Protein AF-A0A183UJT4-F1 (afdb_monomer)

Secondary structure (DSSP, 8-state):
-HHHHHHHHTT----EEEEGGGS-TT-TT-TTTTHHHHHHHTTSEEEEPEE--BTTBPPEE--HHHHHHHHHHHHT--EE-S---HHHHH-GGGGGGHHHHHHTEEEEEEEEEEEEEEEETTEEEEEEEEEEE-----TTS-HHHHHHHHH---TTSTTHHHHHHHHTT--HHHHHHHHHHHHHHHHHHHHHTTPPEEE---------------------------------------S----HHHHHHHTSPPPGGG------------------------SSSTTSS----------------HHHHHHHHHHHHHHHHTTS-HHHHHHHHHH-----HHHHHHHHHHHHS--GGGSSS-------

Foldseek 3Di:
DQVCLQCLVVVHQAAAEEACVLCDPPPPVDDPSVVQVVCVVLRRYDHDYWDPDDDPRHTGTPPRVVVQLVVCLQQVAAAEEQDLPVVLCPDPVNVSSVCRSQQQYKYKDWAADPFQWEDDAPRIDGRTHIDIFDDDPDPPDDRLVSVCSNGDDDPPDPNVVSNVVVVVVDDPVSSVVSSVSVVVSSVVVCVVVVGDHDYDDDDDDPDPPPDDDDDDDDDDDDDDDDDDDDDDDDDDPDPDDQDPVNCCVRRNDPHPVPDDPPPPDDDDDDDDDDDDDDDDDPPDPPPDPPDDDDDDDDDDDDDDDPPVLVVLLVVLLVVLVVPAPNVLLVVLVVVDPDSDSVVSNVSRVVVPDPDPVPPPDDDDDDDD

Structure (mmCIF, N/CA/C/O backbone):
data_AF-A0A183UJT4-F1
#
_entry.id   AF-A0A183UJT4-F1
#
loop_
_atom_site.group_PDB
_atom_site.id
_atom_site.type_symbol
_atom_site.label_atom_id
_atom_site.label_alt_id
_atom_site.label_comp_id
_atom_site.label_asym_id
_atom_site.label_entity_id
_atom_site.label_seq_id
_atom_site.pdbx_PDB_ins_code
_atom_site.Cartn_x
_atom_site.Cartn_y
_atom_site.Cartn_z
_atom_site.occupancy
_atom_site.B_iso_or_equiv
_atom_site.auth_seq_id
_atom_site.auth_comp_id
_atom_site.auth_asym_id
_atom_site.auth_atom_id
_atom_site.pdbx_PDB_model_num
ATOM 1 N N . MET A 1 1 ? 3.758 -2.690 -5.719 1.00 87.88 1 MET A 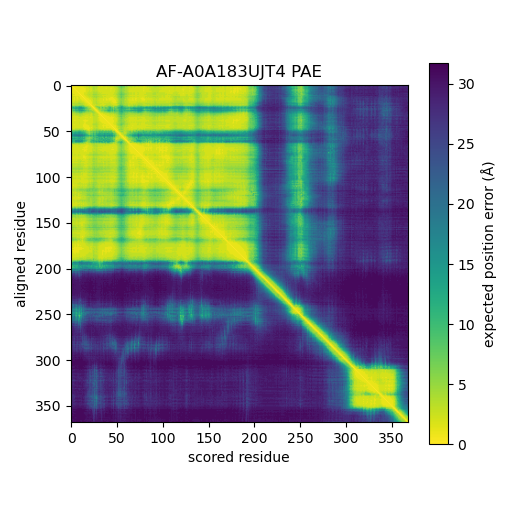N 1
ATOM 2 C CA . MET A 1 1 ? 3.031 -3.819 -6.344 1.00 87.88 1 MET A CA 1
ATOM 3 C C . MET A 1 1 ? 2.982 -5.059 -5.449 1.00 87.88 1 MET A C 1
ATOM 5 O O . MET A 1 1 ? 1.881 -5.483 -5.132 1.00 87.88 1 MET A O 1
ATOM 9 N N . SER A 1 2 ? 4.115 -5.597 -4.971 1.00 89.56 2 SER A N 1
ATOM 10 C CA . SER A 1 2 ? 4.146 -6.818 -4.134 1.00 89.56 2 SER A CA 1
ATOM 11 C C . SER A 1 2 ? 3.267 -6.757 -2.882 1.00 89.56 2 SER A C 1
ATOM 13 O O . SER A 1 2 ? 2.490 -7.677 -2.650 1.00 89.56 2 SER A O 1
ATOM 15 N N . ILE A 1 3 ? 3.312 -5.657 -2.121 1.00 92.75 3 ILE A N 1
ATOM 16 C CA . ILE A 1 3 ? 2.450 -5.495 -0.938 1.00 92.75 3 ILE A CA 1
ATOM 17 C C . ILE A 1 3 ? 0.957 -5.407 -1.290 1.00 92.75 3 ILE A C 1
ATOM 19 O O . ILE A 1 3 ? 0.133 -5.990 -0.595 1.00 92.75 3 ILE A O 1
ATOM 23 N N . ILE A 1 4 ? 0.607 -4.738 -2.395 1.00 94.88 4 ILE A N 1
ATOM 24 C CA . ILE A 1 4 ? -0.784 -4.614 -2.859 1.00 94.88 4 ILE A CA 1
ATOM 25 C C . ILE A 1 4 ? -1.346 -6.013 -3.119 1.00 94.88 4 ILE A C 1
ATOM 27 O O . ILE A 1 4 ? -2.360 -6.389 -2.543 1.00 94.88 4 ILE A O 1
ATOM 31 N N . ARG A 1 5 ? -0.642 -6.824 -3.920 1.00 93.94 5 ARG A N 1
ATOM 32 C CA . ARG A 1 5 ? -1.058 -8.202 -4.209 1.00 93.94 5 ARG A CA 1
ATOM 33 C C . ARG A 1 5 ? -1.160 -9.058 -2.945 1.00 93.94 5 ARG A C 1
ATOM 35 O O . ARG A 1 5 ? -2.129 -9.795 -2.794 1.00 93.94 5 ARG A O 1
ATOM 42 N N . PHE A 1 6 ? -0.173 -8.953 -2.054 1.00 92.31 6 PHE A N 1
ATOM 43 C CA . PHE A 1 6 ? -0.143 -9.679 -0.783 1.00 92.31 6 PHE A CA 1
ATOM 44 C C . PHE A 1 6 ? -1.404 -9.407 0.054 1.00 92.31 6 PHE A C 1
ATOM 46 O O . PHE A 1 6 ? -2.051 -10.342 0.518 1.00 92.31 6 PHE A O 1
ATOM 53 N N . LEU A 1 7 ? -1.813 -8.147 0.196 1.00 93.06 7 LEU A N 1
ATOM 54 C CA . LEU A 1 7 ? -3.025 -7.799 0.944 1.00 93.06 7 LEU A CA 1
ATOM 55 C C . LEU A 1 7 ? -4.303 -8.266 0.236 1.00 93.06 7 LEU A C 1
ATOM 57 O O . LEU A 1 7 ? -5.183 -8.839 0.875 1.00 93.06 7 LEU A O 1
ATOM 61 N N . LEU A 1 8 ? -4.375 -8.114 -1.089 1.00 93.31 8 LEU A N 1
ATOM 62 C CA . LEU A 1 8 ? -5.555 -8.508 -1.862 1.00 93.31 8 LEU A CA 1
ATOM 63 C C . LEU A 1 8 ? -5.861 -10.004 -1.758 1.00 93.31 8 LEU A C 1
ATOM 65 O O . LEU A 1 8 ? -7.024 -10.376 -1.646 1.00 93.31 8 LEU A O 1
ATOM 69 N N . ILE A 1 9 ? -4.850 -10.875 -1.751 1.00 91.69 9 ILE A N 1
ATOM 70 C CA . ILE A 1 9 ? -5.067 -12.328 -1.608 1.00 91.69 9 ILE A CA 1
ATOM 71 C C . ILE A 1 9 ? -5.667 -12.690 -0.249 1.00 91.69 9 ILE A C 1
ATOM 73 O O . ILE A 1 9 ? -6.419 -13.656 -0.143 1.00 91.69 9 ILE A O 1
ATOM 77 N N . ARG A 1 10 ? -5.390 -11.876 0.771 1.00 89.25 10 ARG A N 1
ATOM 78 C CA . ARG A 1 10 ? -5.968 -11.985 2.118 1.00 89.25 10 ARG A CA 1
ATOM 79 C C . ARG A 1 10 ? -7.297 -11.250 2.246 1.00 89.25 10 ARG A C 1
ATOM 81 O O . ARG A 1 10 ? -7.783 -11.049 3.349 1.00 89.25 10 ARG A O 1
ATOM 88 N N . ASP A 1 11 ? -7.875 -10.851 1.115 1.00 90.00 11 ASP A N 1
ATOM 89 C CA . ASP A 1 11 ? -9.156 -10.165 1.032 1.00 90.00 11 ASP A CA 1
ATOM 90 C C . ASP A 1 11 ? -9.188 -8.790 1.727 1.00 90.00 11 ASP A C 1
ATOM 92 O O . ASP A 1 11 ? -10.246 -8.293 2.118 1.00 90.00 11 ASP A O 1
ATOM 96 N N . ILE A 1 12 ? -8.018 -8.151 1.818 1.00 90.81 12 ILE A N 1
ATOM 97 C CA . ILE A 1 12 ? -7.835 -6.804 2.358 1.00 90.81 12 ILE A CA 1
ATOM 98 C C . ILE A 1 12 ? -7.812 -5.806 1.193 1.00 90.81 12 ILE A C 1
ATOM 100 O O . ILE A 1 12 ? -6.971 -5.896 0.296 1.00 90.81 12 ILE A O 1
ATOM 104 N N . ASP A 1 13 ? -8.741 -4.848 1.216 1.00 92.38 13 ASP A N 1
ATOM 105 C CA . ASP A 1 13 ? -8.754 -3.714 0.286 1.00 92.38 13 ASP A CA 1
ATOM 106 C C . ASP A 1 13 ? -7.579 -2.768 0.581 1.00 92.38 13 ASP A C 1
ATOM 108 O O . ASP A 1 13 ? -7.230 -2.520 1.736 1.00 92.38 13 ASP A O 1
ATOM 112 N N . VAL A 1 14 ? -6.960 -2.234 -0.470 1.00 94.50 14 VAL A N 1
ATOM 113 C CA . VAL A 1 14 ? -5.723 -1.458 -0.384 1.00 94.50 14 VAL A CA 1
ATOM 114 C C . VAL A 1 14 ? -5.724 -0.321 -1.397 1.00 94.50 14 VAL A C 1
ATOM 116 O O . VAL A 1 14 ? -6.064 -0.494 -2.565 1.00 94.50 14 VAL A O 1
ATOM 119 N N . VAL A 1 15 ? -5.271 0.848 -0.945 1.00 95.75 15 VAL A N 1
ATOM 120 C CA . VAL A 1 15 ? -4.990 2.005 -1.796 1.00 95.75 15 VAL A CA 1
ATOM 121 C C . VAL A 1 15 ? -3.601 2.520 -1.452 1.00 95.75 15 VAL A C 1
ATOM 123 O O . VAL A 1 15 ? -3.302 2.795 -0.293 1.00 95.75 15 VAL A O 1
ATOM 126 N N . ALA A 1 16 ? -2.750 2.631 -2.465 1.00 96.38 16 ALA A N 1
ATOM 127 C CA . ALA A 1 16 ? -1.440 3.246 -2.361 1.00 96.38 16 ALA A CA 1
ATOM 128 C C . ALA A 1 16 ? -1.522 4.728 -2.733 1.00 96.38 16 ALA A C 1
ATOM 130 O O . ALA A 1 16 ? -2.250 5.107 -3.652 1.00 96.38 16 ALA A O 1
ATOM 131 N N . PHE A 1 17 ? -0.728 5.551 -2.058 1.00 95.38 17 PHE A N 1
ATOM 132 C CA . PHE A 1 17 ? -0.546 6.960 -2.383 1.00 95.38 17 PHE A CA 1
ATOM 133 C C . PHE A 1 17 ? 0.894 7.189 -2.818 1.00 95.38 17 PHE A C 1
ATOM 135 O O . PHE A 1 17 ? 1.812 6.586 -2.266 1.00 95.38 17 PHE A O 1
ATOM 142 N N . LEU A 1 18 ? 1.085 8.015 -3.844 1.00 92.50 18 LEU A N 1
ATOM 143 C CA . LEU A 1 18 ? 2.413 8.353 -4.347 1.00 92.50 18 LEU A CA 1
ATOM 144 C C . LEU A 1 18 ? 2.406 9.762 -4.949 1.00 92.50 18 LEU A C 1
ATOM 146 O O . LEU A 1 18 ? 1.473 10.083 -5.684 1.00 92.50 18 LEU A O 1
ATOM 150 N N . PRO A 1 19 ? 3.436 10.592 -4.743 1.00 91.38 19 PRO A N 1
ATOM 151 C CA . PRO A 1 19 ? 3.544 11.868 -5.444 1.00 91.38 19 PRO A CA 1
ATOM 152 C C . PRO A 1 19 ? 3.530 11.707 -6.970 1.00 91.38 19 PRO A C 1
ATOM 154 O O . PRO A 1 19 ? 4.219 10.852 -7.531 1.00 91.38 19 PRO A O 1
ATOM 157 N N . ILE A 1 20 ? 2.778 12.561 -7.675 1.00 90.06 20 ILE A N 1
ATOM 158 C CA . ILE A 1 20 ? 2.652 12.493 -9.147 1.00 90.06 20 ILE A CA 1
ATOM 159 C C . ILE A 1 20 ? 3.999 12.612 -9.881 1.00 90.06 20 ILE A C 1
ATOM 161 O O . ILE A 1 20 ? 4.134 12.115 -10.995 1.00 90.06 20 ILE A O 1
ATOM 165 N N . ILE A 1 21 ? 5.018 13.208 -9.252 1.00 85.94 21 ILE A N 1
ATOM 166 C CA . ILE A 1 21 ? 6.379 13.328 -9.804 1.00 85.94 21 ILE A CA 1
ATOM 167 C C . ILE A 1 21 ? 7.042 11.972 -10.096 1.00 85.94 21 ILE A C 1
ATOM 169 O O . ILE A 1 21 ? 7.939 11.898 -10.935 1.00 85.94 21 ILE A O 1
ATOM 173 N N . TYR A 1 22 ? 6.593 10.888 -9.454 1.00 86.38 22 TYR A N 1
ATOM 174 C CA . TYR A 1 22 ? 7.067 9.535 -9.751 1.00 86.38 22 TYR A CA 1
ATOM 175 C C . TYR A 1 22 ? 6.462 8.955 -11.032 1.00 86.38 22 TYR A C 1
ATOM 177 O O . TYR A 1 22 ? 7.024 8.025 -11.604 1.00 86.38 22 TYR A O 1
ATOM 185 N N . ASN A 1 23 ? 5.364 9.527 -11.531 1.00 85.94 23 ASN A N 1
ATOM 186 C CA . ASN A 1 23 ? 4.768 9.169 -12.815 1.00 85.94 23 ASN A CA 1
ATOM 187 C C . ASN A 1 23 ? 5.477 9.865 -13.987 1.00 85.94 23 ASN A C 1
ATOM 189 O O . ASN A 1 23 ? 4.842 10.467 -14.853 1.00 85.94 23 ASN A O 1
ATOM 193 N N . ASN A 1 24 ? 6.805 9.826 -13.982 1.00 80.06 24 ASN A N 1
ATOM 194 C CA . ASN A 1 24 ? 7.642 10.366 -15.037 1.00 80.06 24 ASN A CA 1
ATOM 195 C C . ASN A 1 24 ? 8.551 9.246 -15.548 1.00 80.06 24 ASN A C 1
ATOM 197 O O . ASN A 1 24 ? 9.313 8.664 -14.778 1.00 80.06 24 ASN A O 1
ATOM 201 N N . ASN A 1 25 ? 8.481 8.958 -16.849 1.00 69.88 25 ASN A N 1
ATOM 202 C CA . ASN A 1 25 ? 9.289 7.914 -17.483 1.00 69.88 25 ASN A CA 1
ATOM 203 C C . ASN A 1 25 ? 10.798 8.204 -17.413 1.00 69.88 25 ASN A C 1
ATOM 205 O O . ASN A 1 25 ? 11.590 7.276 -17.532 1.00 69.88 25 ASN A O 1
ATOM 209 N N . CYS A 1 26 ? 11.184 9.461 -17.180 1.00 68.25 26 CYS A N 1
ATOM 210 C CA . CYS A 1 26 ? 12.574 9.879 -17.007 1.00 68.25 26 CYS A CA 1
ATOM 211 C C . CYS A 1 26 ? 13.019 9.904 -15.533 1.00 68.25 26 CYS A C 1
ATOM 213 O O . CYS A 1 26 ? 14.078 10.437 -15.219 1.00 68.25 26 CYS A O 1
ATOM 215 N N . ASN A 1 27 ? 12.212 9.387 -14.600 1.00 75.50 27 ASN A N 1
ATOM 216 C CA . ASN A 1 27 ? 12.614 9.300 -13.200 1.00 75.50 27 ASN A CA 1
ATOM 217 C C . ASN A 1 27 ? 13.538 8.092 -12.982 1.00 75.50 27 ASN A C 1
ATOM 219 O O . ASN A 1 27 ? 13.074 6.975 -12.754 1.00 75.50 27 ASN A O 1
ATOM 223 N N . PHE A 1 28 ? 14.849 8.331 -13.008 1.00 68.81 28 PHE A N 1
ATOM 224 C CA . PHE A 1 28 ? 15.873 7.298 -12.807 1.00 68.81 28 PHE A CA 1
ATOM 225 C C . PHE A 1 28 ? 15.856 6.667 -11.405 1.00 68.81 28 PHE A C 1
ATOM 227 O O . PHE A 1 28 ? 16.352 5.556 -11.228 1.00 68.81 28 PHE A O 1
ATOM 234 N N . ASN A 1 29 ? 15.225 7.317 -10.421 1.00 73.69 29 ASN A N 1
ATOM 235 C CA . ASN A 1 29 ? 15.064 6.767 -9.073 1.00 73.69 29 ASN A CA 1
ATOM 236 C C . ASN A 1 29 ? 13.908 5.755 -8.977 1.00 73.69 29 ASN A C 1
ATOM 238 O O . ASN A 1 29 ? 13.754 5.087 -7.954 1.00 73.69 29 ASN A O 1
ATOM 242 N N . ALA A 1 30 ? 13.080 5.628 -10.020 1.00 79.94 30 ALA A N 1
ATOM 243 C CA . ALA A 1 30 ? 11.933 4.731 -10.049 1.00 79.94 30 ALA A CA 1
ATOM 244 C C . ALA A 1 30 ? 12.153 3.585 -11.045 1.00 79.94 30 ALA A C 1
ATOM 246 O O . ALA A 1 30 ? 12.045 3.742 -12.261 1.00 79.94 30 ALA A O 1
ATOM 247 N N . THR A 1 31 ? 12.385 2.378 -10.529 1.00 83.25 31 THR A N 1
ATOM 248 C CA . THR A 1 31 ? 12.380 1.179 -11.378 1.00 83.25 31 THR A CA 1
ATOM 249 C C . THR A 1 31 ? 10.951 0.800 -11.757 1.00 83.25 31 THR A C 1
ATOM 251 O O . THR A 1 31 ? 10.025 0.890 -10.952 1.00 83.25 31 THR A O 1
ATOM 254 N N . ASN A 1 32 ? 10.762 0.344 -12.998 1.00 86.44 32 ASN A N 1
ATOM 255 C CA . ASN A 1 32 ? 9.466 -0.109 -13.506 1.00 86.44 32 ASN A CA 1
ATOM 256 C C . ASN A 1 32 ? 8.335 0.941 -13.423 1.00 86.44 32 ASN A C 1
ATOM 258 O O . ASN A 1 32 ? 7.180 0.563 -13.261 1.00 86.44 32 ASN A O 1
ATOM 262 N N . ALA A 1 33 ? 8.620 2.239 -13.595 1.00 88.50 33 ALA A N 1
ATOM 263 C CA . ALA A 1 33 ? 7.614 3.315 -13.513 1.00 88.50 33 ALA A CA 1
ATOM 264 C C . ALA A 1 33 ? 6.364 3.092 -14.400 1.00 88.50 33 ALA A C 1
ATOM 266 O O . ALA A 1 33 ? 5.261 3.501 -14.042 1.00 88.50 33 ALA A O 1
ATOM 267 N N . HIS A 1 34 ? 6.505 2.343 -15.500 1.00 87.06 34 HIS A N 1
ATOM 268 C CA . HIS A 1 34 ? 5.408 1.915 -16.379 1.00 87.06 34 HIS A CA 1
ATOM 269 C C . HIS A 1 34 ? 4.276 1.126 -15.684 1.00 87.06 34 HIS A C 1
ATOM 271 O O . HIS A 1 34 ? 3.209 0.957 -16.274 1.00 87.06 34 HIS A O 1
ATOM 277 N N . VAL A 1 35 ? 4.475 0.626 -14.456 1.00 91.56 35 VAL A N 1
ATOM 278 C CA . VAL A 1 35 ? 3.407 -0.022 -13.673 1.00 91.56 35 VAL A CA 1
ATOM 279 C C . VAL A 1 35 ? 2.426 0.982 -13.071 1.00 91.56 35 VAL A C 1
ATOM 281 O O . VAL A 1 35 ? 1.269 0.637 -12.848 1.00 91.56 35 VAL A O 1
ATOM 284 N N . LEU A 1 36 ? 2.870 2.213 -12.793 1.00 93.12 36 LEU A N 1
ATOM 285 C CA . LEU A 1 36 ? 2.089 3.189 -12.034 1.00 93.12 36 LEU A CA 1
ATOM 286 C C . LEU A 1 36 ? 0.794 3.602 -12.758 1.00 93.12 36 LEU A C 1
ATOM 288 O O . LEU A 1 36 ? -0.252 3.577 -12.108 1.00 93.12 36 LEU A O 1
ATOM 292 N N . PRO A 1 37 ? 0.790 3.889 -14.080 1.00 93.00 37 PRO A N 1
ATOM 293 C CA . PRO A 1 37 ? -0.449 4.176 -14.804 1.00 93.00 37 PRO A CA 1
ATOM 294 C C . PRO A 1 37 ? -1.470 3.038 -14.708 1.00 93.00 37 PRO A C 1
ATOM 296 O O . PRO A 1 37 ? -2.637 3.291 -14.426 1.00 93.00 37 PRO A O 1
ATOM 299 N N . LYS A 1 38 ? -1.024 1.779 -14.828 1.00 94.69 38 LYS A N 1
ATOM 300 C CA . LYS A 1 38 ? -1.919 0.615 -14.729 1.00 94.69 38 LYS A CA 1
ATOM 301 C C . LYS A 1 38 ? -2.504 0.454 -13.327 1.00 94.69 38 LYS A C 1
ATOM 303 O O . LYS A 1 38 ? -3.680 0.152 -13.177 1.00 94.69 38 LYS A O 1
ATOM 308 N N . LEU A 1 39 ? -1.704 0.674 -12.282 1.00 95.81 39 LEU A N 1
ATOM 309 C CA . LEU A 1 39 ? -2.201 0.633 -10.901 1.00 95.81 39 LEU A CA 1
ATOM 310 C C . LEU A 1 39 ? -3.203 1.761 -10.613 1.00 95.81 39 LEU A C 1
ATOM 312 O O . LEU A 1 39 ? -4.128 1.565 -9.826 1.00 95.81 39 LEU A O 1
ATOM 316 N N . LYS A 1 40 ? -3.043 2.921 -11.261 1.00 95.75 40 LYS A N 1
ATOM 317 C CA . LYS A 1 40 ? -4.014 4.017 -11.190 1.00 95.75 40 LYS A CA 1
ATOM 318 C C . LYS A 1 40 ? -5.327 3.652 -11.881 1.00 95.75 40 LYS A C 1
ATOM 320 O O . LYS A 1 40 ? -6.379 3.889 -11.307 1.00 95.75 40 LYS A O 1
ATOM 325 N N . GLU A 1 41 ? -5.276 3.062 -13.076 1.00 95.81 41 GLU A N 1
ATOM 326 C CA . GLU A 1 41 ? -6.471 2.593 -13.807 1.00 95.81 41 GLU A CA 1
ATOM 327 C C . GLU A 1 41 ? -7.273 1.547 -13.019 1.00 95.81 41 GLU A C 1
ATOM 329 O O . GLU A 1 41 ? -8.492 1.473 -13.138 1.00 95.81 41 GLU A O 1
ATOM 334 N N . LEU A 1 42 ? -6.592 0.762 -12.182 1.00 95.19 42 LEU A N 1
ATOM 335 C CA . LEU A 1 42 ? -7.198 -0.219 -11.282 1.00 95.19 42 LEU A CA 1
ATOM 336 C C . LEU A 1 42 ? -7.735 0.387 -9.971 1.00 95.19 42 LEU A C 1
ATOM 338 O O . LEU A 1 42 ? -8.206 -0.366 -9.116 1.00 95.19 42 LEU A O 1
ATOM 342 N N . ASP A 1 43 ? -7.649 1.712 -9.786 1.00 93.75 43 ASP A N 1
ATOM 343 C CA . ASP A 1 43 ? -8.023 2.444 -8.564 1.00 93.75 43 ASP A CA 1
ATOM 344 C C . ASP A 1 43 ? -7.310 1.945 -7.285 1.00 93.75 43 ASP A C 1
ATOM 346 O O . ASP A 1 43 ? -7.811 2.109 -6.172 1.00 93.75 43 ASP A O 1
ATOM 350 N N . VAL A 1 44 ? -6.132 1.327 -7.417 1.00 95.62 44 VAL A N 1
ATOM 351 C CA . VAL A 1 44 ? -5.304 0.900 -6.268 1.00 95.62 44 VAL A CA 1
ATOM 352 C C . VAL A 1 44 ? -4.122 1.831 -6.015 1.00 95.62 44 VAL A C 1
ATOM 354 O O . VAL A 1 44 ? -3.406 1.663 -5.030 1.00 95.62 44 VAL A O 1
ATOM 357 N N . LEU A 1 45 ? -3.912 2.821 -6.885 1.00 96.56 45 LEU A N 1
ATOM 358 C CA . LEU A 1 45 ? -2.917 3.878 -6.736 1.00 96.56 45 LEU A CA 1
ATOM 359 C C . LEU A 1 45 ? -3.568 5.245 -6.959 1.00 96.56 45 LEU A C 1
ATOM 361 O O . LEU A 1 45 ? -4.143 5.507 -8.012 1.00 96.56 45 LEU A O 1
ATOM 365 N N . THR A 1 46 ? -3.404 6.141 -5.994 1.00 95.56 46 THR A N 1
ATOM 366 C CA . THR A 1 46 ? -3.782 7.550 -6.102 1.00 95.56 46 THR A CA 1
ATOM 367 C C . THR A 1 46 ? -2.531 8.412 -6.124 1.00 95.56 46 THR A C 1
ATOM 369 O O . THR A 1 46 ? -1.664 8.290 -5.259 1.00 95.56 46 THR A O 1
ATOM 372 N N . PHE A 1 47 ? -2.440 9.314 -7.101 1.00 93.88 47 PHE A N 1
ATOM 373 C CA . PHE A 1 47 ? -1.351 10.279 -7.123 1.00 93.88 47 PHE A CA 1
ATOM 374 C C . PHE A 1 47 ? -1.668 11.487 -6.249 1.00 93.88 47 PHE A C 1
ATOM 376 O O . PHE A 1 47 ? -2.705 12.127 -6.434 1.00 93.88 47 PHE A O 1
ATOM 383 N N . THR A 1 48 ? -0.761 11.828 -5.338 1.00 92.50 48 THR A N 1
ATOM 384 C CA . THR A 1 48 ? -0.846 13.069 -4.569 1.00 92.50 48 THR A CA 1
ATOM 385 C C . THR A 1 48 ? -0.301 14.239 -5.400 1.00 92.50 48 THR A C 1
ATOM 387 O O . THR A 1 48 ? 0.612 14.058 -6.222 1.00 92.50 48 THR A O 1
ATOM 390 N N . PRO A 1 49 ? -0.870 15.451 -5.252 1.00 89.50 49 PRO A N 1
ATOM 391 C CA . PRO A 1 49 ? -0.409 16.614 -5.995 1.00 89.50 49 PRO A CA 1
ATOM 392 C C . PRO A 1 49 ? 1.046 16.953 -5.667 1.00 89.50 49 PRO A C 1
ATOM 394 O O . PRO A 1 49 ? 1.417 17.138 -4.513 1.00 89.50 49 PRO A O 1
ATOM 397 N N . ALA A 1 50 ? 1.857 17.101 -6.703 1.00 85.19 50 ALA A N 1
ATOM 398 C CA . ALA A 1 50 ? 3.211 17.620 -6.617 1.00 85.19 50 ALA A CA 1
ATOM 399 C C . ALA A 1 50 ? 3.561 18.296 -7.948 1.00 85.19 50 ALA A C 1
ATOM 401 O O . ALA A 1 50 ? 2.983 17.992 -8.993 1.00 85.19 50 ALA A O 1
ATOM 402 N N . ARG A 1 51 ? 4.498 19.237 -7.914 1.00 79.62 51 ARG A N 1
ATOM 403 C CA . ARG A 1 51 ? 5.014 19.951 -9.081 1.00 79.62 51 ARG A CA 1
ATOM 404 C C . ARG A 1 51 ? 6.520 20.118 -8.954 1.00 79.62 51 ARG A C 1
ATOM 406 O O . ARG A 1 51 ? 7.032 20.475 -7.893 1.00 79.62 51 ARG A O 1
ATOM 413 N N . MET A 1 52 ? 7.215 19.895 -10.063 1.00 76.31 52 MET A N 1
ATOM 414 C CA . MET A 1 52 ? 8.629 20.236 -10.179 1.00 76.31 52 MET A CA 1
ATOM 415 C C . MET A 1 52 ? 8.801 21.759 -10.219 1.00 76.31 52 MET A C 1
ATOM 417 O O . MET A 1 52 ? 7.849 22.499 -10.496 1.00 76.31 52 MET A O 1
ATOM 421 N N . ALA A 1 53 ? 10.014 22.227 -9.930 1.00 77.62 53 ALA A N 1
ATOM 422 C CA . ALA A 1 53 ? 10.355 23.623 -10.153 1.00 77.62 53 ALA A CA 1
ATOM 423 C C . ALA A 1 53 ? 10.231 23.945 -11.651 1.00 77.62 53 ALA A C 1
ATOM 425 O O . ALA A 1 53 ? 10.633 23.148 -12.498 1.00 77.62 53 ALA A O 1
ATOM 426 N N . HIS A 1 54 ? 9.656 25.100 -11.980 1.00 75.38 54 HIS A N 1
ATOM 427 C CA . HIS A 1 54 ? 9.560 25.559 -13.364 1.00 75.38 54 HIS A CA 1
ATOM 428 C C . HIS A 1 54 ? 9.718 27.077 -13.431 1.00 75.38 54 HIS A C 1
ATOM 430 O O . HIS A 1 54 ? 8.860 27.823 -12.945 1.00 75.38 54 HIS A O 1
ATOM 436 N N . GLY A 1 55 ? 10.830 27.530 -14.017 1.00 82.75 55 GLY A N 1
ATOM 437 C CA . GLY A 1 55 ? 11.213 28.940 -14.032 1.00 82.75 55 GLY A CA 1
ATOM 438 C C . GLY A 1 55 ? 11.304 29.502 -12.612 1.00 82.75 55 GLY A C 1
ATOM 439 O O . GLY A 1 55 ? 12.007 28.958 -11.766 1.00 82.75 55 GLY A O 1
ATOM 440 N N . SER A 1 56 ? 10.542 30.560 -12.331 1.00 78.62 56 SER A N 1
ATOM 441 C CA . SER A 1 56 ? 10.468 31.198 -11.009 1.00 78.62 56 SER A CA 1
ATOM 442 C C . SER A 1 56 ? 9.562 30.484 -10.002 1.00 78.62 56 SER A C 1
ATOM 444 O O . SER A 1 56 ? 9.488 30.890 -8.842 1.00 78.62 56 SER A O 1
ATOM 446 N N . ARG A 1 57 ? 8.830 29.440 -10.412 1.00 76.94 57 ARG A N 1
ATOM 447 C CA . ARG A 1 57 ? 7.923 28.723 -9.512 1.00 76.94 57 ARG A CA 1
ATOM 448 C C . ARG A 1 57 ? 8.710 27.640 -8.767 1.00 76.94 57 ARG A C 1
ATOM 450 O O . ARG A 1 57 ? 9.157 26.695 -9.421 1.00 76.94 57 ARG A O 1
ATOM 457 N N . PRO A 1 58 ? 8.829 27.708 -7.426 1.00 78.25 58 PRO A N 1
ATOM 458 C CA . PRO A 1 58 ? 9.587 26.719 -6.662 1.00 78.25 58 PRO A CA 1
ATOM 459 C C . PRO A 1 58 ? 8.931 25.344 -6.777 1.00 78.25 58 PRO A C 1
ATOM 461 O O . PRO A 1 58 ? 7.715 25.268 -6.982 1.00 78.25 58 PRO A O 1
ATOM 464 N N . ALA A 1 59 ? 9.708 24.270 -6.637 1.00 76.38 59 ALA A N 1
ATOM 465 C CA . ALA A 1 59 ? 9.146 22.931 -6.501 1.00 76.38 59 ALA A CA 1
ATOM 466 C C . ALA A 1 59 ? 8.157 22.897 -5.326 1.00 76.38 59 ALA A C 1
ATOM 468 O O . ALA A 1 59 ? 8.309 23.617 -4.340 1.00 76.38 59 ALA A O 1
ATOM 469 N N . PHE A 1 60 ? 7.114 22.088 -5.451 1.00 78.75 60 PHE A N 1
ATOM 470 C CA . PHE A 1 60 ? 6.139 21.888 -4.387 1.00 78.75 60 PHE A CA 1
ATOM 471 C C . PHE A 1 60 ? 5.755 20.422 -4.386 1.00 78.75 60 PHE A C 1
ATOM 473 O O . PHE A 1 60 ? 5.191 19.917 -5.353 1.00 78.75 60 PHE A O 1
ATOM 480 N N . ILE A 1 61 ? 6.084 19.747 -3.301 1.00 73.62 61 ILE A N 1
ATOM 481 C CA . ILE A 1 61 ? 5.635 18.394 -3.020 1.00 73.62 61 ILE A CA 1
ATOM 482 C C . ILE A 1 61 ? 4.630 18.575 -1.895 1.00 73.62 61 ILE A C 1
ATOM 484 O O . ILE A 1 61 ? 4.976 19.138 -0.857 1.00 73.62 61 ILE A O 1
ATOM 488 N N . ASN A 1 62 ? 3.366 18.230 -2.148 1.00 75.25 62 ASN A N 1
ATOM 489 C CA . ASN A 1 62 ? 2.387 18.284 -1.076 1.00 75.25 62 ASN A CA 1
ATOM 490 C C . ASN A 1 62 ? 2.715 17.195 -0.055 1.00 75.25 62 ASN A C 1
ATOM 492 O O . ASN A 1 62 ? 3.252 16.155 -0.429 1.00 75.25 62 ASN A O 1
ATOM 496 N N . TYR A 1 63 ? 2.370 17.448 1.201 1.00 81.19 63 TYR A N 1
ATOM 497 C CA . TYR A 1 63 ? 2.590 16.528 2.304 1.00 81.19 63 TYR A CA 1
ATOM 498 C C . TYR A 1 63 ? 1.707 15.289 2.110 1.00 81.19 63 TYR A C 1
ATOM 500 O O . TYR A 1 63 ? 0.510 15.303 2.410 1.00 81.19 63 TYR A O 1
ATOM 508 N N . ASP A 1 64 ? 2.260 14.244 1.503 1.00 85.88 64 ASP A N 1
ATOM 509 C CA . ASP A 1 64 ? 1.546 13.024 1.141 1.00 85.88 64 ASP A CA 1
ATOM 510 C C . ASP A 1 64 ? 1.061 12.254 2.370 1.00 85.88 64 ASP A C 1
ATOM 512 O O . ASP A 1 64 ? -0.028 11.673 2.317 1.00 85.88 64 ASP A O 1
ATOM 516 N N . ASP A 1 65 ? 1.758 12.368 3.499 1.00 93.38 65 ASP A N 1
ATOM 517 C CA . ASP A 1 65 ? 1.326 11.790 4.774 1.00 93.38 65 ASP A CA 1
ATOM 518 C C . ASP A 1 65 ? -0.075 12.255 5.181 1.00 93.38 65 ASP A C 1
ATOM 520 O O . ASP A 1 65 ? -0.886 11.447 5.635 1.00 93.38 65 ASP A O 1
ATOM 524 N N . LEU A 1 66 ? -0.415 13.534 4.960 1.00 93.81 66 LEU A N 1
ATOM 525 C CA . LEU A 1 66 ? -1.741 14.055 5.308 1.00 93.81 66 LEU A CA 1
ATOM 526 C C . LEU A 1 66 ? -2.835 13.410 4.453 1.00 93.81 66 LEU A C 1
ATOM 528 O O . LEU A 1 66 ? -3.909 13.115 4.968 1.00 93.81 66 LEU A O 1
ATOM 532 N N . TYR A 1 67 ? -2.570 13.133 3.172 1.00 94.81 67 TYR A N 1
ATOM 533 C CA . TYR A 1 67 ? -3.529 12.420 2.320 1.00 94.81 67 TYR A CA 1
ATOM 534 C C . TYR A 1 67 ? -3.749 10.990 2.802 1.00 94.81 67 TYR A C 1
ATOM 536 O O . TYR A 1 67 ? -4.886 10.517 2.827 1.00 94.81 67 TYR A O 1
ATOM 544 N N . ILE A 1 68 ? -2.670 10.308 3.186 1.00 95.88 68 ILE A N 1
ATOM 545 C CA . ILE A 1 68 ? -2.715 8.926 3.668 1.00 95.88 68 ILE A CA 1
ATOM 546 C C . ILE A 1 68 ? -3.500 8.854 4.985 1.00 95.88 68 ILE A C 1
ATOM 548 O O . ILE A 1 68 ? -4.413 8.034 5.120 1.00 95.88 68 ILE A O 1
ATOM 552 N N . LEU A 1 69 ? -3.185 9.736 5.935 1.00 96.94 69 LEU A N 1
ATOM 553 C CA . LEU A 1 69 ? -3.821 9.786 7.251 1.00 96.94 69 LEU A CA 1
ATOM 554 C C . LEU A 1 69 ? -5.291 10.208 7.164 1.00 96.94 69 LEU A C 1
ATOM 556 O O . LEU A 1 69 ? -6.148 9.571 7.780 1.00 96.94 69 LEU A O 1
ATOM 560 N N . GLU A 1 70 ? -5.612 11.214 6.350 1.00 95.88 70 GLU A N 1
ATOM 561 C CA . GLU A 1 70 ? -6.995 11.640 6.128 1.00 95.88 70 GLU A CA 1
ATOM 562 C C . GLU A 1 70 ? -7.822 10.522 5.474 1.00 95.88 70 GLU A C 1
ATOM 564 O O . GLU A 1 70 ? -8.969 10.275 5.859 1.00 95.88 70 GLU A O 1
ATOM 569 N N . PHE A 1 71 ? -7.249 9.807 4.502 1.00 96.25 71 PHE A N 1
ATOM 570 C CA . PHE A 1 71 ? -7.925 8.688 3.855 1.00 96.25 71 PHE A CA 1
ATOM 571 C C . PHE A 1 71 ? -8.208 7.545 4.834 1.00 96.25 71 PHE A C 1
ATOM 573 O O . PHE A 1 71 ? -9.322 7.010 4.844 1.00 96.25 71 PHE A O 1
ATOM 580 N N . ALA A 1 72 ? -7.235 7.201 5.679 1.00 96.56 72 ALA A N 1
ATOM 581 C CA . ALA A 1 72 ? -7.413 6.205 6.726 1.00 96.56 72 ALA A CA 1
ATOM 582 C C . ALA A 1 72 ? -8.507 6.628 7.725 1.00 96.56 72 ALA A C 1
ATOM 584 O O . ALA A 1 72 ? -9.409 5.835 7.996 1.00 96.56 72 ALA A O 1
ATOM 585 N N . GLU A 1 73 ? -8.519 7.883 8.191 1.00 96.00 73 GLU A N 1
ATOM 586 C CA . GLU A 1 73 ? -9.528 8.380 9.145 1.00 96.00 73 GLU A CA 1
ATOM 587 C C . GLU A 1 73 ? -10.938 8.376 8.558 1.00 96.00 73 GLU A C 1
ATOM 589 O O . GLU A 1 73 ? -11.897 7.935 9.203 1.00 96.00 73 GLU A O 1
ATOM 594 N N . ARG A 1 74 ? -11.064 8.816 7.302 1.00 95.62 74 ARG A N 1
ATOM 595 C CA . ARG A 1 74 ? -12.336 8.864 6.574 1.00 95.62 74 ARG A CA 1
ATOM 596 C C . ARG A 1 74 ? -12.964 7.482 6.419 1.00 95.62 74 ARG A C 1
ATOM 598 O O . ARG A 1 74 ? -14.188 7.361 6.438 1.00 95.62 74 ARG A O 1
ATOM 605 N N . HIS A 1 75 ? -12.142 6.450 6.251 1.00 95.62 75 HIS A N 1
ATOM 606 C CA . HIS A 1 75 ? -12.600 5.090 5.975 1.00 95.62 75 HIS A CA 1
ATOM 607 C C . HIS A 1 75 ? -12.478 4.128 7.160 1.00 95.62 75 HIS A C 1
ATOM 609 O O . HIS A 1 75 ? -12.857 2.969 7.017 1.00 95.62 75 HIS A O 1
ATOM 615 N N . GLY A 1 76 ? -11.994 4.593 8.316 1.00 94.81 76 GLY A N 1
ATOM 616 C CA . GLY A 1 76 ? -11.741 3.731 9.473 1.00 94.81 76 GLY A CA 1
ATOM 617 C C . GLY A 1 76 ? -10.630 2.703 9.231 1.00 94.81 76 GLY A C 1
ATOM 618 O O . GLY A 1 76 ? -10.615 1.655 9.870 1.00 94.81 76 GLY A O 1
ATOM 619 N N . GLY A 1 77 ? -9.751 2.975 8.262 1.00 94.44 77 GLY A N 1
ATOM 620 C CA . GLY A 1 77 ? -8.703 2.069 7.809 1.00 94.44 77 GLY A CA 1
ATOM 621 C C . GLY A 1 77 ? -7.391 2.228 8.572 1.00 94.44 77 GLY A C 1
ATOM 622 O O . GLY A 1 77 ? -7.279 3.005 9.520 1.00 94.44 77 GLY A O 1
ATOM 623 N N . SER A 1 78 ? -6.384 1.499 8.103 1.00 95.31 78 SER A N 1
ATOM 624 C CA . SER A 1 78 ? -5.059 1.419 8.718 1.00 95.31 78 SER A CA 1
ATOM 625 C C . SER A 1 78 ? -3.978 1.858 7.746 1.00 95.31 78 SER A C 1
ATOM 627 O O . SER A 1 78 ? -4.158 1.788 6.530 1.00 95.31 78 SER A O 1
ATOM 629 N N . VAL A 1 79 ? -2.853 2.329 8.283 1.00 96.56 79 VAL A N 1
ATOM 630 C CA . VAL A 1 79 ? -1.753 2.874 7.480 1.00 96.56 79 VAL A CA 1
ATOM 631 C C . VAL A 1 79 ? -0.582 1.912 7.519 1.00 96.56 79 VAL A C 1
ATOM 633 O O . VAL A 1 79 ? -0.011 1.684 8.580 1.00 96.56 79 VAL A O 1
ATOM 636 N N . LEU A 1 80 ? -0.203 1.373 6.363 1.00 95.62 80 LEU A N 1
ATOM 637 C CA . LEU A 1 80 ? 1.056 0.650 6.208 1.00 95.62 80 LEU A CA 1
ATOM 638 C C . LEU A 1 80 ? 2.140 1.627 5.759 1.00 95.62 80 LEU A C 1
ATOM 640 O O . LEU A 1 80 ? 2.114 2.085 4.618 1.00 95.62 80 LEU A O 1
ATOM 644 N N . SER A 1 81 ? 3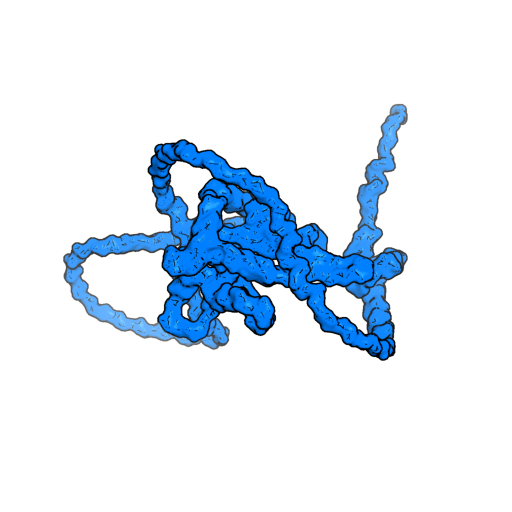.089 1.929 6.640 1.00 94.62 81 SER A N 1
ATOM 645 C CA . SER A 1 81 ? 4.226 2.801 6.335 1.00 94.62 81 SER A CA 1
ATOM 646 C C . SER A 1 81 ? 5.430 2.427 7.192 1.00 94.62 81 SER A C 1
ATOM 648 O O . SER A 1 81 ? 5.270 1.946 8.308 1.00 94.62 81 SER A O 1
ATOM 650 N N . GLY A 1 82 ? 6.637 2.631 6.661 1.00 91.88 82 GLY A N 1
ATOM 651 C CA . GLY A 1 82 ? 7.857 2.619 7.473 1.00 91.88 82 GLY A CA 1
ATOM 652 C C . GLY A 1 82 ? 8.080 3.935 8.227 1.00 91.88 82 GLY A C 1
ATOM 653 O O . GLY A 1 82 ? 8.885 3.971 9.154 1.00 91.88 82 GLY A O 1
ATOM 654 N N . ASP A 1 83 ? 7.373 4.998 7.833 1.00 93.00 83 ASP A N 1
ATOM 655 C CA . ASP A 1 83 ? 7.386 6.289 8.514 1.00 93.00 83 ASP A CA 1
ATOM 656 C C . ASP A 1 83 ? 6.519 6.246 9.777 1.00 93.00 83 ASP A C 1
ATOM 658 O O . ASP A 1 83 ? 5.462 5.611 9.811 1.00 93.00 83 ASP A O 1
ATOM 662 N N . ARG A 1 84 ? 6.972 6.932 10.823 1.00 92.81 84 ARG A N 1
ATOM 663 C CA . ARG A 1 84 ? 6.274 7.073 12.099 1.00 92.81 84 ARG A CA 1
ATOM 664 C C . ARG A 1 84 ? 5.396 8.319 12.171 1.00 92.81 84 ARG A C 1
ATOM 666 O O . ARG A 1 84 ? 4.602 8.386 13.109 1.00 92.81 84 ARG A O 1
ATOM 673 N N . PHE A 1 85 ? 5.499 9.238 11.207 1.00 94.81 85 PHE A N 1
ATOM 674 C CA . PHE A 1 85 ? 4.737 10.488 11.141 1.00 94.81 85 PHE A CA 1
ATOM 675 C C . PHE A 1 85 ? 4.917 11.344 12.409 1.00 94.81 85 PHE A C 1
ATOM 677 O O . PHE A 1 85 ? 3.946 11.836 12.988 1.00 94.81 85 PHE A O 1
ATOM 684 N N . GLU 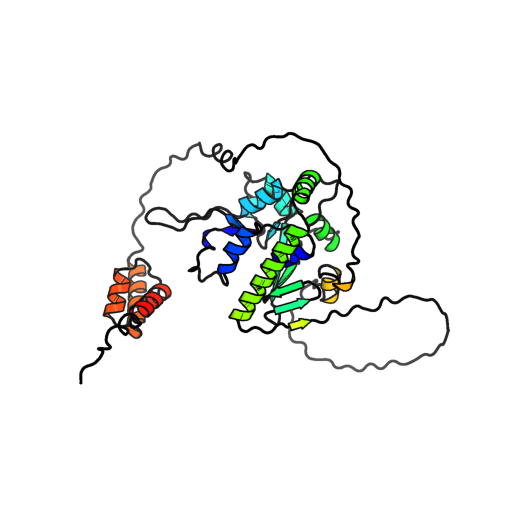A 1 86 ? 6.152 11.437 12.918 1.00 94.25 86 GLU A N 1
ATOM 685 C CA . GLU A 1 86 ? 6.448 12.105 14.198 1.00 94.25 86 GLU A CA 1
ATOM 686 C C . GLU A 1 86 ? 6.146 13.608 14.146 1.00 94.25 86 GLU A C 1
ATOM 688 O O . GLU A 1 86 ? 5.582 14.166 15.088 1.00 94.25 86 GLU A O 1
ATOM 693 N N . ASP A 1 87 ? 6.451 14.243 13.021 1.00 94.25 87 ASP A N 1
ATOM 694 C CA . ASP A 1 87 ? 6.107 15.631 12.717 1.00 94.25 87 ASP A CA 1
ATOM 695 C C . ASP A 1 87 ? 4.593 15.880 12.742 1.00 94.25 87 ASP A C 1
ATOM 697 O O . ASP A 1 87 ? 4.132 16.781 13.446 1.00 94.25 87 ASP A O 1
ATOM 701 N N . VAL A 1 88 ? 3.803 15.042 12.065 1.00 95.00 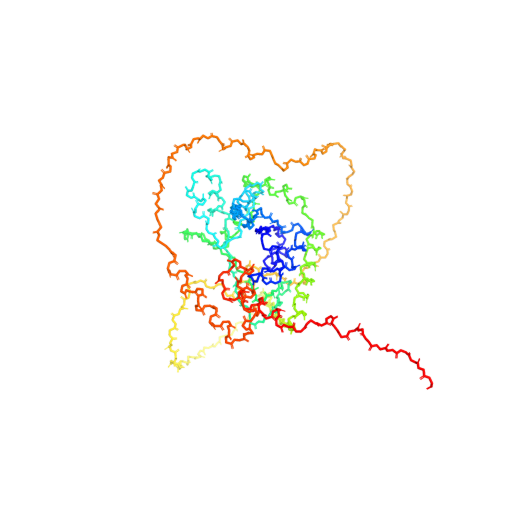88 VAL A N 1
ATOM 702 C CA . VAL A 1 88 ? 2.337 15.130 12.080 1.00 95.00 88 VAL A CA 1
ATOM 703 C C . VAL A 1 88 ? 1.788 14.865 13.482 1.00 95.00 88 VAL A C 1
ATOM 705 O O . VAL A 1 88 ? 0.839 15.516 13.917 1.00 95.00 88 VAL A O 1
ATOM 708 N N . ALA A 1 89 ? 2.376 13.923 14.223 1.00 94.31 89 ALA A N 1
ATOM 709 C CA . ALA A 1 89 ? 1.921 13.573 15.564 1.00 94.31 89 ALA A CA 1
ATOM 710 C C . ALA A 1 89 ? 2.127 14.714 16.575 1.00 94.31 89 ALA A C 1
ATOM 712 O O . ALA A 1 89 ? 1.262 14.937 17.433 1.00 94.31 89 ALA A O 1
ATOM 713 N N . ILE A 1 90 ? 3.253 15.428 16.490 1.00 95.38 90 ILE A N 1
ATOM 714 C CA . ILE A 1 90 ? 3.594 16.535 17.396 1.00 95.38 90 ILE A CA 1
ATOM 715 C C . ILE A 1 90 ? 2.773 17.785 17.063 1.00 95.38 90 ILE A C 1
ATOM 717 O O . ILE A 1 90 ? 2.309 18.472 17.978 1.00 95.38 90 ILE A O 1
ATOM 721 N N . GLU A 1 91 ? 2.529 18.044 15.781 1.00 95.62 91 GLU A N 1
ATOM 722 C CA . GLU A 1 91 ? 1.819 19.226 15.304 1.00 95.62 91 GLU A CA 1
ATOM 723 C C . GLU A 1 91 ? 0.373 19.302 15.863 1.00 95.62 91 GLU A C 1
ATOM 725 O O . GLU A 1 91 ? -0.443 18.394 15.657 1.00 95.62 91 GLU A O 1
ATOM 730 N N . PRO A 1 92 ? 0.008 20.358 16.622 1.00 94.38 92 PRO A N 1
ATOM 731 C CA . PRO A 1 92 ? -1.311 20.466 17.252 1.00 94.38 92 PRO A CA 1
ATOM 732 C C . PRO A 1 92 ? -2.482 20.553 16.272 1.00 94.38 92 PRO A C 1
ATOM 734 O O . PRO A 1 92 ? -3.593 20.137 16.620 1.00 94.38 92 PRO A O 1
ATOM 737 N N . SER A 1 93 ? -2.251 21.093 15.072 1.00 95.31 93 SER A N 1
ATOM 738 C CA . SER A 1 93 ? -3.284 21.236 14.041 1.00 95.31 93 SER A CA 1
ATOM 739 C C . SER A 1 93 ? -3.750 19.901 13.445 1.00 95.31 93 SER A C 1
ATOM 741 O O . SER A 1 93 ? -4.835 19.864 12.877 1.00 95.31 93 SER A O 1
ATOM 743 N N . TYR A 1 94 ? -3.001 18.811 13.658 1.00 94.75 94 TYR A N 1
ATOM 744 C CA . TYR A 1 94 ? -3.283 17.468 13.131 1.00 94.75 94 TYR A CA 1
ATOM 745 C C . TYR A 1 94 ? -3.649 16.448 14.221 1.00 94.75 94 TYR A C 1
ATOM 747 O O . TYR A 1 94 ? -3.427 15.238 14.094 1.00 94.75 94 TYR A O 1
ATOM 755 N N . LYS A 1 95 ? -4.203 16.926 15.342 1.00 94.38 95 LYS A N 1
ATOM 756 C CA . LYS A 1 95 ? -4.515 16.097 16.520 1.00 94.38 95 LYS A CA 1
ATOM 757 C C . LYS A 1 95 ? -5.438 14.910 16.221 1.00 94.38 95 LYS A C 1
ATOM 759 O O . LYS A 1 95 ? -5.366 13.904 16.925 1.00 94.38 95 LYS A O 1
ATOM 764 N N . GLU A 1 96 ? -6.290 15.013 15.206 1.00 93.38 96 GLU A N 1
ATOM 765 C CA . GLU A 1 96 ? -7.205 13.965 14.756 1.00 93.38 96 GLU A CA 1
ATOM 766 C C . GLU A 1 96 ? -6.474 12.716 14.242 1.00 93.38 96 GLU A C 1
ATOM 768 O O . GLU A 1 96 ? -6.959 11.602 14.438 1.00 93.38 96 GLU A O 1
ATOM 773 N N . PHE A 1 97 ? -5.275 12.865 13.669 1.00 96.19 97 PHE A N 1
ATOM 774 C CA . PHE A 1 97 ? -4.527 11.747 13.087 1.00 96.19 97 PHE A CA 1
ATOM 775 C C . PHE A 1 97 ? -3.701 10.974 14.113 1.00 96.19 97 PHE A C 1
ATOM 777 O O . PHE A 1 97 ? -3.311 9.833 13.861 1.00 96.19 97 PHE A O 1
ATOM 784 N N . ARG A 1 98 ? -3.488 11.536 15.309 1.00 94.88 98 ARG A N 1
ATOM 785 C CA . ARG A 1 98 ? -2.689 10.912 16.380 1.00 94.88 98 ARG A CA 1
ATOM 786 C C . ARG A 1 98 ? -3.176 9.511 16.735 1.00 94.88 98 ARG A C 1
ATOM 788 O O . ARG A 1 98 ? -2.365 8.623 16.985 1.00 94.88 98 ARG A O 1
ATOM 795 N N . ARG A 1 99 ? -4.495 9.301 16.725 1.00 93.38 99 ARG A N 1
ATOM 796 C CA . ARG A 1 99 ? -5.103 7.991 16.985 1.00 93.38 99 ARG A CA 1
ATOM 797 C C . ARG A 1 99 ? -4.715 6.969 15.917 1.00 93.38 99 ARG A C 1
ATOM 799 O O . ARG A 1 99 ? -4.336 5.860 16.263 1.00 93.38 99 ARG A O 1
ATOM 806 N N . ILE A 1 100 ? -4.742 7.343 14.638 1.00 94.69 100 ILE A N 1
ATOM 807 C CA . ILE A 1 100 ? -4.331 6.457 13.536 1.00 94.69 100 ILE A CA 1
ATOM 808 C C . ILE A 1 100 ? -2.848 6.136 13.636 1.00 94.69 100 ILE A C 1
ATOM 810 O O . ILE A 1 100 ? -2.478 4.964 13.605 1.00 94.69 100 ILE A O 1
ATOM 814 N N . ILE A 1 101 ? -2.013 7.163 13.806 1.00 94.94 101 ILE A N 1
ATOM 815 C CA . ILE A 1 101 ? -0.557 7.017 13.904 1.00 94.94 101 ILE A CA 1
ATOM 816 C C . ILE A 1 101 ? -0.193 6.057 15.043 1.00 94.94 101 ILE A C 1
ATOM 818 O O . ILE A 1 101 ? 0.645 5.173 14.872 1.00 94.94 101 ILE A O 1
ATOM 822 N N . LYS A 1 102 ? -0.862 6.186 16.194 1.00 91.44 102 LYS A N 1
ATOM 823 C CA . LYS A 1 102 ? -0.601 5.356 17.371 1.00 91.44 102 LYS A CA 1
ATOM 824 C C . LYS A 1 102 ? -1.199 3.952 17.253 1.00 91.44 102 LYS A C 1
ATOM 826 O O . LYS A 1 102 ? -0.501 2.971 17.487 1.00 91.44 102 LYS A O 1
ATOM 831 N N . GLU A 1 103 ? -2.475 3.838 16.895 1.00 90.25 103 GLU A N 1
ATOM 832 C CA . GLU A 1 103 ? -3.269 2.615 17.096 1.00 90.25 103 GLU A CA 1
ATOM 833 C C . GLU A 1 103 ? -3.548 1.826 15.816 1.00 90.25 103 GLU A C 1
ATOM 835 O O . GLU A 1 103 ? -3.948 0.671 15.911 1.00 90.25 103 GLU A O 1
ATOM 840 N N . ARG A 1 104 ? -3.360 2.422 14.632 1.00 92.25 104 ARG A N 1
ATOM 841 C CA . ARG A 1 104 ? -3.675 1.793 13.334 1.00 92.25 104 ARG A CA 1
ATOM 842 C C . ARG A 1 104 ? -2.516 1.793 12.337 1.00 92.25 104 ARG A C 1
ATOM 844 O O . ARG A 1 104 ? -2.652 1.252 11.242 1.00 92.25 104 ARG A O 1
ATOM 851 N N . ARG A 1 105 ? -1.372 2.386 12.678 1.00 94.12 105 ARG A N 1
ATOM 852 C CA . ARG A 1 105 ? -0.161 2.274 11.860 1.00 94.12 105 ARG A CA 1
ATOM 853 C C . ARG A 1 105 ? 0.413 0.865 11.958 1.00 94.12 105 ARG A C 1
ATOM 855 O O . ARG A 1 105 ? 0.494 0.302 13.047 1.00 94.12 105 ARG A O 1
ATOM 862 N N . ILE A 1 106 ? 0.831 0.309 10.837 1.00 93.12 106 ILE A N 1
ATOM 863 C CA . ILE A 1 106 ? 1.524 -0.969 10.743 1.00 93.12 106 ILE A CA 1
ATOM 864 C C . ILE A 1 106 ? 2.833 -0.708 10.015 1.00 93.12 106 ILE A C 1
ATOM 866 O O . ILE A 1 106 ? 2.847 -0.160 8.913 1.00 93.12 106 ILE A O 1
ATOM 870 N N . ASP A 1 107 ? 3.931 -1.105 10.639 1.00 90.62 107 ASP A N 1
ATOM 871 C CA . ASP A 1 107 ? 5.249 -0.996 10.046 1.00 90.62 107 ASP A CA 1
ATOM 872 C C . ASP A 1 107 ? 5.427 -2.077 8.985 1.00 90.62 107 ASP A C 1
ATOM 874 O O . ASP A 1 107 ? 5.038 -3.234 9.169 1.00 90.62 107 ASP A O 1
ATOM 878 N N . ILE A 1 108 ? 6.035 -1.702 7.865 1.00 90.19 108 ILE A N 1
ATOM 879 C CA . ILE A 1 108 ? 6.323 -2.617 6.766 1.00 90.19 108 ILE A CA 1
ATOM 880 C C . ILE A 1 108 ? 7.819 -2.662 6.486 1.00 90.19 108 ILE A C 1
ATOM 882 O O . ILE A 1 108 ? 8.488 -1.636 6.375 1.00 90.19 108 ILE A O 1
ATOM 886 N N . ARG A 1 109 ? 8.343 -3.875 6.320 1.00 89.12 109 ARG A N 1
ATOM 887 C CA . ARG A 1 109 ? 9.693 -4.125 5.813 1.00 89.12 109 ARG A CA 1
ATOM 888 C C . ARG A 1 109 ? 9.634 -5.055 4.616 1.00 89.12 109 ARG A C 1
ATOM 890 O O . ARG A 1 109 ? 8.715 -5.855 4.484 1.00 89.12 109 ARG A O 1
ATOM 897 N N . PHE A 1 110 ? 10.620 -4.953 3.736 1.00 89.88 110 PHE A N 1
ATOM 898 C CA . PHE A 1 110 ? 10.748 -5.838 2.584 1.00 89.88 110 PHE A CA 1
ATOM 899 C C . PHE A 1 110 ? 11.983 -6.702 2.765 1.00 89.88 110 PHE A C 1
ATOM 901 O O . PHE A 1 110 ? 13.107 -6.211 2.676 1.00 89.88 110 PHE A O 1
ATOM 908 N N . ARG A 1 111 ? 11.775 -7.993 3.015 1.00 88.19 111 ARG A N 1
ATOM 909 C CA . ARG A 1 111 ? 12.864 -8.961 3.098 1.00 88.19 111 ARG A CA 1
ATOM 910 C C . ARG A 1 111 ? 13.290 -9.357 1.685 1.00 88.19 111 ARG A C 1
ATOM 912 O O . ARG A 1 111 ? 12.444 -9.871 0.948 1.00 88.19 111 ARG A O 1
ATOM 919 N N . PRO A 1 112 ? 14.557 -9.161 1.291 1.00 89.19 112 PRO A N 1
ATOM 920 C CA . PRO A 1 112 ? 15.054 -9.653 0.014 1.00 89.19 112 PRO A CA 1
ATOM 921 C C . PRO A 1 112 ? 14.918 -11.173 -0.086 1.00 89.19 112 PRO A C 1
ATOM 923 O O . PRO A 1 112 ? 15.077 -11.896 0.901 1.00 89.19 112 PRO A O 1
ATOM 926 N N . LEU A 1 113 ? 14.615 -11.654 -1.285 1.00 86.00 113 LEU A N 1
ATOM 927 C CA . LEU A 1 113 ? 14.475 -13.069 -1.591 1.00 86.00 113 LEU A CA 1
ATOM 928 C C . LEU A 1 113 ? 15.674 -13.557 -2.411 1.00 86.00 113 LEU A C 1
ATOM 930 O O . LEU A 1 113 ? 16.263 -12.783 -3.162 1.00 86.00 113 LEU A O 1
ATOM 934 N N . PRO A 1 114 ? 16.031 -14.850 -2.308 1.00 80.69 114 PRO A N 1
ATOM 935 C CA . PRO A 1 114 ? 17.178 -15.412 -3.024 1.00 80.69 114 PRO A CA 1
ATOM 936 C C . PRO A 1 114 ? 16.936 -15.586 -4.532 1.00 80.69 114 PRO A C 1
ATOM 938 O O . PRO A 1 114 ? 17.841 -16.000 -5.247 1.00 80.69 114 PRO A O 1
ATOM 941 N N . ALA A 1 115 ? 15.713 -15.348 -5.005 1.00 83.88 115 ALA A N 1
ATOM 942 C CA . ALA A 1 115 ? 15.340 -15.412 -6.410 1.00 83.88 115 ALA A CA 1
ATOM 943 C C . ALA A 1 115 ? 14.448 -14.217 -6.756 1.00 83.88 115 ALA A C 1
ATOM 945 O O . ALA A 1 115 ? 13.706 -13.721 -5.904 1.00 83.88 115 ALA A O 1
ATOM 946 N N . ASP A 1 116 ? 14.495 -13.791 -8.018 1.00 84.88 116 ASP A N 1
ATOM 947 C CA . ASP A 1 116 ? 13.730 -12.637 -8.492 1.00 84.88 116 ASP A CA 1
ATOM 948 C C . ASP A 1 116 ? 12.224 -12.871 -8.462 1.00 84.88 116 ASP A C 1
ATOM 950 O O . ASP A 1 116 ? 11.473 -11.939 -8.201 1.00 84.88 116 ASP A O 1
ATOM 954 N N . VAL A 1 117 ? 11.771 -14.100 -8.707 1.00 86.06 117 VAL A N 1
ATOM 955 C CA . VAL A 1 117 ? 10.358 -14.474 -8.612 1.00 86.06 117 VAL A CA 1
ATOM 956 C C . VAL A 1 117 ? 10.240 -15.686 -7.703 1.00 86.06 117 VAL A C 1
ATOM 958 O O . VAL A 1 117 ? 10.832 -16.731 -7.976 1.00 86.06 117 VAL A O 1
ATOM 961 N N . VAL A 1 118 ? 9.462 -15.548 -6.632 1.00 85.00 118 VAL A N 1
ATOM 962 C CA . VAL A 1 118 ? 9.193 -16.621 -5.669 1.00 85.00 118 VAL A CA 1
ATOM 963 C C . VAL A 1 118 ? 7.695 -16.842 -5.551 1.00 85.00 118 VAL A C 1
ATOM 965 O O . VAL A 1 118 ? 6.941 -15.889 -5.353 1.00 85.00 118 VAL A O 1
ATOM 968 N N . HIS A 1 119 ? 7.287 -18.105 -5.625 1.00 86.12 119 HIS A N 1
ATOM 969 C CA . HIS A 1 119 ? 5.915 -18.531 -5.361 1.00 86.12 119 HIS A CA 1
ATOM 970 C C . HIS A 1 119 ? 5.839 -19.289 -4.036 1.00 86.12 119 HIS A C 1
ATOM 972 O O . HIS A 1 119 ? 6.697 -20.132 -3.755 1.00 86.12 119 HIS A O 1
ATOM 978 N N . TYR A 1 120 ? 4.806 -18.992 -3.249 1.00 80.94 120 TYR A N 1
ATOM 979 C CA . TYR A 1 120 ? 4.465 -19.694 -2.016 1.00 80.94 120 TYR A CA 1
ATOM 980 C C . TYR A 1 120 ? 2.939 -19.792 -1.886 1.00 80.94 120 TYR A C 1
ATOM 982 O O . TYR A 1 120 ? 2.272 -18.792 -1.623 1.00 80.94 120 TYR A O 1
ATOM 990 N N . GLY A 1 121 ? 2.365 -20.980 -2.090 1.00 83.38 121 GLY A N 1
ATOM 991 C CA . GLY A 1 121 ? 0.907 -21.127 -2.180 1.00 83.38 121 GLY A CA 1
ATOM 992 C C . GLY A 1 121 ? 0.326 -20.203 -3.261 1.00 83.38 121 GLY A C 1
ATOM 993 O O . GLY A 1 121 ? 0.794 -20.210 -4.399 1.00 83.38 121 GLY A O 1
ATOM 994 N N . ARG A 1 122 ? -0.653 -19.363 -2.892 1.00 84.69 122 ARG A N 1
ATOM 995 C CA . ARG A 1 122 ? -1.223 -18.319 -3.775 1.00 84.69 122 ARG A CA 1
ATOM 996 C C . ARG A 1 122 ? -0.360 -17.053 -3.868 1.00 84.69 122 ARG A C 1
ATOM 998 O O . ARG A 1 122 ? -0.560 -16.211 -4.752 1.00 84.69 122 ARG A O 1
ATOM 1005 N N . ASP A 1 123 ? 0.587 -16.883 -2.950 1.00 87.69 123 ASP A N 1
ATOM 1006 C CA . ASP A 1 123 ? 1.449 -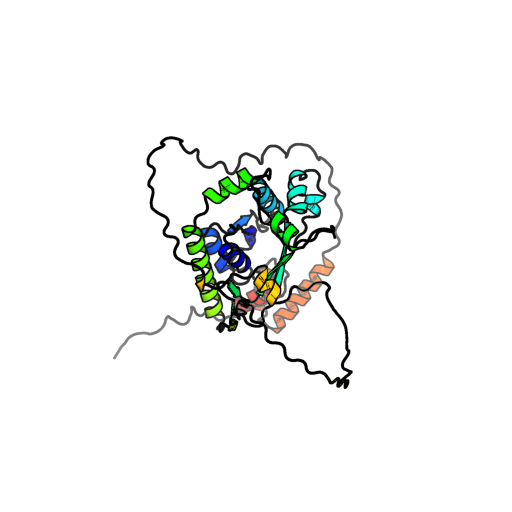15.713 -2.894 1.00 87.69 123 ASP A CA 1
ATOM 1007 C C . ASP A 1 123 ? 2.557 -15.777 -3.956 1.00 87.69 123 ASP A C 1
ATOM 1009 O O . ASP A 1 123 ? 3.176 -16.811 -4.214 1.00 87.69 123 ASP A O 1
ATOM 1013 N N . ARG A 1 124 ? 2.811 -14.621 -4.568 1.00 89.50 124 ARG A N 1
ATOM 1014 C CA . ARG A 1 124 ? 3.823 -14.394 -5.594 1.00 89.50 124 ARG A CA 1
ATOM 1015 C C . ARG A 1 124 ? 4.570 -13.125 -5.234 1.00 89.50 124 ARG A C 1
ATOM 1017 O O . ARG A 1 124 ? 3.968 -12.061 -5.069 1.00 89.50 124 ARG A O 1
ATOM 1024 N N . PHE A 1 125 ? 5.881 -13.251 -5.121 1.00 88.50 125 PHE A N 1
ATOM 1025 C CA . PHE A 1 125 ? 6.774 -12.180 -4.713 1.00 88.50 125 PHE A CA 1
ATOM 1026 C C . PHE A 1 125 ? 7.785 -11.895 -5.814 1.00 88.50 125 PHE A C 1
ATOM 1028 O O . PHE A 1 125 ? 8.317 -12.819 -6.430 1.00 88.50 125 PHE A O 1
ATOM 1035 N N . PHE A 1 126 ? 8.062 -10.609 -6.030 1.00 87.06 126 PHE A N 1
ATOM 1036 C CA . PHE A 1 126 ? 9.117 -10.150 -6.925 1.00 87.06 126 PHE A CA 1
ATOM 1037 C C . PHE A 1 126 ? 10.228 -9.489 -6.111 1.00 87.06 126 PHE A C 1
ATOM 1039 O O . PHE A 1 126 ? 9.972 -8.459 -5.484 1.00 87.06 126 PHE A O 1
ATOM 1046 N N . LYS A 1 127 ? 11.429 -10.080 -6.123 1.00 86.44 127 LYS A N 1
ATOM 1047 C CA . LYS A 1 127 ? 12.672 -9.696 -5.417 1.00 86.44 127 LYS A CA 1
ATOM 1048 C C . LYS A 1 127 ? 12.605 -9.619 -3.893 1.00 86.44 127 LYS A C 1
ATOM 1050 O O . LYS A 1 127 ? 13.611 -9.850 -3.228 1.00 86.44 127 LYS A O 1
ATOM 1055 N N . SER A 1 128 ? 11.455 -9.295 -3.321 1.00 89.06 128 SER A N 1
ATOM 1056 C CA . SER A 1 128 ? 11.272 -9.140 -1.888 1.00 89.06 128 SER A CA 1
ATOM 1057 C C . SER A 1 128 ? 9.874 -9.543 -1.430 1.00 89.06 128 SER A C 1
ATOM 1059 O O . SER A 1 128 ? 8.889 -9.461 -2.170 1.00 89.06 128 SER A O 1
ATOM 1061 N N . MET A 1 129 ? 9.806 -9.980 -0.176 1.00 88.50 129 MET A N 1
ATOM 1062 C CA . MET A 1 129 ? 8.579 -10.340 0.524 1.00 88.50 129 MET A CA 1
ATOM 1063 C C . MET A 1 129 ? 8.246 -9.260 1.560 1.00 88.50 129 MET A C 1
ATOM 1065 O O . MET A 1 129 ? 9.148 -8.859 2.301 1.00 88.50 129 MET A O 1
ATOM 1069 N N . PRO A 1 130 ? 6.992 -8.786 1.644 1.00 90.56 130 PRO A N 1
ATOM 1070 C CA . PRO A 1 130 ? 6.594 -7.881 2.708 1.00 90.56 130 PRO A CA 1
ATOM 1071 C C . PRO A 1 130 ? 6.554 -8.605 4.060 1.00 90.56 130 PRO A C 1
ATOM 1073 O O . PRO A 1 130 ? 6.114 -9.749 4.162 1.00 90.56 130 PRO A O 1
ATOM 1076 N N . GLU A 1 131 ? 6.977 -7.906 5.102 1.00 87.50 131 GLU A N 1
ATOM 1077 C CA . GLU A 1 131 ? 6.823 -8.284 6.500 1.00 87.50 131 GLU A CA 1
ATOM 1078 C C . GLU A 1 131 ? 6.117 -7.150 7.235 1.00 87.50 131 GLU A C 1
ATOM 1080 O O . GLU A 1 131 ? 6.533 -5.994 7.126 1.00 87.50 131 GLU A O 1
ATOM 1085 N N . LEU A 1 132 ? 5.075 -7.487 7.990 1.00 87.56 132 LEU A N 1
ATOM 1086 C CA . LEU A 1 132 ? 4.290 -6.527 8.758 1.00 87.56 132 LEU A CA 1
ATOM 1087 C C . LEU A 1 132 ? 4.640 -6.624 10.240 1.00 87.56 132 LEU A C 1
ATOM 1089 O O . LEU A 1 132 ? 4.784 -7.721 10.777 1.00 87.56 132 LEU A O 1
ATOM 1093 N N . TRP A 1 133 ? 4.770 -5.472 10.888 1.00 83.69 133 TRP A N 1
ATOM 1094 C CA . TRP A 1 133 ? 5.160 -5.354 12.285 1.00 83.69 133 TRP A CA 1
ATOM 1095 C C . TRP A 1 133 ? 4.314 -4.279 12.969 1.00 83.69 133 TRP A C 1
ATOM 1097 O O . TRP A 1 133 ? 3.867 -3.321 12.344 1.00 83.69 133 TRP A O 1
ATOM 1107 N N . ALA A 1 134 ? 4.116 -4.424 14.274 1.00 79.88 134 ALA A N 1
ATOM 1108 C CA . ALA A 1 134 ? 3.530 -3.388 15.109 1.00 79.88 134 ALA A CA 1
ATOM 1109 C C . ALA A 1 134 ? 4.525 -3.030 16.210 1.00 79.88 134 ALA A C 1
ATOM 1111 O O . ALA A 1 134 ? 4.879 -3.881 17.035 1.00 79.88 134 ALA A O 1
ATOM 1112 N N . HIS A 1 135 ? 4.985 -1.781 16.220 1.00 70.19 135 HIS A N 1
ATOM 1113 C CA . HIS A 1 135 ? 5.737 -1.236 17.342 1.00 70.19 135 HIS A CA 1
ATOM 1114 C C . HIS A 1 135 ? 4.776 -0.742 18.420 1.00 70.19 135 HIS A C 1
ATOM 1116 O O . HIS A 1 135 ? 4.106 0.265 18.229 1.00 70.19 135 HIS A O 1
ATOM 1122 N N . ASP A 1 136 ? 4.759 -1.430 19.558 1.00 66.31 136 ASP A N 1
ATOM 1123 C CA . ASP A 1 136 ? 4.147 -0.948 20.793 1.00 66.31 136 ASP A CA 1
ATOM 1124 C C . ASP A 1 136 ? 5.081 -1.281 21.958 1.00 66.31 136 ASP A C 1
ATOM 1126 O O . ASP A 1 136 ? 5.717 -2.334 21.964 1.00 66.31 136 ASP A O 1
ATOM 1130 N N . GLY A 1 137 ? 5.172 -0.380 22.937 1.00 55.84 137 GLY A N 1
ATOM 1131 C CA . GLY A 1 137 ? 5.925 -0.608 24.177 1.00 55.84 137 GLY A CA 1
ATOM 1132 C C . GLY A 1 137 ? 5.173 -1.456 25.207 1.00 55.84 137 GLY A C 1
ATOM 1133 O O . GLY A 1 137 ? 5.659 -1.617 26.322 1.00 55.84 137 GLY A O 1
ATOM 1134 N N . ASP A 1 138 ? 3.982 -1.950 24.863 1.00 57.97 138 ASP A N 1
ATOM 1135 C CA . ASP A 1 138 ? 3.128 -2.698 25.777 1.00 57.97 138 ASP A CA 1
ATOM 1136 C C . ASP A 1 138 ? 3.480 -4.190 25.733 1.00 57.97 138 ASP A C 1
ATOM 1138 O O . ASP A 1 138 ? 3.192 -4.898 24.766 1.00 57.97 138 ASP A O 1
ATOM 1142 N N . THR A 1 139 ? 4.161 -4.655 26.778 1.00 60.69 139 THR A N 1
ATOM 1143 C CA . THR A 1 139 ? 4.684 -6.022 26.913 1.00 60.69 139 THR A CA 1
ATOM 1144 C C . THR A 1 139 ? 3.609 -7.058 27.248 1.00 60.69 139 THR A C 1
ATOM 1146 O O . THR A 1 139 ? 3.914 -8.248 27.284 1.00 60.69 139 THR A O 1
ATOM 1149 N N . GLY A 1 140 ? 2.366 -6.632 27.502 1.00 69.56 140 GLY A N 1
ATOM 1150 C CA . GLY A 1 140 ? 1.293 -7.511 27.970 1.00 69.56 140 GLY A CA 1
ATOM 1151 C C . GLY A 1 140 ? 0.500 -8.247 26.885 1.00 69.56 140 GLY A C 1
ATOM 1152 O O . GLY A 1 140 ? -0.166 -9.226 27.209 1.00 69.56 140 GLY A O 1
ATOM 1153 N N . THR A 1 141 ? 0.548 -7.808 25.621 1.00 72.56 141 THR A N 1
ATOM 1154 C CA . THR A 1 141 ? -0.285 -8.366 24.534 1.00 72.56 141 THR A CA 1
ATOM 1155 C C . THR A 1 141 ? 0.546 -9.061 23.463 1.00 72.56 141 THR A C 1
ATOM 1157 O O . THR A 1 141 ? 1.625 -8.599 23.069 1.00 72.56 141 THR A O 1
ATOM 1160 N N . SER A 1 142 ? 0.036 -10.188 22.963 1.00 80.69 142 SER A N 1
ATOM 1161 C CA . SER A 1 142 ? 0.712 -10.935 21.903 1.00 80.69 142 SER A CA 1
ATOM 1162 C C . SER A 1 142 ? 0.811 -10.095 20.622 1.00 80.69 142 SER A C 1
ATOM 1164 O O . SER A 1 142 ? -0.010 -9.214 20.356 1.00 80.69 142 SER A O 1
ATOM 1166 N N . LEU A 1 143 ? 1.827 -10.352 19.790 1.00 75.44 143 LEU A N 1
ATOM 1167 C CA . LEU A 1 143 ? 1.936 -9.695 18.480 1.00 75.44 143 LEU A CA 1
ATOM 1168 C C . LEU A 1 143 ? 0.694 -9.951 17.614 1.00 75.44 143 LEU A C 1
ATOM 1170 O O . LEU A 1 143 ? 0.270 -9.059 16.884 1.00 75.44 143 LEU A O 1
ATOM 1174 N N . GLU A 1 144 ? 0.108 -11.143 17.718 1.00 76.94 144 GLU A N 1
ATOM 1175 C CA . GLU A 1 144 ? -1.092 -11.528 16.978 1.00 76.94 144 GLU A CA 1
ATOM 1176 C C . GLU A 1 144 ? -2.287 -10.638 17.336 1.00 76.94 144 GLU A C 1
ATOM 1178 O O . GLU A 1 144 ? -2.865 -10.022 16.444 1.00 76.94 144 GLU A O 1
ATOM 1183 N N . GLU A 1 145 ? -2.600 -10.478 18.623 1.00 80.75 145 GLU A N 1
ATOM 1184 C CA . GLU A 1 145 ? -3.693 -9.607 19.080 1.00 80.75 145 GLU A CA 1
ATOM 1185 C C . GLU A 1 145 ? -3.477 -8.151 18.652 1.00 80.75 145 GLU A C 1
ATOM 1187 O O . GLU A 1 145 ? -4.406 -7.477 18.197 1.00 80.75 145 GLU A O 1
ATOM 1192 N N . ARG A 1 146 ? -2.232 -7.662 18.735 1.00 81.50 146 ARG A N 1
ATOM 1193 C CA . ARG A 1 146 ? -1.884 -6.299 18.306 1.00 81.50 146 ARG A CA 1
ATOM 1194 C C . ARG A 1 146 ? -2.091 -6.105 16.808 1.00 81.50 146 ARG A C 1
ATOM 1196 O O . ARG A 1 146 ? -2.657 -5.097 16.388 1.00 81.50 146 ARG A O 1
ATOM 1203 N N . MET A 1 147 ? -1.664 -7.070 15.999 1.00 85.06 147 MET A N 1
ATOM 1204 C CA . MET A 1 147 ? -1.857 -7.034 14.551 1.00 85.06 147 MET A CA 1
ATOM 1205 C C . MET A 1 147 ? -3.332 -7.174 14.172 1.00 85.06 147 MET A C 1
ATOM 1207 O O . MET A 1 147 ? -3.791 -6.457 13.285 1.00 85.06 147 MET A O 1
ATOM 1211 N N . GLN A 1 148 ? -4.093 -8.025 14.865 1.00 84.31 148 GLN A N 1
ATOM 1212 C CA . GLN A 1 148 ? -5.529 -8.173 14.641 1.00 84.31 148 GLN A CA 1
ATOM 1213 C C . GLN A 1 148 ? -6.270 -6.862 14.907 1.00 84.31 148 GLN A C 1
ATOM 1215 O O . GLN A 1 148 ? -7.029 -6.414 14.052 1.00 84.31 148 GLN A O 1
ATOM 1220 N N . LYS A 1 149 ? -5.989 -6.195 16.032 1.00 84.56 149 LYS A N 1
ATOM 1221 C CA . LYS A 1 149 ? -6.589 -4.894 16.367 1.00 84.56 149 LYS A CA 1
ATOM 1222 C C . LYS A 1 149 ? -6.232 -3.795 15.361 1.00 84.56 149 LYS A C 1
ATOM 1224 O O . LYS A 1 149 ? -7.023 -2.887 15.125 1.00 84.56 149 LYS A O 1
ATOM 1229 N N . ARG A 1 150 ? -5.029 -3.857 14.780 1.00 89.25 150 ARG A N 1
ATOM 1230 C CA . ARG A 1 150 ? -4.568 -2.894 13.770 1.00 89.25 150 ARG A CA 1
ATOM 1231 C C . ARG A 1 150 ? -5.129 -3.178 12.382 1.00 89.25 150 ARG A C 1
ATOM 1233 O O . ARG A 1 150 ? -5.278 -2.236 11.619 1.00 89.25 150 ARG A O 1
ATOM 1240 N N . LEU A 1 151 ? -5.411 -4.425 12.015 1.00 88.12 151 LEU A N 1
ATOM 1241 C CA . LEU A 1 151 ? -5.896 -4.769 10.672 1.00 88.12 151 LEU A CA 1
ATOM 1242 C C . LEU A 1 151 ? -7.411 -4.862 10.562 1.00 88.12 151 LEU A C 1
ATOM 1244 O O . LEU A 1 151 ? -7.966 -4.532 9.514 1.00 88.12 151 LEU A O 1
ATOM 1248 N N . TYR A 1 152 ? -8.065 -5.336 11.613 1.00 89.31 152 TYR A N 1
ATOM 1249 C CA . TYR A 1 152 ? -9.485 -5.629 11.602 1.00 89.31 152 TYR A CA 1
ATOM 1250 C C . TYR A 1 152 ? -10.248 -4.618 12.445 1.00 89.31 152 TYR A C 1
ATOM 1252 O O . TYR A 1 152 ? -9.740 -4.060 13.414 1.00 89.31 152 TYR A O 1
ATOM 1260 N N . CYS A 1 153 ? -11.494 -4.391 12.046 1.00 90.44 153 CYS A N 1
ATOM 1261 C CA . CYS A 1 153 ? -12.432 -3.552 12.766 1.00 90.44 153 CYS A CA 1
ATOM 1262 C C . CYS A 1 153 ? -13.636 -4.414 13.140 1.00 90.44 153 CYS A C 1
ATOM 1264 O O . CYS A 1 153 ? -14.294 -4.982 12.264 1.00 90.44 153 CYS A O 1
ATOM 1266 N N . LEU A 1 154 ? -13.889 -4.547 14.437 1.00 89.75 154 LEU A N 1
ATOM 1267 C CA . LEU A 1 154 ? -14.993 -5.329 14.976 1.00 89.75 154 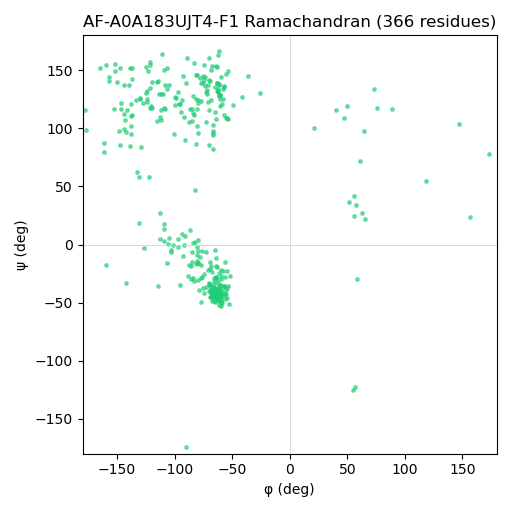LEU A CA 1
ATOM 1268 C C . LEU A 1 154 ? -16.287 -4.504 14.979 1.00 89.75 154 LEU A C 1
ATOM 1270 O O . LEU A 1 154 ? -16.222 -3.279 15.065 1.00 89.75 154 LEU A O 1
ATOM 1274 N N . PRO A 1 155 ? -17.475 -5.141 14.967 1.00 93.31 155 PRO A N 1
ATOM 1275 C CA . PRO A 1 155 ? -18.764 -4.443 15.067 1.00 93.31 155 PRO A CA 1
ATOM 1276 C C . PRO A 1 155 ? -18.915 -3.517 16.280 1.00 93.31 155 PRO A C 1
ATOM 1278 O O . PRO A 1 155 ? -19.734 -2.603 16.265 1.00 93.31 155 PRO A O 1
ATOM 1281 N N . THR A 1 156 ? -18.134 -3.756 17.333 1.00 93.31 156 THR A N 1
ATOM 1282 C CA . THR A 1 156 ? -18.099 -2.949 18.557 1.00 93.31 156 THR A CA 1
ATOM 1283 C C . THR A 1 156 ? -17.262 -1.676 18.433 1.00 93.31 156 THR A C 1
ATOM 1285 O O . THR A 1 156 ? -17.343 -0.813 19.304 1.00 93.31 156 THR A O 1
ATOM 1288 N N . ASP A 1 157 ? -16.441 -1.551 17.389 1.00 91.38 157 ASP A N 1
ATOM 1289 C CA . ASP A 1 157 ? -15.552 -0.409 17.207 1.00 91.38 157 ASP A CA 1
ATOM 1290 C C . ASP A 1 157 ? -16.294 0.793 16.616 1.00 91.38 157 ASP A C 1
ATOM 1292 O O . ASP A 1 157 ? -17.148 0.666 15.736 1.00 91.38 157 ASP A O 1
ATOM 1296 N N . SER A 1 158 ? -15.889 1.998 17.020 1.00 93.00 158 SER A N 1
ATOM 1297 C CA . SER A 1 158 ? -16.490 3.255 16.548 1.00 93.00 158 SER A CA 1
ATOM 1298 C C . SER A 1 158 ? -16.390 3.468 15.033 1.00 93.00 158 SER A C 1
ATOM 1300 O O . SER A 1 158 ? -17.230 4.144 14.443 1.00 93.00 158 SER A O 1
ATOM 1302 N N . ASP A 1 159 ? -15.378 2.882 14.394 1.00 94.50 159 ASP A N 1
ATOM 1303 C CA . ASP A 1 159 ? -15.135 3.020 12.959 1.00 94.50 159 ASP A CA 1
ATOM 1304 C C . ASP A 1 159 ? -15.793 1.921 12.113 1.00 94.50 159 ASP A C 1
ATOM 1306 O O . ASP A 1 159 ? -15.707 1.976 10.883 1.00 94.50 159 ASP A O 1
ATOM 1310 N N . TYR A 1 160 ? -16.501 0.965 12.726 1.00 95.31 160 TYR A N 1
ATOM 1311 C CA . TYR A 1 160 ? -17.088 -0.171 12.012 1.00 95.31 160 TYR A CA 1
ATOM 1312 C C . TYR A 1 160 ? -18.001 0.260 10.863 1.00 95.31 160 TYR A C 1
ATOM 1314 O O . TYR A 1 160 ? -17.899 -0.264 9.757 1.00 95.31 160 TYR A O 1
ATOM 1322 N N . ILE A 1 161 ? -18.838 1.279 11.081 1.00 96.31 161 ILE A N 1
ATOM 1323 C CA . ILE A 1 161 ? -19.739 1.808 10.047 1.00 96.31 161 ILE A CA 1
ATOM 1324 C C . ILE A 1 161 ? -18.942 2.348 8.848 1.00 96.31 161 ILE A C 1
ATOM 1326 O O . ILE A 1 161 ? -19.327 2.126 7.697 1.00 96.31 161 ILE A O 1
ATOM 1330 N N . LYS A 1 162 ? -17.808 3.027 9.085 1.00 95.44 162 LYS A N 1
ATOM 1331 C CA . LYS A 1 162 ? -16.945 3.544 8.009 1.00 95.44 162 LYS A CA 1
ATOM 1332 C C . LYS A 1 162 ? -16.373 2.391 7.176 1.00 95.44 162 LYS A C 1
ATOM 1334 O O . LYS A 1 162 ? -16.436 2.434 5.944 1.00 95.44 162 LYS A O 1
ATOM 1339 N N . VAL A 1 163 ? -15.879 1.351 7.853 1.00 94.00 163 VAL A N 1
ATOM 1340 C CA . VAL A 1 163 ? -15.283 0.162 7.227 1.00 94.00 163 VAL A CA 1
ATOM 1341 C C . VAL A 1 163 ? -16.335 -0.644 6.464 1.00 94.00 163 VAL A C 1
ATOM 1343 O O . VAL A 1 163 ? -16.116 -0.974 5.299 1.00 94.00 163 VAL A O 1
ATOM 1346 N N . ALA A 1 164 ? -17.502 -0.896 7.059 1.00 93.50 164 ALA A N 1
ATOM 1347 C CA . ALA A 1 164 ? -18.605 -1.628 6.437 1.00 93.50 164 ALA A CA 1
ATOM 1348 C C . ALA A 1 164 ? -19.104 -0.935 5.157 1.00 93.50 164 ALA A C 1
ATOM 1350 O O . ALA A 1 164 ? -19.247 -1.577 4.114 1.00 93.50 164 ALA A O 1
ATOM 1351 N N . ASN A 1 165 ? -19.270 0.392 5.191 1.00 93.81 165 ASN A N 1
ATOM 1352 C CA . ASN A 1 165 ? -19.666 1.181 4.021 1.00 93.81 165 ASN A CA 1
ATOM 1353 C C . ASN A 1 165 ? -18.645 1.103 2.881 1.00 93.81 165 ASN A C 1
ATOM 1355 O O . ASN A 1 165 ? -19.016 1.061 1.705 1.00 93.81 165 ASN A O 1
ATOM 1359 N N . ARG A 1 166 ? -17.348 1.097 3.209 1.00 91.75 166 ARG A N 1
ATOM 1360 C CA . ARG A 1 166 ? -16.294 0.898 2.212 1.00 91.75 166 ARG A CA 1
ATOM 1361 C C . ARG A 1 166 ? -16.326 -0.526 1.665 1.00 91.75 166 ARG A C 1
ATOM 1363 O O . ARG A 1 166 ? -16.276 -0.708 0.451 1.00 91.75 166 ARG A O 1
ATOM 1370 N N . ARG A 1 167 ? -16.463 -1.518 2.546 1.00 90.12 167 ARG A N 1
ATOM 1371 C CA . ARG A 1 167 ? -16.483 -2.937 2.190 1.00 90.12 167 ARG A CA 1
ATOM 1372 C C . ARG A 1 167 ? -17.643 -3.289 1.262 1.00 90.12 167 ARG A C 1
ATOM 1374 O O . ARG A 1 167 ? -17.441 -4.074 0.348 1.00 90.12 167 ARG A O 1
ATOM 1381 N N . HIS A 1 168 ? -18.809 -2.665 1.416 1.00 88.69 168 HIS A N 1
ATOM 1382 C CA . HIS A 1 168 ? -19.950 -2.887 0.521 1.00 88.69 168 HIS A CA 1
ATOM 1383 C C . HIS A 1 168 ? -19.663 -2.508 -0.946 1.00 88.69 168 HIS A C 1
ATOM 1385 O O . HIS A 1 168 ? -20.265 -3.049 -1.867 1.00 88.69 168 HIS A O 1
ATOM 1391 N N . LYS A 1 169 ? -18.703 -1.604 -1.189 1.00 84.88 169 LYS A N 1
ATOM 1392 C CA . LYS A 1 169 ? -18.264 -1.218 -2.542 1.00 84.88 169 LYS A CA 1
ATOM 1393 C C . LYS A 1 169 ? -17.205 -2.164 -3.123 1.00 84.88 169 LYS A C 1
ATOM 1395 O O . LYS A 1 169 ? -16.812 -2.009 -4.280 1.00 84.88 169 LYS A O 1
ATOM 1400 N N . TRP A 1 170 ? -16.719 -3.116 -2.329 1.00 87.94 170 TRP A N 1
ATOM 1401 C CA . TRP A 1 170 ? -15.673 -4.061 -2.696 1.00 87.94 170 TRP A CA 1
ATOM 1402 C C . TRP A 1 170 ? -16.273 -5.416 -3.084 1.00 87.94 170 TRP A C 1
ATOM 1404 O O . TRP A 1 170 ? -17.025 -6.009 -2.318 1.00 87.94 170 TRP A O 1
ATOM 1414 N N . SER A 1 171 ? -15.922 -5.928 -4.268 1.00 90.88 171 SER A N 1
ATOM 1415 C CA . SER A 1 171 ? -16.417 -7.217 -4.771 1.00 90.88 171 SER A CA 1
ATOM 1416 C C . SER A 1 171 ? -15.284 -8.185 -5.098 1.00 90.88 171 SER A C 1
ATOM 1418 O O . SER A 1 171 ? -14.211 -7.782 -5.559 1.00 90.88 171 SER A O 1
ATOM 1420 N N . SER A 1 172 ? -15.548 -9.486 -4.947 1.00 91.69 172 SER A N 1
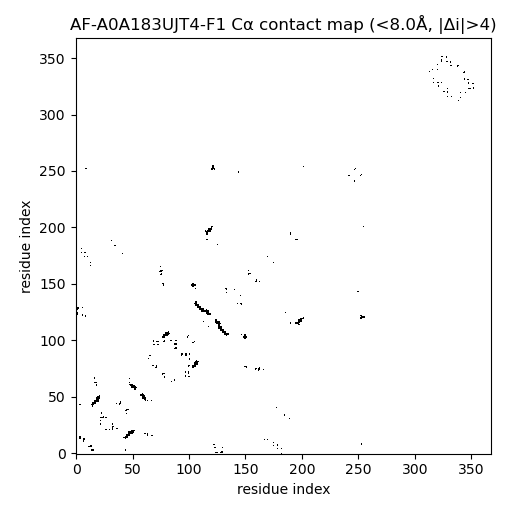ATOM 1421 C CA . SER A 1 172 ? -14.609 -10.555 -5.319 1.00 91.69 172 SER A CA 1
ATOM 1422 C C . SER A 1 172 ? -14.208 -10.484 -6.794 1.00 91.69 172 SER A C 1
ATOM 1424 O O . SER A 1 172 ? -13.048 -10.701 -7.135 1.00 91.69 172 SER A O 1
ATOM 1426 N N . LYS A 1 173 ? -15.137 -10.084 -7.675 1.00 94.12 173 LYS A N 1
ATOM 1427 C CA . LYS A 1 173 ? -14.853 -9.852 -9.098 1.00 94.12 173 LYS A CA 1
ATOM 1428 C C . LYS A 1 173 ? -13.814 -8.744 -9.295 1.00 94.12 173 LYS A C 1
ATOM 1430 O O . LYS A 1 173 ? -12.848 -8.952 -10.024 1.00 94.12 173 LYS A O 1
ATOM 1435 N N . ARG A 1 174 ? -13.982 -7.590 -8.632 1.00 93.44 174 ARG A N 1
ATOM 1436 C CA . ARG A 1 174 ? -13.017 -6.476 -8.687 1.00 93.44 174 ARG A CA 1
ATOM 1437 C C . ARG A 1 174 ? -11.649 -6.920 -8.172 1.00 93.44 174 ARG A C 1
ATOM 1439 O O . ARG A 1 174 ? -10.653 -6.715 -8.858 1.00 93.44 174 ARG A O 1
ATOM 1446 N N . LYS A 1 175 ? -11.614 -7.583 -7.014 1.00 94.06 175 LYS A N 1
ATOM 1447 C CA . LYS A 1 175 ? -10.392 -8.149 -6.425 1.00 94.06 175 LYS A CA 1
ATOM 1448 C C . LYS A 1 175 ? -9.642 -9.046 -7.413 1.00 94.06 175 LYS A C 1
ATOM 1450 O O . LYS A 1 175 ? -8.456 -8.834 -7.648 1.00 94.06 175 LYS A O 1
ATOM 1455 N N . ASN A 1 176 ? -10.335 -10.005 -8.027 1.00 95.12 176 ASN A N 1
ATOM 1456 C CA . ASN A 1 176 ? -9.722 -10.971 -8.940 1.00 95.12 176 ASN A CA 1
ATOM 1457 C C . ASN A 1 176 ? -9.176 -10.302 -10.210 1.00 95.12 176 ASN A C 1
ATOM 1459 O O . ASN A 1 176 ? -8.093 -10.660 -10.665 1.00 95.12 176 ASN A O 1
ATOM 1463 N N . ILE A 1 177 ? -9.870 -9.286 -10.741 1.00 96.38 177 ILE A N 1
ATOM 1464 C CA . ILE A 1 177 ? -9.379 -8.481 -11.873 1.00 96.38 177 ILE A CA 1
ATOM 1465 C C . ILE A 1 177 ? -8.078 -7.760 -11.505 1.00 96.38 177 ILE A C 1
ATOM 1467 O O . ILE A 1 177 ? -7.123 -7.775 -12.285 1.00 96.38 177 ILE A O 1
ATOM 1471 N N . ILE A 1 178 ? -8.017 -7.150 -10.318 1.00 96.31 178 ILE A N 1
ATOM 1472 C CA . ILE A 1 178 ? -6.818 -6.444 -9.852 1.00 96.31 178 ILE A CA 1
ATOM 1473 C C . ILE A 1 178 ? -5.656 -7.429 -9.669 1.00 96.31 178 ILE A C 1
ATOM 1475 O O . ILE A 1 178 ? -4.558 -7.160 -10.152 1.00 96.31 178 ILE A O 1
ATOM 1479 N N . ILE A 1 179 ? -5.890 -8.579 -9.023 1.00 95.62 179 ILE A N 1
ATOM 1480 C CA . ILE A 1 179 ? -4.864 -9.617 -8.827 1.00 95.62 179 ILE A CA 1
ATOM 1481 C C . ILE A 1 179 ? -4.325 -10.101 -10.177 1.00 95.62 179 ILE A C 1
ATOM 1483 O O . ILE A 1 179 ? -3.114 -10.063 -10.383 1.00 95.62 179 ILE A O 1
ATOM 1487 N N . ALA A 1 180 ? -5.204 -10.466 -11.117 1.00 96.31 180 ALA A N 1
ATOM 1488 C CA . ALA A 1 180 ? -4.802 -10.927 -12.446 1.00 96.31 180 ALA A CA 1
ATOM 1489 C C . ALA A 1 180 ? -4.003 -9.861 -13.215 1.00 96.31 180 ALA A C 1
ATOM 1491 O O . ALA A 1 180 ? -3.002 -10.166 -13.863 1.00 96.31 180 ALA A O 1
ATOM 1492 N N . SER A 1 181 ? -4.399 -8.591 -13.099 1.00 96.81 181 SER A N 1
ATOM 1493 C CA . SER A 1 181 ? -3.692 -7.475 -13.737 1.00 96.81 181 SER A CA 1
ATOM 1494 C C . SER A 1 181 ? -2.300 -7.253 -13.137 1.00 96.81 181 SER A C 1
ATOM 1496 O O . SER A 1 181 ? -1.346 -6.972 -13.863 1.00 96.81 181 SER A O 1
ATOM 1498 N N . ILE A 1 182 ? -2.160 -7.404 -11.816 1.00 95.38 182 ILE A N 1
ATOM 1499 C CA . ILE A 1 182 ? -0.864 -7.344 -11.133 1.00 95.38 182 ILE A CA 1
ATOM 1500 C C . ILE A 1 182 ? 0.016 -8.545 -11.506 1.00 95.38 182 ILE A C 1
ATOM 1502 O O . ILE A 1 182 ? 1.218 -8.372 -11.706 1.00 95.38 182 ILE A O 1
ATOM 1506 N N . ASP A 1 183 ? -0.556 -9.740 -11.643 1.00 93.69 183 ASP A N 1
ATOM 1507 C CA . ASP A 1 183 ? 0.186 -10.926 -12.076 1.00 93.69 183 ASP A CA 1
ATOM 1508 C C . ASP A 1 183 ? 0.742 -10.759 -13.492 1.00 93.69 183 ASP A C 1
ATOM 1510 O O . ASP A 1 183 ? 1.942 -10.947 -13.699 1.00 93.69 183 ASP A O 1
ATOM 1514 N N . ALA A 1 184 ? -0.066 -10.248 -14.424 1.00 94.06 184 ALA A N 1
ATOM 1515 C CA . ALA A 1 184 ? 0.398 -9.911 -15.768 1.00 94.06 184 ALA A CA 1
ATOM 1516 C C . ALA A 1 184 ? 1.517 -8.847 -15.759 1.00 94.06 184 ALA A C 1
ATOM 1518 O O . ALA A 1 184 ? 2.438 -8.889 -16.578 1.00 94.06 184 ALA A O 1
ATOM 1519 N N . LEU A 1 185 ? 1.472 -7.888 -14.825 1.00 93.19 185 LEU A N 1
ATOM 1520 C CA . LEU A 1 185 ? 2.555 -6.921 -14.631 1.00 93.19 185 LEU A CA 1
ATOM 1521 C C . LEU A 1 185 ? 3.834 -7.581 -14.103 1.00 93.19 185 LEU A C 1
ATOM 1523 O O . LEU A 1 185 ? 4.920 -7.243 -14.575 1.00 93.19 185 LEU A O 1
ATOM 1527 N N . PHE A 1 186 ? 3.734 -8.518 -13.158 1.00 90.88 186 PHE A N 1
ATOM 1528 C CA . PHE A 1 186 ? 4.896 -9.286 -12.712 1.00 90.88 186 PHE A CA 1
ATOM 1529 C C . PHE A 1 186 ? 5.497 -10.121 -13.844 1.00 90.88 186 PHE A C 1
ATOM 1531 O O . PHE A 1 186 ? 6.719 -10.131 -13.980 1.00 90.88 186 PHE A O 1
ATOM 1538 N N . ASP A 1 187 ? 4.671 -10.765 -14.672 1.00 89.88 187 ASP A N 1
ATOM 1539 C CA . ASP A 1 187 ? 5.131 -11.536 -15.834 1.00 89.88 187 ASP A CA 1
ATOM 1540 C C . ASP A 1 187 ? 5.867 -10.649 -16.837 1.00 89.88 187 ASP A C 1
ATOM 1542 O O . ASP A 1 187 ? 6.963 -10.986 -17.280 1.00 89.88 187 ASP A O 1
ATOM 1546 N N . ALA A 1 188 ? 5.322 -9.467 -17.133 1.00 90.44 188 ALA A N 1
ATOM 1547 C CA . ALA A 1 188 ? 5.955 -8.515 -18.038 1.00 90.44 188 ALA A CA 1
ATOM 1548 C C . ALA A 1 188 ? 7.318 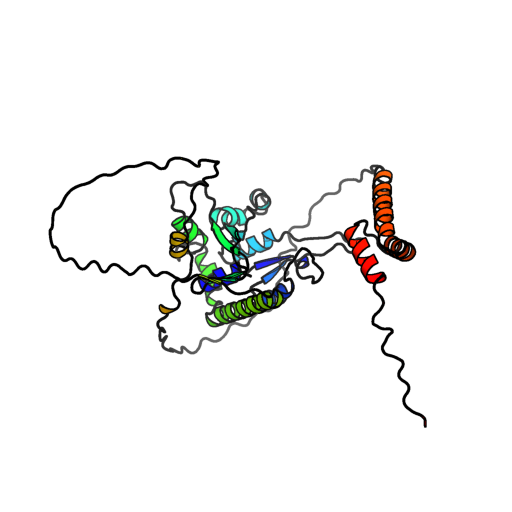-8.016 -17.521 1.00 90.44 188 ALA A C 1
ATOM 1550 O O . ALA A 1 188 ? 8.250 -7.841 -18.308 1.00 90.44 188 ALA A O 1
ATOM 1551 N N . ILE A 1 189 ? 7.457 -7.787 -16.210 1.00 89.06 189 ILE A N 1
ATOM 1552 C CA . ILE A 1 189 ? 8.735 -7.389 -15.599 1.00 89.06 189 ILE A CA 1
ATOM 1553 C C . ILE A 1 189 ? 9.736 -8.548 -15.637 1.00 89.06 189 ILE A C 1
ATOM 1555 O O . ILE A 1 189 ? 10.894 -8.343 -16.008 1.00 89.06 189 ILE A O 1
ATOM 1559 N N . ALA A 1 190 ? 9.292 -9.753 -15.274 1.00 85.38 190 ALA A N 1
ATOM 1560 C CA . ALA A 1 190 ? 10.122 -10.952 -15.272 1.00 85.38 190 ALA A CA 1
ATOM 1561 C C . ALA A 1 190 ? 10.653 -11.276 -16.677 1.00 85.38 190 ALA A C 1
ATOM 1563 O O . ALA A 1 190 ? 11.855 -11.479 -16.846 1.00 85.38 190 ALA A O 1
ATOM 1564 N N . ALA A 1 191 ? 9.787 -11.207 -17.694 1.00 85.88 191 ALA A N 1
ATOM 1565 C CA . ALA A 1 191 ? 10.152 -11.424 -19.091 1.00 85.88 191 ALA A CA 1
ATOM 1566 C C . ALA A 1 191 ? 11.207 -10.420 -19.581 1.00 85.88 191 ALA A C 1
ATOM 1568 O O . ALA A 1 191 ? 12.191 -10.817 -20.198 1.00 85.88 191 ALA A O 1
ATOM 1569 N N . LYS A 1 192 ? 11.057 -9.127 -19.254 1.00 83.00 192 LYS A N 1
ATOM 1570 C CA . LYS A 1 192 ? 12.053 -8.093 -19.598 1.00 83.00 192 LYS A CA 1
ATOM 1571 C C . LYS A 1 192 ? 13.401 -8.298 -18.909 1.00 83.00 192 LYS A C 1
ATOM 1573 O O . LYS A 1 192 ? 14.417 -7.850 -19.424 1.00 83.00 192 LYS A O 1
ATOM 1578 N N . SER A 1 193 ? 13.397 -8.924 -17.735 1.00 76.38 193 SER A N 1
ATOM 1579 C CA . SER A 1 193 ? 14.595 -9.156 -16.924 1.00 76.38 193 SER A CA 1
ATOM 1580 C C . SER A 1 193 ? 15.194 -10.558 -17.122 1.00 76.38 193 SER A C 1
ATOM 1582 O O . SER A 1 193 ? 16.143 -10.899 -16.424 1.00 76.38 193 SER A O 1
ATOM 1584 N N . CYS A 1 194 ? 14.653 -11.372 -18.042 1.00 71.56 194 CYS A N 1
ATOM 1585 C CA . CYS A 1 194 ? 15.055 -12.766 -18.283 1.00 71.56 194 CYS A CA 1
ATOM 1586 C C . CYS A 1 194 ? 15.085 -13.634 -17.006 1.00 71.56 194 CYS A C 1
ATOM 1588 O O . CYS A 1 194 ? 15.969 -14.476 -16.842 1.00 71.56 194 CYS A O 1
ATOM 1590 N N . THR A 1 195 ? 14.147 -13.425 -16.076 1.00 69.75 195 THR A N 1
ATOM 1591 C CA . THR A 1 195 ? 14.164 -14.105 -14.771 1.00 69.75 195 THR A CA 1
ATOM 1592 C C . THR A 1 195 ? 13.394 -15.425 -14.791 1.00 69.75 195 THR A C 1
ATOM 1594 O O . THR A 1 195 ? 12.310 -15.526 -15.365 1.00 69.75 195 THR A O 1
ATOM 1597 N N . LEU A 1 196 ? 13.944 -16.454 -14.134 1.00 65.00 196 LEU A N 1
ATOM 1598 C CA . LEU A 1 196 ? 13.292 -17.758 -13.976 1.00 65.00 196 LEU A CA 1
ATOM 1599 C C . LEU A 1 196 ? 12.580 -17.851 -12.613 1.00 65.00 196 LEU A C 1
ATOM 1601 O O . LEU A 1 196 ? 13.195 -17.551 -11.584 1.00 65.00 196 LEU A O 1
ATOM 1605 N N . PRO A 1 197 ? 11.304 -18.277 -12.567 1.00 67.06 197 PRO A N 1
ATOM 1606 C CA . PRO A 1 197 ? 10.566 -18.392 -11.318 1.00 67.06 197 PRO A CA 1
ATOM 1607 C C . PRO A 1 197 ? 11.051 -19.566 -10.466 1.00 67.06 197 PRO A C 1
ATOM 1609 O O . PRO A 1 197 ? 11.174 -20.694 -10.940 1.00 67.06 197 PRO A O 1
ATOM 1612 N N . LYS A 1 198 ? 11.261 -19.311 -9.171 1.00 70.81 198 LYS A N 1
ATOM 1613 C CA . LYS A 1 198 ? 11.532 -20.342 -8.167 1.00 70.81 198 LYS A CA 1
ATOM 1614 C C . LYS A 1 198 ? 10.251 -20.655 -7.396 1.00 70.81 198 LYS A C 1
ATOM 1616 O O . LYS A 1 198 ? 9.669 -19.784 -6.752 1.00 70.81 198 LYS A O 1
ATOM 1621 N N . VAL A 1 199 ? 9.813 -21.907 -7.451 1.00 69.38 199 VAL A N 1
ATOM 1622 C CA . VAL A 1 199 ? 8.664 -22.394 -6.677 1.00 69.38 199 VAL A CA 1
ATOM 1623 C C . VAL A 1 199 ? 9.183 -22.993 -5.374 1.00 69.38 199 VAL A C 1
ATOM 1625 O O . VAL A 1 199 ? 10.050 -23.866 -5.404 1.00 69.38 199 VAL A O 1
ATOM 1628 N N . ILE A 1 200 ? 8.689 -22.511 -4.231 1.00 63.44 200 ILE A N 1
ATOM 1629 C CA . ILE A 1 200 ? 8.969 -23.130 -2.932 1.00 63.44 200 ILE A CA 1
ATOM 1630 C C . ILE A 1 200 ? 7.809 -24.091 -2.639 1.00 63.44 200 ILE A C 1
ATOM 1632 O O . ILE A 1 200 ? 6.680 -23.620 -2.486 1.00 63.44 200 ILE A O 1
ATOM 1636 N N . PRO A 1 201 ? 8.043 -25.416 -2.594 1.00 52.09 201 PRO A N 1
ATOM 1637 C CA . PRO A 1 201 ? 6.983 -26.376 -2.314 1.00 52.09 201 PRO A CA 1
ATOM 1638 C C . PRO A 1 201 ? 6.404 -26.147 -0.913 1.00 52.09 201 PRO A C 1
ATOM 1640 O O . PRO A 1 201 ? 7.141 -25.976 0.060 1.00 52.09 201 PRO A O 1
ATOM 1643 N N . TYR A 1 202 ? 5.074 -26.140 -0.820 1.00 47.78 202 TYR A N 1
ATOM 1644 C CA . TYR A 1 202 ? 4.353 -26.093 0.448 1.00 47.78 202 TYR A CA 1
ATOM 1645 C C . TYR A 1 202 ? 4.390 -27.480 1.100 1.00 47.78 202 TYR A C 1
ATOM 1647 O O . TYR A 1 202 ? 3.985 -28.463 0.485 1.00 47.78 202 TYR A O 1
ATOM 1655 N N . VAL A 1 203 ? 4.885 -27.571 2.336 1.00 46.31 203 VAL A N 1
ATOM 1656 C CA . VAL A 1 203 ? 4.861 -28.814 3.119 1.00 46.31 203 VAL A CA 1
ATOM 1657 C C . VAL A 1 203 ? 3.702 -28.721 4.106 1.00 46.31 203 VAL A C 1
ATOM 1659 O O . VAL A 1 203 ? 3.843 -28.158 5.191 1.00 46.31 203 VAL A O 1
ATOM 1662 N N . SER A 1 204 ? 2.545 -29.270 3.739 1.00 41.50 204 SER A N 1
ATOM 1663 C CA . SER A 1 204 ? 1.466 -29.526 4.694 1.00 41.50 204 SER A CA 1
ATOM 1664 C C . SER A 1 204 ? 1.947 -30.579 5.695 1.00 41.50 204 SER A C 1
ATOM 1666 O O . SER A 1 204 ? 2.186 -31.727 5.310 1.00 41.50 204 SER A O 1
ATOM 1668 N N . LYS A 1 205 ? 2.103 -30.226 6.978 1.00 38.28 205 LYS A N 1
ATOM 1669 C CA . LYS A 1 205 ? 2.269 -31.248 8.024 1.00 38.28 205 LYS A CA 1
ATOM 1670 C C . LYS A 1 205 ? 1.005 -32.125 8.014 1.00 38.28 205 LYS A C 1
ATOM 1672 O O . LYS A 1 205 ? -0.091 -31.565 8.058 1.00 38.28 205 LYS A O 1
ATOM 1677 N N . PRO A 1 206 ? 1.114 -33.464 7.948 1.00 35.50 206 PRO A N 1
ATOM 1678 C CA . PRO A 1 206 ? -0.056 -34.318 8.071 1.00 35.50 206 PRO A CA 1
ATOM 1679 C C . PRO A 1 206 ? -0.690 -34.085 9.442 1.00 35.50 206 PRO A C 1
ATOM 1681 O O . PRO A 1 206 ? -0.010 -34.122 10.470 1.00 35.50 206 PRO A O 1
ATOM 1684 N N . ILE A 1 207 ? -1.995 -33.819 9.439 1.00 35.41 207 ILE A N 1
ATOM 1685 C CA . ILE A 1 207 ? -2.817 -33.753 10.644 1.00 35.41 207 ILE A CA 1
ATOM 1686 C C . ILE A 1 207 ? -2.661 -35.101 11.348 1.00 35.41 207 ILE A C 1
ATOM 1688 O O . ILE A 1 207 ? -3.099 -36.133 10.840 1.00 35.41 207 ILE A O 1
ATOM 1692 N N . ALA A 1 208 ? -1.997 -35.104 12.503 1.00 35.56 208 ALA A N 1
ATOM 1693 C CA . ALA A 1 208 ? -1.971 -36.263 13.373 1.00 35.56 208 ALA A CA 1
ATOM 1694 C C . ALA A 1 208 ? -3.395 -36.467 13.899 1.00 35.56 208 ALA A C 1
ATOM 1696 O O . ALA A 1 208 ? -3.824 -35.825 14.857 1.00 35.56 208 ALA A O 1
ATOM 1697 N N . VAL A 1 209 ? -4.150 -37.341 13.236 1.00 34.12 209 VAL A N 1
ATOM 1698 C CA . VAL A 1 209 ? -5.384 -37.890 13.786 1.00 34.12 209 VAL A CA 1
ATOM 1699 C C . VAL A 1 209 ? -4.960 -38.757 14.965 1.00 34.12 209 VAL A C 1
ATOM 1701 O O . VAL A 1 209 ? -4.513 -39.891 14.791 1.00 34.12 209 VAL A O 1
ATOM 1704 N N . THR A 1 210 ? -5.044 -38.201 16.172 1.00 31.84 210 THR A N 1
ATOM 1705 C CA . THR A 1 210 ? -4.833 -38.935 17.420 1.00 31.84 210 THR A CA 1
ATOM 1706 C C . THR A 1 210 ? -5.958 -39.954 17.575 1.00 31.84 210 THR A C 1
ATOM 1708 O O . THR A 1 210 ? -6.949 -39.713 18.256 1.00 31.84 210 THR A O 1
ATOM 1711 N N . THR A 1 211 ? -5.813 -41.105 16.920 1.00 30.97 211 THR A N 1
ATOM 1712 C CA . THR A 1 211 ? -6.571 -42.302 17.270 1.00 30.97 211 THR A CA 1
ATOM 1713 C C . THR A 1 211 ? -5.809 -42.979 18.397 1.00 30.97 211 THR A C 1
ATOM 1715 O O . THR A 1 211 ? -4.727 -43.534 18.215 1.00 30.97 211 THR A O 1
ATOM 1718 N N . THR A 1 212 ? -6.363 -42.861 19.595 1.00 34.81 212 THR A N 1
ATOM 1719 C CA . THR A 1 212 ? -5.985 -43.595 20.796 1.00 34.81 212 THR A CA 1
ATOM 1720 C C . THR A 1 212 ? -5.996 -45.095 20.528 1.00 34.81 212 THR A C 1
ATOM 1722 O O . THR A 1 212 ? -7.059 -45.702 20.483 1.00 34.81 212 THR A O 1
ATOM 1725 N N . LEU A 1 213 ? -4.821 -45.720 20.455 1.00 32.44 213 LEU A N 1
ATOM 1726 C CA . LEU A 1 213 ? -4.667 -47.132 20.790 1.00 32.44 213 LEU A CA 1
ATOM 1727 C C . LEU A 1 213 ? -3.394 -47.315 21.613 1.00 32.44 213 LEU A C 1
ATOM 1729 O O . LEU A 1 213 ? -2.268 -47.129 21.158 1.00 32.44 213 LEU A O 1
ATOM 1733 N N . GLN A 1 214 ? -3.624 -47.653 22.879 1.00 35.22 214 GLN A N 1
ATOM 1734 C CA . GLN A 1 214 ? -2.619 -48.119 23.814 1.00 35.22 214 GLN A CA 1
ATOM 1735 C C . GLN A 1 214 ? -1.948 -49.372 23.245 1.00 35.22 214 GLN A C 1
ATOM 1737 O O . GLN A 1 214 ? -2.612 -50.387 23.048 1.00 35.22 214 GLN A O 1
ATOM 1742 N N . THR A 1 215 ? -0.623 -49.382 23.120 1.00 30.45 215 THR A N 1
ATOM 1743 C CA . THR A 1 215 ? 0.118 -50.583 23.510 1.00 30.45 215 THR A CA 1
ATOM 1744 C C . THR A 1 215 ? 1.478 -50.220 24.087 1.00 30.45 215 THR A C 1
ATOM 1746 O O . THR A 1 215 ? 2.353 -49.626 23.471 1.00 30.45 215 THR A O 1
ATOM 1749 N N . ARG A 1 216 ? 1.580 -50.585 25.356 1.00 30.91 216 ARG A N 1
ATOM 1750 C CA . ARG A 1 216 ? 2.700 -50.547 26.279 1.00 30.91 216 ARG A CA 1
ATOM 1751 C C . ARG A 1 216 ? 3.866 -51.376 25.732 1.00 30.91 216 ARG A C 1
ATOM 1753 O O . ARG A 1 216 ? 3.720 -52.587 25.637 1.00 30.91 216 ARG A O 1
ATOM 1760 N N . GLN A 1 217 ? 5.038 -50.779 25.513 1.00 31.28 217 GLN A N 1
ATOM 1761 C CA . GLN A 1 217 ? 6.295 -51.499 25.728 1.00 31.28 217 GLN A CA 1
ATOM 1762 C C . GLN A 1 217 ? 7.420 -50.583 26.215 1.00 31.28 217 GLN A C 1
ATOM 1764 O O . GLN A 1 217 ? 7.796 -49.585 25.613 1.00 31.28 217 GLN A O 1
ATOM 1769 N N . VAL A 1 218 ? 7.912 -50.978 27.382 1.00 33.75 218 VAL A N 1
ATOM 1770 C CA . VAL A 1 218 ? 9.065 -50.474 28.112 1.00 33.75 218 VAL A CA 1
ATOM 1771 C C . VAL A 1 218 ? 10.332 -50.931 27.396 1.00 33.75 218 VAL A C 1
ATOM 1773 O O . VAL A 1 218 ? 10.479 -52.131 27.180 1.00 33.75 218 VAL A O 1
ATOM 1776 N N . ARG A 1 219 ? 11.283 -50.024 27.143 1.00 30.62 219 ARG A N 1
ATOM 1777 C CA . ARG A 1 219 ? 12.719 -50.284 27.341 1.00 30.62 219 ARG A CA 1
ATOM 1778 C C . ARG A 1 219 ? 13.532 -48.992 27.329 1.00 30.62 219 ARG A C 1
ATOM 1780 O O . ARG A 1 219 ? 13.126 -47.963 26.812 1.00 30.62 219 ARG A O 1
ATOM 1787 N N . ARG A 1 220 ? 14.631 -49.088 28.061 1.00 29.72 220 ARG A N 1
ATOM 1788 C CA . ARG A 1 220 ? 15.427 -48.065 28.733 1.00 29.72 220 ARG A CA 1
ATOM 1789 C C . ARG A 1 220 ? 16.777 -47.965 28.007 1.00 29.72 220 ARG A C 1
ATOM 1791 O O . ARG A 1 220 ? 17.171 -48.953 27.388 1.00 29.72 220 ARG A O 1
ATOM 1798 N N . THR A 1 221 ? 17.504 -46.867 28.262 1.00 29.22 221 THR A N 1
ATOM 1799 C CA . THR A 1 221 ? 18.955 -46.647 28.009 1.00 29.22 221 THR A CA 1
ATOM 1800 C C . THR A 1 221 ? 19.327 -46.459 26.524 1.00 29.22 221 THR A C 1
ATOM 1802 O O . THR A 1 221 ? 18.800 -47.150 25.672 1.00 29.22 221 THR A O 1
ATOM 1805 N N . GLU A 1 222 ? 20.136 -45.482 26.106 1.00 29.39 222 GLU A N 1
ATOM 1806 C CA . GLU A 1 222 ? 21.374 -44.970 26.700 1.00 29.39 222 GLU A CA 1
ATOM 1807 C C . GLU A 1 222 ? 21.712 -43.552 26.197 1.00 29.39 222 GLU A C 1
ATOM 1809 O O . GLU A 1 222 ? 21.309 -43.134 25.114 1.00 29.39 222 GLU A O 1
ATOM 1814 N N . ARG A 1 223 ? 22.469 -42.822 27.024 1.00 31.97 223 ARG A N 1
ATOM 1815 C CA . ARG A 1 223 ? 23.143 -41.561 26.699 1.00 31.97 223 ARG A CA 1
ATOM 1816 C C . ARG A 1 223 ? 24.355 -41.840 25.812 1.00 31.97 223 ARG A C 1
ATOM 1818 O O . ARG A 1 223 ? 25.101 -42.765 26.111 1.00 31.97 223 ARG A O 1
ATOM 1825 N N . LEU A 1 224 ? 24.632 -40.951 24.864 1.00 29.64 224 LEU A N 1
ATOM 1826 C CA . LEU A 1 224 ? 25.997 -40.674 24.416 1.00 29.64 224 LEU A CA 1
ATOM 1827 C C . LEU A 1 224 ? 26.092 -39.209 23.982 1.00 29.64 224 LEU A C 1
ATOM 1829 O O . LEU A 1 224 ? 25.687 -38.824 22.888 1.00 29.64 224 LEU A O 1
ATOM 1833 N N . ASP A 1 225 ? 26.595 -38.404 24.917 1.00 30.06 225 ASP A N 1
ATOM 1834 C CA . ASP A 1 225 ? 27.290 -37.154 24.638 1.00 30.06 225 ASP A CA 1
ATOM 1835 C C . ASP A 1 225 ? 28.551 -37.477 23.832 1.00 30.06 225 ASP A C 1
ATOM 1837 O O . ASP A 1 225 ? 29.335 -38.320 24.256 1.00 30.06 225 ASP A O 1
ATOM 1841 N N . THR A 1 226 ? 28.791 -36.748 22.744 1.00 31.97 226 THR A N 1
ATOM 1842 C CA . THR A 1 226 ? 30.130 -36.204 22.487 1.00 31.97 226 THR A CA 1
ATOM 1843 C C . THR A 1 226 ? 30.028 -34.940 21.645 1.00 31.97 226 THR A C 1
ATOM 1845 O O . THR A 1 226 ? 29.572 -34.939 20.504 1.00 31.97 226 THR A O 1
ATOM 1848 N N . ASP A 1 227 ? 30.479 -33.874 22.289 1.00 28.06 227 ASP A N 1
ATOM 1849 C CA . ASP A 1 227 ? 30.928 -32.584 21.798 1.00 28.06 227 ASP A CA 1
ATOM 1850 C C . ASP A 1 227 ? 31.478 -32.531 20.361 1.00 28.06 227 ASP A C 1
ATOM 1852 O O . ASP A 1 227 ? 32.464 -33.180 20.020 1.00 28.06 227 ASP A O 1
ATOM 1856 N N . PHE A 1 228 ? 30.969 -31.567 19.588 1.00 28.31 228 PHE A N 1
ATOM 1857 C CA . PHE A 1 228 ? 31.784 -30.811 18.632 1.00 28.31 228 PHE A CA 1
ATOM 1858 C C . PHE A 1 228 ? 31.564 -29.307 18.852 1.00 28.31 228 PHE A C 1
ATOM 1860 O O . PHE A 1 228 ? 30.742 -28.642 18.222 1.00 28.31 228 PHE A O 1
ATOM 1867 N N . ARG A 1 229 ? 32.315 -28.755 19.812 1.00 30.91 229 ARG A N 1
ATOM 1868 C CA . ARG A 1 229 ? 32.483 -27.312 20.022 1.00 30.91 229 ARG A CA 1
ATOM 1869 C C . ARG A 1 229 ? 33.593 -26.777 19.112 1.00 30.91 229 ARG A C 1
ATOM 1871 O O . ARG A 1 229 ? 34.754 -27.081 19.352 1.00 30.91 229 ARG A O 1
ATOM 1878 N N . ARG A 1 230 ? 33.234 -25.882 18.183 1.00 29.50 230 ARG A N 1
ATOM 1879 C CA . ARG A 1 230 ? 33.809 -24.526 17.961 1.00 29.50 230 ARG A CA 1
ATOM 1880 C C . ARG A 1 230 ? 33.792 -24.121 16.482 1.00 29.50 230 ARG A C 1
ATOM 1882 O O . ARG A 1 230 ? 34.705 -24.418 15.727 1.00 29.50 230 ARG A O 1
ATOM 1889 N N . SER A 1 231 ? 32.842 -23.253 16.150 1.00 30.34 231 SER A N 1
ATOM 1890 C CA . SER A 1 231 ? 33.162 -21.998 15.463 1.00 30.34 231 SER A CA 1
ATOM 1891 C C . SER A 1 231 ? 32.167 -20.935 15.932 1.00 30.34 231 SER A C 1
ATOM 1893 O O . SER A 1 231 ? 31.095 -20.748 15.368 1.00 30.34 231 SER A O 1
ATOM 1895 N N . GLN A 1 232 ? 32.493 -20.297 17.058 1.00 34.34 232 GLN A N 1
ATOM 1896 C CA . GLN A 1 232 ? 31.926 -19.005 17.424 1.00 34.34 232 GLN A CA 1
ATOM 1897 C C . GLN A 1 232 ? 32.754 -17.932 16.717 1.00 34.34 232 GLN A C 1
ATOM 1899 O O . GLN A 1 232 ? 33.911 -17.716 17.073 1.00 34.34 232 GLN A O 1
ATOM 1904 N N . ARG A 1 233 ? 32.140 -17.226 15.769 1.00 29.31 233 ARG A N 1
ATOM 1905 C CA . ARG A 1 233 ? 32.446 -15.820 15.497 1.00 29.31 233 ARG A CA 1
ATOM 1906 C C . ARG A 1 233 ? 31.128 -15.086 15.266 1.00 29.31 233 ARG A C 1
ATOM 1908 O O . ARG A 1 233 ? 30.447 -15.357 14.291 1.00 29.31 233 ARG A O 1
ATOM 1915 N N . ASN A 1 234 ? 30.811 -14.227 16.236 1.00 29.20 234 ASN A N 1
ATOM 1916 C CA . ASN A 1 234 ? 30.028 -12.985 16.199 1.00 29.20 234 ASN A CA 1
ATOM 1917 C C . ASN A 1 234 ? 28.760 -12.987 15.313 1.00 29.20 234 ASN A C 1
ATOM 1919 O O . ASN A 1 234 ? 28.844 -13.048 14.099 1.00 29.20 234 ASN A O 1
ATOM 1923 N N . GLY A 1 235 ? 27.534 -12.848 15.816 1.00 35.97 235 GLY A N 1
ATOM 1924 C CA . GLY A 1 235 ? 27.133 -12.084 16.996 1.00 35.97 235 GLY A CA 1
ATOM 1925 C C . GLY A 1 235 ? 26.155 -10.966 16.623 1.00 35.97 235 GLY A C 1
ATOM 1926 O O . GLY A 1 235 ? 26.409 -9.822 16.957 1.00 35.97 235 GLY A O 1
ATOM 1927 N N . TYR A 1 236 ? 25.052 -11.307 15.947 1.00 24.16 236 TYR A N 1
ATOM 1928 C CA . TYR A 1 236 ? 23.795 -10.551 15.975 1.00 24.16 236 TYR A CA 1
ATOM 1929 C C . TYR A 1 236 ? 22.651 -11.569 16.051 1.00 24.16 236 TYR A C 1
ATOM 1931 O O . TYR A 1 236 ? 22.105 -11.999 15.039 1.00 24.16 236 TYR A O 1
ATOM 1939 N N . ARG A 1 237 ? 22.316 -12.020 17.265 1.00 30.81 237 ARG A N 1
ATOM 1940 C CA . ARG A 1 237 ? 21.002 -12.627 17.509 1.00 30.81 237 ARG A CA 1
ATOM 1941 C C . ARG A 1 237 ? 20.020 -11.472 17.676 1.00 30.81 237 ARG A C 1
ATOM 1943 O O . ARG A 1 237 ? 20.019 -10.826 18.718 1.00 30.81 237 ARG A O 1
ATOM 1950 N N . LEU A 1 238 ? 19.243 -11.191 16.633 1.00 33.62 238 LEU A N 1
ATOM 1951 C CA . LEU A 1 238 ? 18.050 -10.351 16.740 1.00 33.62 238 LEU A CA 1
ATOM 1952 C C . LEU A 1 238 ? 17.054 -11.044 17.689 1.00 33.62 238 LEU A C 1
ATOM 1954 O O . LEU A 1 238 ? 16.817 -12.246 17.511 1.00 33.62 238 LEU A O 1
ATOM 1958 N N . PRO A 1 239 ? 16.490 -10.340 18.686 1.00 36.88 239 PRO A N 1
ATOM 1959 C CA . PRO A 1 239 ? 15.347 -10.850 19.430 1.00 36.88 239 PRO A CA 1
ATOM 1960 C C . PRO A 1 239 ? 14.169 -11.013 18.457 1.00 36.88 239 PRO A C 1
ATOM 1962 O O . PRO A 1 239 ? 13.970 -10.164 17.590 1.00 36.88 239 PRO A O 1
ATOM 1965 N N . ASP A 1 240 ? 13.429 -12.111 18.595 1.00 40.28 240 ASP A N 1
ATOM 1966 C CA . ASP A 1 240 ? 12.114 -12.346 17.985 1.00 40.28 240 ASP A CA 1
ATOM 1967 C C . ASP A 1 240 ? 12.067 -12.343 16.446 1.00 40.28 240 ASP A C 1
ATOM 1969 O O . ASP A 1 240 ? 11.511 -11.460 15.792 1.00 40.28 240 ASP A O 1
ATOM 1973 N N . HIS A 1 241 ? 12.628 -13.393 15.844 1.00 41.88 241 HIS A N 1
ATOM 1974 C CA . HIS A 1 241 ? 12.383 -13.724 14.442 1.00 41.88 241 HIS A CA 1
ATOM 1975 C C . HIS A 1 241 ? 11.257 -14.757 14.357 1.00 41.88 241 HIS A C 1
ATOM 1977 O O . HIS A 1 241 ? 11.374 -15.858 14.889 1.00 41.88 241 HIS A O 1
ATOM 1983 N N . ILE A 1 242 ? 10.180 -14.416 13.650 1.00 44.03 242 ILE A N 1
ATOM 1984 C CA . ILE A 1 242 ? 9.149 -15.381 13.265 1.00 44.03 242 ILE A CA 1
ATOM 1985 C C . ILE A 1 242 ? 9.769 -16.301 12.204 1.00 44.03 242 ILE A C 1
ATOM 1987 O O . ILE A 1 242 ? 10.165 -15.844 11.127 1.00 44.03 242 ILE A O 1
ATOM 1991 N N . GLY A 1 243 ? 9.903 -17.592 12.516 1.00 40.56 243 GLY A N 1
ATOM 1992 C CA . GLY A 1 243 ? 10.435 -18.589 11.583 1.00 40.56 243 GLY A CA 1
ATOM 1993 C C . GLY A 1 243 ? 9.556 -18.744 10.335 1.00 40.56 243 GLY A C 1
ATOM 1994 O O . GLY A 1 243 ? 8.388 -18.364 10.332 1.00 40.56 243 GLY A O 1
ATOM 1995 N N . GLN A 1 244 ? 10.084 -19.341 9.259 1.00 41.31 244 GLN A N 1
ATOM 1996 C CA . GLN A 1 244 ? 9.305 -19.604 8.034 1.00 41.31 244 GLN A CA 1
ATOM 1997 C C . GLN A 1 244 ? 8.001 -20.379 8.301 1.00 41.31 244 GLN A C 1
ATOM 1999 O O . GLN A 1 244 ? 6.996 -20.092 7.658 1.00 41.31 244 GLN A O 1
ATOM 2004 N N . GLU A 1 245 ? 7.993 -21.310 9.263 1.00 43.47 245 GLU A N 1
ATOM 2005 C CA . GLU A 1 245 ? 6.788 -22.062 9.656 1.00 43.47 245 GLU A CA 1
ATOM 2006 C C . GLU A 1 245 ? 5.749 -21.190 10.375 1.00 43.47 245 GLU A C 1
ATOM 2008 O O . GLU A 1 245 ? 4.547 -21.359 10.194 1.00 43.47 245 GLU A O 1
ATOM 2013 N N . GLU A 1 246 ? 6.197 -20.226 11.171 1.00 45.91 246 GLU A N 1
ATOM 2014 C CA . GLU A 1 246 ? 5.323 -19.351 11.948 1.00 45.91 246 GLU A CA 1
ATOM 2015 C C . GLU A 1 246 ? 4.818 -18.173 11.093 1.00 45.91 246 GLU A C 1
ATOM 2017 O O . GLU A 1 246 ? 3.676 -17.754 11.236 1.00 45.91 246 GLU A O 1
ATOM 2022 N N . LEU A 1 247 ? 5.591 -17.740 10.087 1.00 50.25 247 LEU A N 1
ATOM 2023 C CA . LEU A 1 247 ? 5.147 -16.853 9.001 1.00 50.25 247 LEU A CA 1
ATOM 2024 C C . LEU A 1 247 ? 4.108 -17.532 8.103 1.00 50.25 247 LEU A C 1
ATOM 2026 O O . LEU A 1 247 ? 3.136 -16.895 7.696 1.00 50.25 247 LEU A O 1
ATOM 2030 N N . ALA A 1 248 ? 4.309 -18.819 7.806 1.00 49.19 248 ALA A N 1
ATOM 2031 C CA . ALA A 1 248 ? 3.339 -19.628 7.080 1.00 49.19 248 ALA A CA 1
ATOM 2032 C C . ALA A 1 248 ? 2.022 -19.768 7.844 1.00 49.19 248 ALA A C 1
ATOM 2034 O O . ALA A 1 248 ? 0.958 -19.697 7.243 1.00 49.19 248 ALA A O 1
ATOM 2035 N N . ARG A 1 249 ? 2.104 -19.906 9.171 1.00 49.75 249 ARG A N 1
ATOM 2036 C CA . ARG A 1 249 ? 0.943 -19.995 10.057 1.00 49.75 249 ARG A CA 1
ATOM 2037 C C . ARG A 1 249 ? 0.231 -18.652 10.262 1.00 49.75 249 ARG A C 1
ATOM 2039 O O . ARG A 1 249 ? -0.991 -18.631 10.314 1.00 49.75 249 ARG A O 1
ATOM 2046 N N . LEU A 1 250 ? 0.972 -17.558 10.433 1.00 51.47 250 LEU A N 1
ATOM 2047 C CA . LEU A 1 250 ? 0.406 -16.259 10.818 1.00 51.47 250 LEU A CA 1
ATOM 2048 C C . LEU A 1 250 ? -0.030 -15.409 9.623 1.00 51.47 250 LEU A C 1
ATOM 2050 O O . LEU A 1 250 ? -0.901 -14.557 9.776 1.00 51.47 250 LEU A O 1
ATOM 2054 N N . TRP A 1 251 ? 0.591 -15.593 8.452 1.00 56.56 251 TRP A N 1
ATOM 2055 C CA . TRP A 1 251 ? 0.401 -14.654 7.352 1.00 56.56 251 TRP A CA 1
ATOM 2056 C C . TRP A 1 251 ? 0.336 -15.268 5.972 1.00 56.56 251 TRP A C 1
ATOM 2058 O O . TRP A 1 251 ? -0.349 -14.673 5.158 1.00 56.56 251 TRP A O 1
ATOM 2068 N N . LEU A 1 252 ? 1.020 -16.360 5.627 1.00 56.09 252 LEU A N 1
ATOM 2069 C CA . LEU A 1 252 ? 0.992 -16.864 4.243 1.00 56.09 252 LEU A CA 1
ATOM 2070 C C . LEU A 1 252 ? -0.331 -17.570 3.919 1.00 56.09 252 LEU A C 1
ATOM 2072 O O . LEU A 1 252 ? -0.949 -18.181 4.783 1.00 56.09 252 LEU A O 1
ATOM 2076 N N . SER A 1 253 ? -0.791 -17.434 2.674 1.00 46.16 253 SER A N 1
ATOM 2077 C CA . SER A 1 253 ? -2.078 -18.005 2.262 1.00 46.16 253 SER A CA 1
ATOM 2078 C C . SER A 1 253 ? -2.068 -19.537 2.406 1.00 46.16 253 SER A C 1
ATOM 2080 O O . SER A 1 253 ? -1.073 -20.146 1.999 1.00 46.16 253 SER A O 1
ATOM 2082 N N . PRO A 1 254 ? -3.147 -20.173 2.908 1.00 44.84 254 PRO A N 1
ATOM 2083 C CA . PRO A 1 254 ? -3.292 -21.630 2.857 1.00 44.84 254 PRO A CA 1
ATOM 2084 C C . PRO A 1 254 ? -3.321 -22.145 1.404 1.00 44.84 254 PRO A C 1
ATOM 2086 O O . PRO A 1 254 ? -3.422 -21.355 0.455 1.00 44.84 254 PRO A O 1
ATOM 2089 N N . SER A 1 255 ? -3.175 -23.468 1.234 1.00 42.72 255 SER A N 1
ATOM 2090 C CA . SER A 1 255 ? -3.146 -24.122 -0.087 1.00 42.72 255 SER A CA 1
ATOM 2091 C C . SER A 1 255 ? -4.375 -23.755 -0.926 1.00 42.72 255 SER A C 1
ATOM 2093 O O . SER A 1 255 ? -5.462 -23.541 -0.394 1.00 42.72 255 SER A O 1
ATOM 2095 N N . ALA A 1 256 ? -4.215 -23.718 -2.252 1.00 46.97 256 ALA A N 1
ATOM 2096 C CA . ALA A 1 256 ? -5.313 -23.481 -3.193 1.00 46.97 256 ALA A CA 1
ATOM 2097 C C . ALA A 1 256 ? -6.388 -24.592 -3.169 1.00 46.97 256 ALA A C 1
ATOM 2099 O O . ALA A 1 256 ? -7.469 -24.398 -3.715 1.00 46.97 256 ALA A O 1
ATOM 2100 N N . ASP A 1 257 ? -6.107 -25.723 -2.518 1.00 46.38 257 ASP A N 1
ATOM 2101 C CA . ASP A 1 257 ? -6.970 -26.910 -2.500 1.00 46.38 257 ASP A CA 1
ATOM 2102 C C . ASP A 1 257 ? -8.140 -26.834 -1.496 1.00 46.38 257 ASP A C 1
ATOM 2104 O O . ASP A 1 257 ? -8.944 -27.761 -1.432 1.00 46.38 257 ASP A O 1
ATOM 2108 N N . GLU A 1 258 ? -8.264 -25.756 -0.709 1.00 43.91 258 GLU A N 1
ATOM 2109 C CA . GLU A 1 258 ? -9.324 -25.613 0.3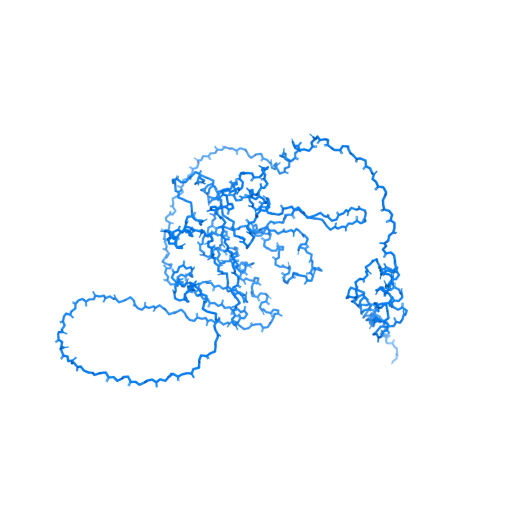11 1.00 43.91 258 GLU A CA 1
ATOM 2110 C C . GLU A 1 258 ? -10.556 -24.802 -0.137 1.00 43.91 258 GLU A C 1
ATOM 2112 O O . GLU A 1 258 ? -11.531 -24.707 0.609 1.00 43.91 258 GLU A O 1
ATOM 2117 N N . GLU A 1 259 ? -10.585 -24.251 -1.356 1.00 41.59 259 GLU A N 1
ATOM 2118 C CA . GLU A 1 259 ? -11.801 -23.613 -1.884 1.00 41.59 259 GLU A CA 1
ATOM 2119 C C . GLU A 1 259 ? -12.764 -24.674 -2.445 1.00 41.59 259 GLU A C 1
ATOM 2121 O O . GLU A 1 259 ? -12.785 -24.968 -3.640 1.00 41.59 259 GLU A O 1
ATOM 2126 N N . GLN A 1 260 ? -13.608 -25.249 -1.579 1.00 35.53 260 GLN A N 1
ATOM 2127 C CA . GLN A 1 260 ? -14.861 -25.831 -2.059 1.00 35.53 260 GLN A CA 1
ATOM 2128 C C . GLN A 1 260 ? -15.742 -24.708 -2.628 1.00 35.53 260 GLN A C 1
ATOM 2130 O O . GLN A 1 260 ? -15.874 -23.659 -1.993 1.00 35.53 260 GLN A O 1
ATOM 2135 N N . PRO A 1 261 ? -16.377 -24.902 -3.796 1.00 33.75 261 PRO A N 1
ATOM 2136 C CA . PRO A 1 261 ? -17.279 -23.911 -4.357 1.00 33.75 261 PRO A CA 1
ATOM 2137 C C . PRO A 1 261 ? -18.508 -23.796 -3.452 1.00 33.75 261 PRO A C 1
ATOM 2139 O O . PRO A 1 261 ? -19.407 -24.640 -3.487 1.00 33.75 261 PRO A O 1
ATOM 2142 N N . THR A 1 262 ? -18.571 -22.746 -2.634 1.00 34.44 262 THR A N 1
ATOM 2143 C CA . THR A 1 262 ? -19.816 -22.368 -1.972 1.00 34.44 262 THR A CA 1
ATOM 2144 C C . THR A 1 262 ? -20.803 -21.974 -3.057 1.00 34.44 262 THR A C 1
ATOM 2146 O O . THR A 1 262 ? -20.665 -20.959 -3.738 1.00 34.44 262 THR A O 1
ATOM 2149 N N . THR A 1 263 ? -21.788 -22.843 -3.251 1.00 39.38 263 THR A N 1
ATOM 2150 C CA . THR A 1 263 ? -22.943 -22.591 -4.102 1.00 39.38 263 THR A CA 1
ATOM 2151 C C . THR A 1 263 ? -23.787 -21.532 -3.396 1.00 39.38 263 THR A C 1
ATOM 2153 O O . THR A 1 263 ? -24.665 -21.860 -2.604 1.00 39.38 263 THR A O 1
ATOM 2156 N N . GLU A 1 264 ? -23.477 -20.252 -3.603 1.00 34.53 264 GLU A N 1
ATOM 2157 C CA . GLU A 1 264 ? -24.357 -19.170 -3.166 1.00 34.53 264 GLU A CA 1
ATOM 2158 C C . GLU A 1 264 ? -25.573 -19.139 -4.094 1.00 34.53 264 GLU A C 1
ATOM 2160 O O . GLU A 1 264 ? -25.508 -18.760 -5.265 1.00 34.53 264 GLU A O 1
ATOM 2165 N N . LEU A 1 265 ? -26.682 -19.625 -3.540 1.00 34.38 265 LEU A N 1
ATOM 2166 C CA . LEU A 1 265 ? -28.025 -19.522 -4.080 1.00 34.38 265 LEU A CA 1
ATOM 2167 C C . LEU A 1 265 ? -28.318 -18.074 -4.478 1.00 34.38 265 LEU A C 1
ATOM 2169 O O . LEU A 1 265 ? -28.331 -17.169 -3.646 1.00 34.38 265 LEU A O 1
ATOM 2173 N N . MET A 1 266 ? -28.611 -17.889 -5.763 1.00 37.50 266 MET A N 1
ATOM 2174 C CA . MET A 1 266 ? -29.329 -16.728 -6.264 1.00 37.50 266 MET A CA 1
ATOM 2175 C C . MET A 1 266 ? -30.648 -16.594 -5.497 1.00 37.50 266 MET A C 1
ATOM 2177 O O . MET A 1 266 ? -31.578 -17.366 -5.719 1.00 37.50 266 MET A O 1
ATOM 2181 N N . GLN A 1 267 ? -30.749 -15.585 -4.639 1.00 32.22 267 GLN A N 1
ATOM 2182 C CA . GLN A 1 267 ? -32.024 -14.950 -4.346 1.00 32.22 267 GLN A CA 1
ATOM 2183 C C . GLN A 1 267 ? -31.931 -13.510 -4.831 1.00 32.22 267 GLN A C 1
ATOM 2185 O O . GLN A 1 267 ? -31.185 -12.683 -4.312 1.00 32.22 267 GLN A O 1
ATOM 2190 N N . GLN A 1 268 ? -32.633 -13.286 -5.939 1.00 34.72 268 GLN A N 1
ATOM 2191 C CA . GLN A 1 268 ? -33.038 -11.974 -6.401 1.00 34.72 268 GLN A CA 1
ATOM 2192 C C . GLN A 1 268 ? -33.947 -11.375 -5.331 1.00 34.72 268 GLN A C 1
ATOM 2194 O O . GLN A 1 268 ? -34.937 -12.006 -4.978 1.00 34.72 268 GLN A O 1
ATOM 2199 N N . ASP A 1 269 ? -33.639 -10.164 -4.882 1.00 30.02 269 ASP A N 1
ATOM 2200 C CA . ASP A 1 269 ? -34.664 -9.269 -4.360 1.00 30.02 269 ASP A CA 1
ATOM 2201 C C . ASP A 1 269 ? -34.679 -8.009 -5.220 1.00 30.02 269 ASP A C 1
ATOM 2203 O O . ASP A 1 269 ? -33.687 -7.289 -5.379 1.00 30.02 269 ASP A O 1
ATOM 2207 N N . GLU A 1 270 ? -35.833 -7.825 -5.849 1.00 32.84 270 GLU A N 1
ATOM 2208 C CA . GLU A 1 270 ? -36.209 -6.666 -6.628 1.00 32.84 270 GLU A CA 1
ATOM 2209 C C . GLU A 1 270 ? -36.545 -5.471 -5.716 1.00 32.84 270 GLU A C 1
ATOM 2211 O O . GLU A 1 270 ? -37.020 -5.615 -4.595 1.00 32.84 270 GLU A O 1
ATOM 2216 N N . HIS A 1 271 ? -36.383 -4.274 -6.285 1.00 30.95 271 HIS A N 1
ATOM 2217 C CA . HIS A 1 271 ? -37.056 -3.024 -5.916 1.00 30.95 271 HIS A CA 1
ATOM 2218 C C . HIS A 1 271 ? -36.810 -2.403 -4.526 1.00 30.95 271 HIS A C 1
ATOM 2220 O O . HIS A 1 271 ? -37.603 -2.572 -3.609 1.00 30.95 271 HIS A O 1
ATOM 2226 N N . VAL A 1 272 ? -35.899 -1.417 -4.482 1.00 30.52 272 VAL A N 1
ATOM 2227 C CA . VAL A 1 272 ? -36.251 -0.060 -4.008 1.00 30.52 272 VAL A CA 1
ATOM 2228 C C . VAL A 1 272 ? -35.589 0.982 -4.916 1.00 30.52 272 VAL A C 1
ATOM 2230 O O . VAL A 1 272 ? -34.373 1.013 -5.089 1.00 30.52 272 VAL A O 1
ATOM 2233 N N . ALA A 1 273 ? -36.421 1.826 -5.523 1.00 30.06 273 ALA A N 1
ATOM 2234 C CA . ALA A 1 273 ? -36.023 2.952 -6.353 1.00 30.06 273 ALA A CA 1
ATOM 2235 C C . ALA A 1 273 ? -35.825 4.241 -5.528 1.00 30.06 273 ALA A C 1
ATOM 2237 O O . ALA A 1 273 ? -36.427 4.414 -4.473 1.00 30.06 273 ALA A O 1
ATOM 2238 N N . PHE A 1 274 ? -35.078 5.166 -6.141 1.00 28.05 274 PHE A N 1
ATOM 2239 C CA . PHE A 1 274 ? -34.900 6.600 -5.859 1.00 28.05 274 PHE A CA 1
ATOM 2240 C C . PHE A 1 274 ? -33.802 7.054 -4.885 1.00 28.05 274 PHE A C 1
ATOM 2242 O O . PHE A 1 274 ? -33.854 6.865 -3.677 1.00 28.05 274 PHE A O 1
ATOM 2249 N N . GLY A 1 275 ? -32.857 7.809 -5.460 1.00 25.41 275 GLY A N 1
ATOM 2250 C CA . GLY A 1 275 ? -31.886 8.638 -4.753 1.00 25.41 275 GLY A CA 1
ATOM 2251 C C . GLY A 1 275 ? -30.851 9.233 -5.706 1.00 25.41 275 GLY A C 1
ATOM 2252 O O . GLY A 1 275 ? -29.742 8.728 -5.814 1.00 25.41 275 GLY A O 1
ATOM 2253 N N . VAL A 1 276 ? -31.248 10.279 -6.431 1.00 27.36 276 VAL A N 1
ATOM 2254 C CA . VAL A 1 276 ? -30.445 11.084 -7.369 1.00 27.36 276 VAL A CA 1
ATOM 2255 C C . VAL A 1 276 ? -29.029 11.375 -6.840 1.00 27.36 276 VAL A C 1
ATOM 2257 O O . VAL A 1 276 ? -28.861 11.917 -5.750 1.00 27.36 276 VAL A O 1
ATOM 2260 N N . CYS A 1 277 ? -28.008 11.058 -7.642 1.00 32.16 277 CYS A N 1
ATOM 2261 C CA . CYS A 1 277 ? -26.626 11.482 -7.414 1.00 32.16 277 CYS A CA 1
ATOM 2262 C C . CYS A 1 277 ? -26.485 13.012 -7.476 1.00 32.16 277 CYS A C 1
ATOM 2264 O O . CYS A 1 277 ? -26.941 13.615 -8.449 1.00 32.16 277 CYS A O 1
ATOM 2266 N N . PRO A 1 278 ? -25.691 13.628 -6.585 1.00 29.72 278 PRO A N 1
ATOM 2267 C CA . PRO A 1 278 ? -24.966 14.837 -6.918 1.00 29.72 278 PRO A CA 1
ATOM 2268 C C . PRO A 1 278 ? -23.515 14.496 -7.267 1.00 29.72 278 PRO A C 1
ATOM 2270 O O . PRO A 1 278 ? -22.769 13.875 -6.511 1.00 29.72 278 PRO A O 1
ATOM 2273 N N . SER A 1 279 ? -23.151 14.963 -8.451 1.00 32.75 279 SER A N 1
ATOM 2274 C CA . SER A 1 279 ? -21.814 15.169 -8.992 1.00 32.75 279 SER A CA 1
ATOM 2275 C C . SER A 1 279 ? -20.754 15.650 -7.989 1.00 32.75 279 SER A C 1
ATOM 2277 O O . SER A 1 279 ? -21.022 16.509 -7.150 1.00 32.75 279 SER A O 1
ATOM 2279 N N . ASN A 1 280 ? -19.525 15.164 -8.198 1.00 39.06 280 ASN A N 1
ATOM 2280 C CA . ASN A 1 280 ? -18.237 15.849 -8.023 1.00 39.06 280 ASN A CA 1
ATOM 2281 C C . ASN A 1 280 ? -18.224 17.082 -7.102 1.00 39.06 280 ASN A C 1
ATOM 2283 O O . ASN A 1 280 ? -18.485 18.199 -7.538 1.00 39.06 280 ASN A O 1
ATOM 2287 N N . ASN A 1 281 ? -17.774 16.890 -5.860 1.00 29.08 281 ASN A N 1
ATOM 2288 C CA . ASN A 1 281 ? -17.256 17.961 -5.005 1.00 29.08 281 ASN A CA 1
ATOM 2289 C C . ASN A 1 281 ? -15.926 17.534 -4.366 1.00 29.08 281 ASN A C 1
ATOM 2291 O O . ASN A 1 281 ? -15.786 17.445 -3.150 1.00 29.08 281 ASN A O 1
ATOM 2295 N N . PHE A 1 282 ? -14.925 17.289 -5.206 1.00 38.16 282 PHE A N 1
ATOM 2296 C CA . PHE A 1 282 ? -13.522 17.334 -4.805 1.00 38.16 282 PHE A CA 1
ATOM 2297 C C . PHE A 1 282 ? -13.052 18.777 -5.058 1.00 38.16 282 PHE A C 1
ATOM 2299 O O . PHE A 1 282 ? -12.734 19.075 -6.201 1.00 38.16 282 PHE A O 1
ATOM 2306 N N . CYS A 1 283 ? -13.179 19.682 -4.061 1.00 33.00 283 CYS A N 1
ATOM 2307 C CA . CYS A 1 283 ? -12.503 21.011 -3.947 1.00 33.00 283 CYS A CA 1
ATOM 2308 C C . CYS A 1 283 ? -13.189 22.082 -3.050 1.00 33.00 283 CYS A C 1
ATOM 2310 O O . CYS A 1 283 ? -12.933 23.268 -3.239 1.00 33.00 283 CYS A O 1
ATOM 2312 N N . LYS A 1 284 ? -14.029 21.759 -2.050 1.00 26.05 284 LYS A N 1
ATOM 2313 C CA . LYS A 1 284 ? -14.663 22.818 -1.215 1.00 26.05 284 LYS A CA 1
ATOM 2314 C C . LYS A 1 284 ? -14.255 22.916 0.256 1.00 26.05 284 LYS A C 1
ATOM 2316 O O . LYS A 1 284 ? -14.764 23.796 0.940 1.00 26.05 284 LYS A O 1
ATOM 2321 N N . PHE A 1 285 ? -13.293 22.127 0.735 1.00 30.62 285 PHE A N 1
ATOM 2322 C CA . PHE A 1 285 ? -12.853 22.223 2.138 1.00 30.62 285 PHE A CA 1
ATOM 2323 C C . PHE A 1 285 ? -11.515 22.951 2.368 1.00 30.62 285 PHE A C 1
ATOM 2325 O O . PHE A 1 285 ? -11.185 23.263 3.505 1.00 30.62 285 PHE A O 1
ATOM 2332 N N . PHE A 1 286 ? -10.783 23.323 1.311 1.00 35.41 286 PHE A N 1
ATOM 2333 C CA . PHE A 1 286 ? -9.428 23.890 1.436 1.00 35.41 286 PHE A CA 1
ATOM 2334 C C . PHE A 1 286 ? -9.335 25.425 1.543 1.00 35.41 286 PHE A C 1
ATOM 2336 O O . PHE A 1 286 ? -8.232 25.962 1.540 1.00 35.41 286 PHE A O 1
ATOM 2343 N N . LEU A 1 287 ? -10.450 26.158 1.672 1.00 29.36 287 LEU A N 1
ATOM 2344 C CA . LEU A 1 287 ? -10.427 27.634 1.642 1.00 29.36 287 LEU A CA 1
ATOM 2345 C C . LEU A 1 287 ? -10.702 28.347 2.977 1.00 29.36 287 LEU A C 1
ATOM 2347 O O . LEU A 1 287 ? -10.938 29.552 2.965 1.00 29.36 287 LEU A O 1
ATOM 2351 N N . LYS A 1 288 ? -10.686 27.655 4.125 1.00 28.55 288 LYS A N 1
ATOM 2352 C CA . LYS A 1 288 ? -11.079 28.277 5.408 1.00 28.55 288 LYS A CA 1
ATOM 2353 C C . LYS A 1 288 ? -9.963 28.542 6.425 1.00 28.55 288 LYS A C 1
ATOM 2355 O O . LYS A 1 288 ? -10.278 29.057 7.491 1.00 28.55 288 LYS A O 1
ATOM 2360 N N . HIS A 1 289 ? -8.691 28.270 6.112 1.00 30.69 289 HIS A N 1
ATOM 2361 C CA . HIS A 1 289 ? -7.604 28.430 7.098 1.00 30.69 289 HIS A CA 1
ATOM 2362 C C . HIS A 1 289 ? -6.347 29.204 6.664 1.00 30.69 289 HIS A C 1
ATOM 2364 O O . HIS A 1 289 ? -5.337 29.147 7.353 1.00 30.69 289 HIS A O 1
ATOM 2370 N N . LEU A 1 290 ? -6.403 30.012 5.602 1.00 31.00 290 LEU A N 1
ATOM 2371 C CA . LEU A 1 290 ? -5.264 30.846 5.176 1.00 31.00 290 LEU A CA 1
ATOM 2372 C C . LEU A 1 290 ? -5.614 32.337 5.121 1.00 31.00 290 LEU A C 1
ATOM 2374 O O . LEU A 1 290 ? -5.477 32.993 4.097 1.00 31.00 290 LEU A O 1
ATOM 2378 N N . THR A 1 291 ? -6.045 32.890 6.250 1.00 32.97 291 THR A N 1
ATOM 2379 C CA . THR A 1 291 ? -6.018 34.340 6.476 1.00 32.97 291 THR A CA 1
ATOM 2380 C C . THR A 1 291 ? -5.700 34.595 7.940 1.00 32.97 291 THR A C 1
ATOM 2382 O O . THR A 1 291 ? -6.589 34.457 8.769 1.00 32.97 291 THR A O 1
ATOM 2385 N N . HIS A 1 292 ? -4.441 34.907 8.259 1.00 28.27 292 HIS A N 1
ATOM 2386 C CA . HIS A 1 292 ? -4.048 35.993 9.168 1.00 28.27 292 HIS A CA 1
ATOM 2387 C C . HIS A 1 292 ? -2.509 36.089 9.262 1.00 28.27 292 HIS A C 1
ATOM 2389 O O . HIS A 1 292 ? -1.843 35.178 9.733 1.00 28.27 292 HIS A O 1
ATOM 2395 N N . HIS A 1 293 ? -1.997 37.234 8.793 1.00 28.50 293 HIS A N 1
ATOM 2396 C CA . HIS A 1 293 ? -0.798 37.966 9.228 1.00 28.50 293 HIS A CA 1
ATOM 2397 C C . HIS A 1 293 ? 0.537 37.231 9.447 1.00 28.50 293 HIS A C 1
ATOM 2399 O O . HIS A 1 293 ? 0.779 36.692 10.516 1.00 28.50 293 HIS A O 1
ATOM 2405 N N . PHE A 1 294 ? 1.491 37.475 8.539 1.00 25.70 294 PHE A N 1
ATOM 2406 C CA . PHE A 1 294 ? 2.837 37.927 8.923 1.00 25.70 294 PHE A CA 1
ATOM 2407 C C . PHE A 1 294 ? 3.345 38.954 7.897 1.00 25.70 294 PHE A C 1
ATOM 2409 O O . PHE A 1 294 ? 3.839 38.622 6.825 1.00 25.70 294 PHE A O 1
ATOM 2416 N N . PHE A 1 295 ? 3.176 40.231 8.236 1.00 29.66 295 PHE A N 1
ATOM 2417 C CA . PHE A 1 295 ? 4.045 41.305 7.764 1.00 29.66 295 PHE A CA 1
ATOM 2418 C C . PHE A 1 295 ? 5.279 41.243 8.657 1.00 29.66 295 PHE A C 1
ATOM 2420 O O . PHE A 1 295 ? 5.115 41.462 9.850 1.00 29.66 295 PHE A O 1
ATOM 2427 N N . LEU A 1 296 ? 6.469 40.958 8.128 1.00 27.41 296 LEU A N 1
ATOM 2428 C CA . LEU A 1 296 ? 7.729 41.383 8.740 1.00 27.41 296 LEU A CA 1
ATOM 2429 C C . LEU A 1 296 ? 8.844 41.433 7.688 1.00 27.41 296 LEU A C 1
ATOM 2431 O O . LEU A 1 296 ? 8.871 40.680 6.719 1.00 27.41 296 LEU A O 1
ATOM 2435 N N . SER A 1 297 ? 9.698 42.423 7.894 1.00 24.86 297 SER A N 1
ATOM 2436 C CA . SER A 1 297 ? 10.601 43.061 6.951 1.00 24.86 297 SER A CA 1
ATOM 2437 C C . SER A 1 297 ? 11.744 42.195 6.425 1.00 24.86 297 SER A C 1
ATOM 2439 O O . SER A 1 297 ? 12.274 41.322 7.103 1.00 24.86 297 SER A O 1
ATOM 2441 N N . ILE A 1 298 ? 12.181 42.566 5.223 1.00 32.88 298 ILE A N 1
ATOM 2442 C CA . ILE A 1 298 ? 13.433 42.181 4.568 1.00 32.88 298 ILE A CA 1
ATOM 2443 C C . ILE A 1 298 ? 14.640 42.584 5.436 1.00 32.88 298 ILE A C 1
ATOM 2445 O O . ILE A 1 298 ? 14.754 43.765 5.778 1.00 32.88 298 ILE A O 1
ATOM 2449 N N . PRO A 1 299 ? 15.629 41.693 5.623 1.00 27.11 299 PRO A N 1
ATOM 2450 C CA . PRO A 1 299 ? 17.023 42.095 5.643 1.00 27.11 299 PRO A CA 1
ATOM 2451 C C . PRO A 1 299 ? 17.739 41.580 4.389 1.00 27.11 299 PRO A C 1
ATOM 2453 O O . PRO A 1 299 ? 17.675 40.407 4.026 1.00 27.11 299 PRO A O 1
ATOM 2456 N N . LYS A 1 300 ? 18.440 42.499 3.723 1.00 37.94 300 LYS A N 1
ATOM 2457 C CA . LYS A 1 300 ? 19.481 42.192 2.742 1.00 37.94 300 LYS A CA 1
ATOM 2458 C C . LYS A 1 300 ? 20.700 41.642 3.491 1.00 37.94 300 LYS A C 1
ATOM 2460 O O . LYS A 1 300 ? 21.267 42.361 4.307 1.00 37.94 300 LYS A O 1
ATOM 2465 N N . THR A 1 301 ? 21.145 40.442 3.145 1.00 30.48 301 THR A N 1
ATOM 2466 C CA . THR A 1 301 ? 22.488 39.913 3.445 1.00 30.48 301 THR A CA 1
ATOM 2467 C C . THR A 1 301 ? 22.971 39.202 2.176 1.00 30.48 301 THR A C 1
ATOM 2469 O O . THR A 1 301 ? 22.380 38.227 1.735 1.00 30.48 301 THR A O 1
ATOM 2472 N N . SER A 1 302 ? 23.735 39.894 1.329 1.00 32.34 302 SER A N 1
ATOM 2473 C CA . SER A 1 302 ? 25.207 39.997 1.316 1.00 32.34 302 SER A CA 1
ATOM 2474 C C . SER A 1 302 ? 25.886 38.745 0.753 1.00 32.34 302 SER A C 1
ATOM 2476 O O . SER A 1 302 ? 25.766 37.650 1.288 1.00 32.34 302 SER A O 1
ATOM 2478 N N . ALA A 1 303 ? 26.588 38.969 -0.357 1.00 41.03 303 ALA A N 1
ATOM 2479 C CA . ALA A 1 303 ? 27.226 38.003 -1.232 1.00 41.03 303 ALA A CA 1
ATOM 2480 C C . ALA A 1 303 ? 28.428 37.291 -0.595 1.00 41.03 303 ALA A C 1
ATOM 2482 O O . ALA A 1 303 ? 29.400 37.945 -0.236 1.00 41.03 303 ALA A O 1
ATOM 2483 N N . THR A 1 304 ? 28.385 35.959 -0.573 1.00 37.59 304 THR A N 1
ATOM 2484 C CA . THR A 1 304 ? 29.541 35.055 -0.424 1.00 37.59 304 THR A CA 1
ATOM 2485 C C . THR A 1 304 ? 29.128 33.657 -0.914 1.00 37.59 304 THR A C 1
ATOM 2487 O O . THR A 1 304 ? 28.634 32.864 -0.123 1.00 37.59 304 THR A O 1
ATOM 2490 N N . SER A 1 305 ? 29.257 33.363 -2.216 1.00 44.44 305 SER A N 1
ATOM 2491 C CA . SER A 1 305 ? 29.113 31.983 -2.764 1.00 44.44 305 SER A CA 1
ATOM 2492 C C . SER A 1 305 ? 29.773 31.781 -4.138 1.00 44.44 305 SER A C 1
ATOM 2494 O O . SER A 1 305 ? 30.077 30.665 -4.542 1.00 44.44 305 SER A O 1
ATOM 2496 N N . THR A 1 306 ? 30.070 32.856 -4.868 1.00 49.19 306 THR A N 1
ATOM 2497 C CA . THR A 1 306 ? 30.433 32.792 -6.292 1.00 49.19 306 THR A CA 1
ATOM 2498 C C . THR A 1 306 ? 31.786 32.153 -6.616 1.00 49.19 306 THR A C 1
ATOM 2500 O O . THR A 1 306 ? 31.958 31.691 -7.735 1.00 49.19 306 THR A O 1
ATOM 2503 N N . TYR A 1 307 ? 32.743 32.078 -5.684 1.00 44.62 307 TYR A N 1
ATOM 2504 C CA . TYR A 1 307 ? 34.090 31.563 -5.993 1.00 44.62 307 TYR A CA 1
ATOM 2505 C C . TYR A 1 307 ? 34.232 30.037 -5.890 1.00 44.62 307 TYR A C 1
ATOM 2507 O O . TYR A 1 307 ? 35.043 29.456 -6.607 1.00 44.62 307 TYR A O 1
ATOM 2515 N N . ALA A 1 308 ? 33.466 29.375 -5.017 1.00 50.28 308 ALA A N 1
ATOM 2516 C CA . ALA A 1 308 ? 33.539 27.918 -4.860 1.00 50.28 308 ALA A CA 1
ATOM 2517 C C . ALA A 1 308 ? 32.775 27.193 -5.980 1.00 50.28 308 ALA A C 1
ATOM 2519 O O . ALA A 1 308 ? 33.262 26.206 -6.530 1.00 50.28 308 ALA A O 1
ATOM 2520 N N . GLU A 1 309 ? 31.623 27.744 -6.370 1.00 56.81 309 GLU A N 1
ATOM 2521 C CA . GLU A 1 309 ? 30.755 27.184 -7.410 1.00 56.81 309 GLU A CA 1
ATOM 2522 C C . GLU A 1 309 ? 31.376 27.241 -8.819 1.00 56.81 309 GLU A C 1
ATOM 2524 O O . GLU A 1 309 ? 31.005 26.453 -9.689 1.00 56.81 309 GLU A O 1
ATOM 2529 N N . ASP A 1 310 ? 32.323 28.156 -9.055 1.00 69.75 310 ASP A N 1
ATOM 2530 C CA . ASP A 1 310 ? 33.000 28.319 -10.350 1.00 69.75 310 ASP A CA 1
ATOM 2531 C C . ASP A 1 310 ? 34.166 27.324 -10.522 1.00 69.75 310 ASP A C 1
ATOM 2533 O O . ASP A 1 310 ? 34.437 26.829 -11.618 1.00 69.75 310 ASP A O 1
ATOM 2537 N N . ALA A 1 311 ? 34.820 26.944 -9.418 1.00 76.62 311 ALA A N 1
ATOM 2538 C CA . ALA A 1 311 ? 35.898 25.954 -9.421 1.00 76.62 311 ALA A CA 1
ATOM 2539 C C . ALA A 1 311 ? 35.382 24.522 -9.647 1.00 76.62 311 ALA A C 1
ATOM 2541 O O . ALA A 1 311 ? 36.028 23.728 -10.333 1.00 76.62 311 ALA A O 1
ATOM 2542 N N . GLU A 1 312 ? 34.215 24.193 -9.093 1.00 78.69 312 GLU A N 1
ATOM 2543 C CA . GLU A 1 312 ? 33.565 22.891 -9.280 1.00 78.69 312 GLU A CA 1
ATOM 2544 C C . GLU A 1 312 ? 33.049 22.714 -10.716 1.00 78.69 312 GLU A C 1
ATOM 2546 O O . GLU A 1 312 ? 33.258 21.664 -11.331 1.00 78.69 312 GLU A O 1
ATOM 2551 N N . MET A 1 313 ? 32.481 23.777 -11.298 1.00 83.19 313 MET A N 1
ATOM 2552 C CA . MET A 1 313 ? 32.098 23.796 -12.711 1.00 83.19 313 MET A CA 1
ATOM 2553 C C . MET A 1 313 ? 33.319 23.608 -13.617 1.00 83.19 313 MET A C 1
ATOM 2555 O O . MET A 1 313 ? 33.287 22.799 -14.541 1.00 83.19 313 MET A O 1
ATOM 2559 N N . LYS A 1 314 ? 34.433 24.289 -13.326 1.00 86.75 314 LYS A N 1
ATOM 2560 C CA . LYS A 1 314 ? 35.661 24.144 -14.114 1.00 86.75 314 LYS A CA 1
ATOM 2561 C C . LYS A 1 314 ? 36.197 22.706 -14.110 1.00 86.75 314 LYS A C 1
ATOM 2563 O O . LYS A 1 314 ? 36.528 22.193 -15.174 1.00 86.75 314 LYS A O 1
ATOM 2568 N N . ARG A 1 315 ? 36.207 22.033 -12.950 1.00 88.00 315 ARG A N 1
ATOM 2569 C CA . ARG A 1 315 ? 36.597 20.610 -12.844 1.00 88.00 315 ARG A CA 1
ATOM 2570 C C . ARG A 1 315 ? 35.663 19.690 -13.627 1.00 88.00 315 ARG A C 1
ATOM 2572 O O . ARG A 1 315 ? 36.123 18.777 -14.301 1.00 88.00 315 ARG A O 1
ATOM 2579 N N . THR A 1 316 ? 34.361 19.947 -13.554 1.00 85.62 316 THR A N 1
ATOM 2580 C CA . THR A 1 316 ? 33.336 19.184 -14.280 1.00 85.62 316 THR A CA 1
ATOM 2581 C C . THR A 1 316 ? 33.538 19.295 -15.793 1.00 85.62 316 THR A C 1
ATOM 2583 O O . THR A 1 316 ? 33.520 18.290 -16.499 1.00 85.62 316 THR A O 1
ATOM 2586 N N . VAL A 1 317 ? 33.807 20.505 -16.292 1.00 89.19 317 VAL A N 1
ATOM 2587 C CA . VAL A 1 317 ? 34.101 20.752 -17.711 1.00 89.19 317 VAL A CA 1
ATOM 2588 C C . VAL A 1 317 ? 35.404 20.077 -18.146 1.00 89.19 317 VAL A C 1
ATOM 2590 O O . VAL A 1 317 ? 35.446 19.508 -19.234 1.00 89.19 317 VAL A O 1
ATOM 2593 N N . GLU A 1 318 ? 36.455 20.119 -17.323 1.00 91.12 318 GLU A N 1
ATOM 2594 C CA . GLU A 1 318 ? 37.729 19.443 -17.613 1.00 91.12 318 GLU A CA 1
ATOM 2595 C C . GLU A 1 318 ? 37.543 17.921 -17.738 1.00 91.12 318 GLU A C 1
ATOM 2597 O O . GLU A 1 318 ? 37.977 17.352 -18.736 1.00 91.12 318 GLU A O 1
ATOM 2602 N N . LEU A 1 319 ? 36.800 17.286 -16.821 1.00 90.12 319 LEU A N 1
ATOM 2603 C CA . LEU A 1 319 ? 36.502 15.846 -16.872 1.00 90.12 319 LEU A CA 1
ATOM 2604 C C . LEU A 1 319 ? 35.690 15.440 -18.112 1.00 90.12 319 LEU A C 1
ATOM 2606 O O . LEU A 1 319 ? 35.932 14.390 -18.698 1.00 90.12 319 LEU A O 1
ATOM 2610 N N . LEU A 1 320 ? 34.731 16.264 -18.540 1.00 89.94 320 LEU A N 1
ATOM 2611 C CA . LEU A 1 320 ? 33.931 15.965 -19.733 1.00 89.94 320 LEU A CA 1
ATOM 2612 C C . LEU A 1 320 ? 34.752 16.060 -21.023 1.00 89.94 320 LEU A C 1
ATOM 2614 O O . LEU A 1 320 ? 34.532 15.267 -21.937 1.00 89.94 320 LEU A O 1
ATOM 2618 N N . LYS A 1 321 ? 35.718 16.984 -21.093 1.00 92.50 321 LYS A N 1
ATOM 2619 C CA . LYS A 1 321 ? 36.626 17.123 -22.245 1.00 92.50 321 LYS A CA 1
ATOM 2620 C C . LYS A 1 321 ? 37.604 15.956 -22.397 1.00 92.50 321 LYS A C 1
ATOM 2622 O O . LYS A 1 321 ? 38.150 15.777 -23.479 1.00 92.50 321 LYS A O 1
ATOM 2627 N N . GLU A 1 322 ? 37.832 15.161 -21.349 1.00 91.56 322 GLU A N 1
ATOM 2628 C CA . GLU A 1 322 ? 38.628 13.929 -21.458 1.00 91.56 322 GLU A CA 1
ATOM 2629 C C . GLU A 1 322 ? 37.895 12.827 -22.242 1.00 91.56 322 GLU A C 1
ATOM 2631 O O . GLU A 1 322 ? 38.535 11.913 -22.760 1.00 91.56 322 GLU A O 1
ATOM 2636 N N . ILE A 1 323 ? 36.561 12.903 -22.328 1.00 89.62 323 ILE A N 1
ATOM 2637 C CA . ILE A 1 323 ? 35.703 11.834 -22.864 1.00 89.62 323 ILE A CA 1
ATOM 2638 C C . ILE A 1 323 ? 34.994 12.262 -24.157 1.00 89.62 323 ILE A C 1
ATOM 2640 O O . ILE A 1 323 ? 34.806 11.441 -25.055 1.00 89.62 323 ILE A O 1
ATOM 2644 N N . PHE A 1 324 ? 34.597 13.531 -24.267 1.00 92.19 324 PHE A N 1
ATOM 2645 C CA . PHE A 1 324 ? 33.785 14.057 -25.366 1.00 92.19 324 PHE A CA 1
ATOM 2646 C C . PHE A 1 324 ? 34.493 15.191 -26.113 1.00 92.19 324 PHE A C 1
ATOM 2648 O O . PHE A 1 324 ? 35.356 15.872 -25.562 1.00 92.19 324 PHE A O 1
ATOM 2655 N N . ASP A 1 325 ? 34.086 15.420 -27.366 1.00 92.88 325 ASP A N 1
ATOM 2656 C CA . ASP A 1 325 ? 34.597 16.520 -28.189 1.00 92.88 325 ASP A CA 1
ATOM 2657 C C . ASP A 1 325 ? 34.370 17.879 -27.501 1.00 92.88 325 ASP A C 1
ATOM 2659 O O . ASP A 1 325 ? 33.287 18.155 -26.969 1.00 92.88 325 ASP A O 1
ATOM 2663 N N . GLU A 1 326 ? 35.393 18.735 -27.518 1.00 90.56 326 GLU A N 1
ATOM 2664 C CA . GLU A 1 326 ? 35.373 20.029 -26.844 1.00 90.56 326 GLU A CA 1
ATOM 2665 C C . GLU A 1 326 ? 34.213 20.917 -27.315 1.00 90.56 326 GLU A C 1
ATOM 2667 O O . GLU A 1 326 ? 33.609 21.612 -26.490 1.00 90.56 326 GLU A O 1
ATOM 2672 N N . ASP A 1 327 ? 33.856 20.871 -28.600 1.00 89.25 327 ASP A N 1
ATOM 2673 C CA . ASP A 1 327 ? 32.767 21.683 -29.144 1.00 89.25 327 ASP A CA 1
ATOM 2674 C C . ASP A 1 327 ? 31.395 21.202 -28.647 1.00 89.25 327 ASP A C 1
ATOM 2676 O O . ASP A 1 327 ? 30.512 22.016 -28.348 1.00 89.25 327 ASP A O 1
ATOM 2680 N N . ILE A 1 328 ? 31.237 19.887 -28.451 1.00 89.94 328 ILE A N 1
ATOM 2681 C CA . ILE A 1 328 ? 30.030 19.294 -27.860 1.00 89.94 328 ILE A CA 1
ATOM 2682 C C . ILE A 1 328 ? 29.918 19.707 -26.394 1.00 89.94 328 ILE A C 1
ATOM 2684 O O . ILE A 1 328 ? 28.872 20.209 -25.982 1.00 89.94 328 ILE A O 1
ATOM 2688 N N . VAL A 1 329 ? 30.996 19.572 -25.616 1.00 90.69 329 VAL A N 1
ATOM 2689 C CA . VAL A 1 329 ? 31.005 19.954 -24.194 1.00 90.69 329 VAL A CA 1
ATOM 2690 C C . VAL A 1 329 ? 30.696 21.445 -24.032 1.00 90.69 329 VAL A C 1
ATOM 2692 O O . VAL A 1 329 ? 29.890 21.823 -23.181 1.00 90.69 329 VAL A O 1
ATOM 2695 N N . ARG A 1 330 ? 31.276 22.311 -24.875 1.00 88.94 330 ARG A N 1
ATOM 2696 C CA . ARG A 1 330 ? 31.064 23.767 -24.815 1.00 88.94 330 ARG A CA 1
ATOM 2697 C C . ARG A 1 330 ? 29.620 24.153 -25.181 1.00 88.94 330 ARG A C 1
ATOM 2699 O O . ARG A 1 330 ? 29.029 24.998 -24.505 1.00 88.94 330 ARG A O 1
ATOM 2706 N N . SER A 1 331 ? 29.021 23.506 -26.187 1.00 89.06 331 SER A N 1
ATOM 2707 C CA . SER A 1 331 ? 27.590 23.660 -26.512 1.00 89.06 331 SER A CA 1
ATOM 2708 C C . SER A 1 331 ? 26.698 23.187 -25.360 1.00 89.06 331 SER A C 1
ATOM 2710 O O . SER A 1 331 ? 25.815 23.921 -24.925 1.00 89.06 331 SER A O 1
ATOM 2712 N N . VAL A 1 332 ? 26.952 22.002 -24.798 1.00 90.38 332 VAL A N 1
ATOM 2713 C CA . VAL A 1 332 ? 26.117 21.435 -23.728 1.00 90.38 332 VAL A CA 1
ATOM 2714 C C . VAL A 1 332 ? 26.163 22.294 -22.465 1.00 90.38 332 VAL A C 1
ATOM 2716 O O . VAL A 1 332 ? 25.115 22.588 -21.899 1.00 90.38 332 VAL A O 1
ATOM 2719 N N . VAL A 1 333 ? 27.337 22.759 -22.046 1.00 89.12 333 VAL A N 1
ATOM 2720 C CA . VAL A 1 333 ? 27.483 23.570 -20.825 1.00 89.12 333 VAL A CA 1
ATOM 2721 C C . VAL A 1 333 ? 26.879 24.970 -20.984 1.00 89.12 333 VAL A C 1
ATOM 2723 O O . VAL A 1 333 ? 26.349 25.516 -20.023 1.00 89.12 333 VAL A O 1
ATOM 2726 N N . SER A 1 334 ? 26.918 25.558 -22.185 1.00 85.50 334 SER A N 1
ATOM 2727 C CA . SER A 1 334 ? 26.320 26.882 -22.432 1.00 85.50 334 SER A CA 1
ATOM 2728 C C . SER A 1 334 ? 24.793 26.847 -22.567 1.00 85.50 334 SER A C 1
ATOM 2730 O O . SER A 1 334 ? 24.127 27.818 -22.212 1.00 85.50 334 SER A O 1
ATOM 2732 N N . GLU A 1 335 ? 24.231 25.733 -23.040 1.00 82.94 335 GLU A N 1
ATOM 2733 C CA . GLU A 1 335 ? 22.785 25.550 -23.225 1.00 82.94 335 GLU A CA 1
ATOM 2734 C C . GLU A 1 335 ? 22.067 25.032 -21.966 1.00 82.94 335 GLU A C 1
ATOM 2736 O O . GLU A 1 335 ? 20.844 25.150 -21.867 1.00 82.94 335 GLU A O 1
ATOM 2741 N N . ASN A 1 336 ? 22.794 24.464 -20.995 1.00 82.56 336 ASN A N 1
ATOM 2742 C CA . ASN A 1 336 ? 22.202 23.816 -19.824 1.00 82.56 336 ASN A CA 1
ATOM 2743 C C . ASN A 1 336 ? 22.511 24.560 -18.521 1.00 82.56 336 ASN A C 1
ATOM 2745 O O . ASN A 1 336 ? 23.657 24.812 -18.172 1.00 82.56 336 ASN A O 1
ATOM 2749 N N . ALA A 1 337 ? 21.462 24.839 -17.741 1.00 78.81 337 ALA A N 1
ATOM 2750 C CA . ALA A 1 337 ? 21.592 25.451 -16.416 1.00 78.81 337 ALA A CA 1
ATOM 2751 C C . ALA A 1 337 ? 22.025 24.455 -15.317 1.00 78.81 337 ALA A C 1
ATOM 2753 O O . ALA A 1 337 ? 22.330 24.871 -14.199 1.00 78.81 337 ALA A O 1
ATOM 2754 N N . SER A 1 338 ? 22.016 23.148 -15.612 1.00 74.94 338 SER A N 1
ATOM 2755 C CA . SER A 1 338 ? 22.448 22.107 -14.673 1.00 74.94 338 SER A CA 1
ATOM 2756 C C . SER A 1 338 ? 23.969 22.108 -14.531 1.00 74.94 338 SER A C 1
ATOM 2758 O O . SER A 1 338 ? 24.687 22.194 -15.523 1.00 74.94 338 SER A O 1
ATOM 2760 N N . ARG A 1 339 ? 24.452 21.981 -13.292 1.00 78.19 339 ARG A N 1
ATOM 2761 C CA . ARG A 1 339 ? 25.884 21.870 -12.963 1.00 78.19 339 ARG A CA 1
ATOM 2762 C C . ARG A 1 339 ? 26.308 20.446 -12.591 1.00 78.19 339 ARG A C 1
ATOM 2764 O O . ARG A 1 339 ? 27.437 20.237 -12.168 1.00 78.19 339 ARG A O 1
ATOM 2771 N N . ASP A 1 340 ? 25.395 19.488 -12.723 1.00 85.06 340 ASP A N 1
ATOM 2772 C CA . ASP A 1 340 ? 25.618 18.088 -12.377 1.00 85.06 340 ASP A CA 1
ATOM 2773 C C . ASP A 1 340 ? 26.391 17.348 -13.484 1.00 85.06 340 ASP A C 1
ATOM 2775 O O . ASP A 1 340 ? 25.960 17.318 -14.641 1.00 85.06 340 ASP A O 1
ATOM 2779 N N . LEU A 1 341 ? 27.524 16.734 -13.122 1.00 84.62 341 LEU A N 1
ATOM 2780 C CA . LEU A 1 341 ? 28.430 16.045 -14.050 1.00 84.62 341 LEU A CA 1
ATOM 2781 C C . LEU A 1 341 ? 27.729 14.916 -14.814 1.00 84.62 341 LEU A C 1
ATOM 2783 O O . LEU A 1 341 ? 27.922 14.791 -16.022 1.00 84.62 341 LEU A O 1
ATOM 2787 N N . GLN A 1 342 ? 26.910 14.114 -14.128 1.00 79.12 342 GLN A N 1
ATOM 2788 C CA . GLN A 1 342 ? 26.256 12.954 -14.733 1.00 79.12 342 GLN A CA 1
ATOM 2789 C C . GLN A 1 342 ? 25.241 13.392 -15.793 1.00 79.12 342 GLN A C 1
ATOM 2791 O O . GLN A 1 342 ? 25.232 12.873 -16.907 1.00 79.12 342 GLN A O 1
ATOM 2796 N N . THR A 1 343 ? 24.446 14.415 -15.476 1.00 83.06 343 THR A N 1
ATOM 2797 C CA . THR A 1 343 ? 23.478 15.004 -16.405 1.00 83.06 343 THR A CA 1
ATOM 2798 C C . THR A 1 343 ? 24.166 15.569 -17.651 1.00 83.06 343 THR A C 1
ATOM 2800 O O . THR A 1 343 ? 23.708 15.344 -18.771 1.00 83.06 343 THR A O 1
ATOM 2803 N N . LEU A 1 344 ? 25.275 16.294 -17.480 1.00 88.69 344 LEU A N 1
ATOM 2804 C CA . LEU A 1 344 ? 26.021 16.867 -18.602 1.00 88.69 344 LEU A CA 1
ATOM 2805 C C . LEU A 1 344 ? 26.696 15.780 -19.457 1.00 88.69 344 LEU A C 1
ATOM 2807 O O . LEU A 1 344 ? 26.694 15.898 -20.684 1.00 88.69 344 LEU A O 1
ATOM 2811 N N . ALA A 1 345 ? 27.210 14.709 -18.842 1.00 85.06 345 ALA A N 1
ATOM 2812 C CA . ALA A 1 345 ? 27.800 13.567 -19.543 1.00 85.06 345 ALA A CA 1
ATOM 2813 C C . ALA A 1 345 ? 26.777 12.833 -20.424 1.00 85.06 345 ALA A C 1
ATOM 2815 O O . ALA A 1 345 ? 27.069 12.536 -21.582 1.00 85.06 345 ALA A O 1
ATOM 2816 N N . ASP A 1 346 ? 25.563 12.606 -19.918 1.00 82.00 346 ASP A N 1
ATOM 2817 C CA . ASP A 1 346 ? 24.503 11.925 -20.669 1.00 82.00 346 ASP A CA 1
ATOM 2818 C C . ASP A 1 346 ? 24.052 12.745 -21.890 1.00 82.00 346 ASP A C 1
ATOM 2820 O O . ASP A 1 346 ? 23.817 12.192 -22.967 1.00 82.00 346 ASP A O 1
ATOM 2824 N N . ILE A 1 347 ? 23.978 14.075 -21.759 1.00 88.31 347 ILE A N 1
ATOM 2825 C CA . ILE A 1 347 ? 23.638 14.967 -22.878 1.00 88.31 347 ILE A CA 1
ATOM 2826 C C . ILE A 1 347 ? 24.781 15.012 -23.903 1.00 88.31 347 ILE A C 1
ATOM 2828 O O . ILE A 1 347 ? 24.518 14.982 -25.108 1.00 88.31 347 ILE A O 1
ATOM 2832 N N . CYS A 1 348 ? 26.042 15.039 -23.453 1.00 88.31 348 CYS A N 1
ATOM 2833 C CA . CYS A 1 348 ? 27.195 14.944 -24.352 1.00 88.31 348 CYS A CA 1
ATOM 2834 C C . CYS A 1 348 ? 27.163 13.627 -25.134 1.00 88.31 348 CYS A C 1
ATOM 2836 O O . CYS A 1 348 ? 27.238 13.653 -26.357 1.00 88.31 348 CYS A O 1
ATOM 2838 N N . ALA A 1 349 ? 26.926 12.495 -24.466 1.00 84.25 349 ALA A N 1
ATOM 2839 C CA . ALA A 1 349 ? 26.823 11.187 -25.110 1.00 84.25 349 ALA A CA 1
ATOM 2840 C C . ALA A 1 349 ? 25.698 11.124 -26.159 1.00 84.25 349 ALA A C 1
ATOM 2842 O O . ALA A 1 349 ? 25.886 10.550 -27.232 1.00 84.25 349 ALA A O 1
ATOM 2843 N N . GLN A 1 350 ? 24.549 11.755 -25.892 1.00 85.94 350 GLN A N 1
ATOM 2844 C CA . GLN A 1 350 ? 23.449 11.848 -26.857 1.00 85.94 350 GLN A CA 1
ATOM 2845 C C . GLN A 1 350 ? 23.806 12.705 -28.078 1.00 85.94 350 GLN A C 1
ATOM 2847 O O . GLN A 1 350 ? 23.460 12.328 -29.196 1.00 85.94 350 GLN A O 1
ATOM 2852 N N . LYS A 1 351 ? 24.510 13.831 -27.888 1.00 86.12 351 LYS A N 1
ATOM 2853 C CA . LYS A 1 351 ? 24.970 14.692 -28.993 1.00 86.12 351 LYS A CA 1
ATOM 2854 C C . LYS A 1 351 ? 26.158 14.094 -29.762 1.00 86.12 351 LYS A C 1
ATOM 2856 O O . LYS A 1 351 ? 26.333 14.418 -30.932 1.00 86.12 351 LYS A O 1
ATOM 2861 N N . SER A 1 352 ? 26.952 13.226 -29.134 1.00 82.81 352 SER A N 1
ATOM 2862 C CA . SER A 1 352 ? 28.073 12.513 -29.762 1.00 82.81 352 SER A CA 1
ATOM 2863 C C . SER A 1 352 ? 27.645 11.276 -30.558 1.00 82.81 352 SER A C 1
ATOM 2865 O O . SER A 1 352 ? 28.427 10.775 -31.365 1.00 82.81 352 SER A O 1
ATOM 2867 N N . ALA A 1 353 ? 26.428 10.763 -30.353 1.00 74.44 353 ALA A N 1
ATOM 2868 C CA . ALA A 1 353 ? 25.933 9.622 -31.109 1.00 74.44 353 ALA A CA 1
ATOM 2869 C C . ALA A 1 353 ? 25.623 10.033 -32.565 1.00 74.44 353 ALA A C 1
ATOM 2871 O O . ALA A 1 353 ? 24.894 11.005 -32.785 1.00 74.44 353 ALA A O 1
ATOM 2872 N N . PRO A 1 354 ? 26.128 9.307 -33.581 1.00 55.62 354 PRO A N 1
ATOM 2873 C CA . PRO A 1 354 ? 25.814 9.610 -34.970 1.00 55.62 354 PRO A CA 1
ATOM 2874 C C . PRO A 1 354 ? 24.305 9.478 -35.197 1.00 55.62 354 PRO A C 1
ATOM 2876 O O . PRO A 1 354 ? 23.705 8.442 -34.906 1.00 55.62 354 PRO A O 1
ATOM 2879 N N . SER A 1 355 ? 23.689 10.541 -35.717 1.00 50.19 355 SER A N 1
ATOM 2880 C CA . SER A 1 355 ? 22.280 10.548 -36.109 1.00 50.19 355 SER A CA 1
ATOM 2881 C C . SER A 1 355 ? 22.011 9.409 -37.098 1.00 50.19 355 SER A C 1
ATOM 2883 O O . SER A 1 355 ? 22.407 9.464 -38.261 1.00 50.19 355 SER A O 1
ATOM 2885 N N . ILE A 1 356 ? 21.291 8.382 -36.644 1.00 45.81 356 ILE A N 1
ATOM 2886 C CA . ILE A 1 356 ? 20.850 7.236 -37.460 1.00 45.81 356 ILE A CA 1
ATOM 2887 C C . ILE A 1 356 ? 19.861 7.681 -38.566 1.00 45.81 356 ILE A C 1
ATOM 2889 O O . ILE A 1 356 ? 19.510 6.910 -39.454 1.00 45.81 356 ILE A O 1
ATOM 2893 N N . HIS A 1 357 ? 19.460 8.956 -38.597 1.00 41.44 357 HIS A N 1
ATOM 2894 C CA . HIS A 1 357 ? 18.530 9.495 -39.587 1.00 41.44 357 HIS A CA 1
ATOM 2895 C C . HIS A 1 357 ? 19.147 9.932 -40.928 1.00 41.44 357 HIS A C 1
ATOM 2897 O O . HIS A 1 357 ? 18.398 10.364 -41.800 1.00 41.44 357 HIS A O 1
ATOM 2903 N N . ALA A 1 358 ? 20.460 9.785 -41.147 1.00 43.09 358 ALA A N 1
ATOM 2904 C CA . ALA A 1 358 ? 21.104 10.189 -42.408 1.00 43.09 358 ALA A CA 1
ATOM 2905 C C . ALA A 1 358 ? 21.408 9.044 -43.404 1.00 43.09 358 ALA A C 1
ATOM 2907 O O . ALA A 1 358 ? 21.915 9.317 -44.485 1.00 43.09 358 ALA A O 1
ATOM 2908 N N . ALA A 1 359 ? 21.094 7.777 -43.094 1.00 40.56 359 ALA A N 1
ATOM 2909 C CA . ALA A 1 359 ? 21.497 6.626 -43.925 1.00 40.56 359 ALA A CA 1
ATOM 2910 C C . ALA A 1 359 ? 20.356 5.929 -44.703 1.00 40.56 359 ALA A C 1
ATOM 2912 O O . ALA A 1 359 ? 20.523 4.797 -45.151 1.00 40.56 359 ALA A O 1
ATOM 2913 N N . VAL A 1 360 ? 19.199 6.578 -44.886 1.00 42.50 360 VAL A N 1
ATOM 2914 C CA . VAL A 1 360 ? 18.095 6.043 -45.714 1.00 42.50 360 VAL A CA 1
ATOM 2915 C C . VAL A 1 360 ? 17.594 7.105 -46.690 1.00 42.50 360 VAL A C 1
ATOM 2917 O O . VAL A 1 360 ? 16.438 7.492 -46.650 1.00 42.50 360 VAL A O 1
ATOM 2920 N N . MET A 1 361 ? 18.473 7.618 -47.544 1.00 44.91 361 MET A N 1
ATOM 2921 C CA . MET A 1 361 ? 18.112 8.321 -48.781 1.00 44.91 361 MET A CA 1
ATOM 2922 C C . MET A 1 361 ? 19.358 8.314 -49.670 1.00 44.91 361 MET A C 1
ATOM 2924 O O . MET A 1 361 ? 20.103 9.279 -49.673 1.00 44.91 361 MET A O 1
ATOM 2928 N N . GLU A 1 362 ? 19.625 7.196 -50.346 1.00 39.97 362 GLU A N 1
ATOM 2929 C CA . GLU A 1 362 ? 20.185 7.181 -51.706 1.00 39.97 362 GLU A CA 1
ATOM 2930 C C . GLU A 1 362 ? 20.290 5.731 -52.198 1.00 39.97 362 GLU A C 1
ATOM 2932 O O . GLU A 1 362 ? 21.195 4.965 -51.879 1.00 39.97 362 GLU A O 1
ATOM 2937 N N . SER A 1 363 ? 19.297 5.323 -52.980 1.00 39.25 363 SER A N 1
ATOM 2938 C CA . SER A 1 363 ? 19.403 4.185 -53.889 1.00 39.25 363 SER A CA 1
ATOM 2939 C C . SER A 1 363 ? 18.721 4.610 -55.185 1.00 39.25 363 SER A C 1
ATOM 2941 O O . SER A 1 363 ? 17.489 4.655 -55.218 1.00 39.25 363 SER A O 1
ATOM 2943 N N . PRO A 1 364 ? 19.464 4.989 -56.239 1.00 48.78 364 PRO A N 1
ATOM 2944 C CA . PRO A 1 364 ? 18.853 5.266 -57.522 1.00 48.78 364 PRO A CA 1
ATOM 2945 C C . PRO A 1 364 ? 18.607 3.954 -58.271 1.00 48.78 364 PRO A C 1
ATOM 2947 O O . PRO A 1 364 ? 19.497 3.132 -58.488 1.00 48.78 364 PRO A O 1
ATOM 2950 N N . LEU A 1 365 ? 17.348 3.784 -58.659 1.00 46.88 365 LEU A N 1
ATOM 2951 C CA . LEU A 1 365 ? 16.881 2.841 -59.660 1.00 46.88 365 LEU A CA 1
ATOM 2952 C C . LEU A 1 365 ? 17.488 3.178 -61.036 1.00 46.88 365 LEU A C 1
ATOM 2954 O O . LEU A 1 365 ? 17.410 4.314 -61.487 1.00 46.88 365 LEU A O 1
ATOM 2958 N N . THR A 1 366 ? 18.016 2.131 -61.680 1.00 43.56 366 THR A N 1
ATOM 2959 C CA . THR A 1 366 ? 18.009 1.832 -63.130 1.00 43.56 366 THR A CA 1
ATOM 2960 C C . THR A 1 366 ? 18.434 2.902 -64.147 1.00 43.56 366 THR A C 1
ATOM 2962 O O . THR A 1 366 ? 17.707 3.848 -64.432 1.00 43.56 366 THR A O 1
ATOM 2965 N N . THR A 1 367 ? 19.498 2.601 -64.905 1.00 45.81 367 THR A N 1
ATOM 2966 C CA . THR A 1 367 ? 19.431 2.614 -66.381 1.00 45.81 367 THR A CA 1
ATOM 2967 C C . THR A 1 367 ? 20.511 1.726 -67.016 1.00 45.81 367 THR A C 1
ATOM 2969 O O . THR A 1 367 ? 21.655 1.758 -66.571 1.00 45.81 367 THR A O 1
ATOM 2972 N N . LEU A 1 368 ? 20.093 1.037 -68.092 1.00 41.38 368 LEU A N 1
ATOM 2973 C CA . LEU A 1 368 ? 20.795 0.157 -69.050 1.00 41.38 368 LEU A CA 1
ATOM 2974 C C . LEU A 1 368 ? 20.993 -1.317 -68.669 1.00 41.38 368 LEU A C 1
ATOM 2976 O O . LEU A 1 368 ? 21.879 -1.638 -67.850 1.00 41.38 368 LEU A O 1
#

Organism: Toxocara canis (NCBI:txid6265)

Nearest PDB structures (foldseek):
  5h9w-assembly1_A  TM=6.902E-01  e=9.640E-06  Mus musculus
  6sjd-assembly1_B-2  TM=7.453E-01  e=2.999E-05  Homo sapiens
  2kiw-assembly1_A  TM=4.702E-01  e=3.232E+00  Staphylococcus haemolyticus JCSC1435

Solvent-accessible surface area (backbone atoms only — not comparable to full-atom values): 24172 Å² total; per-residue (Å²): 108,52,61,59,51,60,36,44,77,72,73,41,88,66,72,45,78,45,56,41,70,62,77,34,95,83,39,85,91,48,82,72,42,82,52,52,64,58,37,35,78,65,68,34,36,46,70,36,68,45,47,73,61,54,91,93,44,70,59,43,74,55,73,54,65,58,58,54,47,52,52,20,65,70,35,50,51,53,46,81,38,77,69,75,54,61,69,55,54,67,38,76,93,40,56,82,46,38,58,45,57,70,62,18,43,30,36,53,46,71,48,77,48,100,44,58,29,39,37,44,64,79,44,68,30,62,41,32,43,77,44,82,45,72,91,70,92,65,87,87,62,55,71,64,62,55,49,46,62,30,75,51,76,51,89,87,43,94,41,25,68,39,36,50,63,54,48,74,77,60,49,73,68,59,53,51,53,50,47,53,54,50,49,54,50,51,51,55,52,32,62,77,64,74,57,72,75,43,76,53,84,81,80,80,76,79,81,80,76,84,73,90,71,91,79,91,80,90,85,78,89,83,88,78,89,78,87,86,88,83,87,88,76,85,89,80,83,72,83,85,73,78,47,75,69,51,40,46,72,75,68,48,59,69,65,81,85,71,75,70,83,77,81,77,75,86,74,88,80,81,87,88,84,89,80,84,83,81,77,89,79,93,80,81,80,84,82,84,82,88,84,80,87,85,88,79,81,88,79,92,78,82,92,83,65,73,73,65,61,51,55,54,48,51,52,46,53,54,59,46,50,78,79,44,59,61,70,52,51,55,51,51,58,74,75,39,92,72,85,51,58,69,64,53,49,56,53,41,53,59,71,68,48,81,72,81,83,74,79,84,82,88,80,87,80,84,86,137

Sequence (368 aa):
MSIIRFLLIRDIDVVAFLPIIYNNNCNFNATNAHVLPKLKELDVLTFTPARMAHGSRPAFINYDDLYILEFAERHGGSVLSGDRFEDVAIEPSYKEFRRIIKERRIDIRFRPLPADVVHYGRDRFFKSMPELWAHDGDTGTSLEERMQKRLYCLPTDSDYIKVANRRHKWSSKRKNIIIASIDALFDAIAAKSCTLPKVIPYVSKPIAVTTTLQTRQVRRTERLDTDFRRSQRNGYRLPDHIGQEELARLWLSPSADEEQPTTELMQQDEHVAFGVCPSNNFCKFFLKHLTHHFFLSIPKTSATSTYAEDAEMKRTVELLKEIFDEDIVRSVVSENASRDLQTLADICAQKSAPSIHAAVMESPLTTL

Radius of gyration: 30.18 Å; Cα contacts (8 Å, |Δi|>4): 306; chains: 1; bounding box: 76×95×98 Å

Mean predicted aligned error: 19.26 Å

InterPro domains:
  IPR021869 Ribonuclease Zc3h12a-like, NYN domain [PF11977] (2-111)

pLDDT: mean 70.41, std 25.23, range [24.16, 96.94]